Protein AF-B5HEY4-F1 (afdb_monomer_lite)

Structure (mmCIF, N/CA/C/O backbone):
data_AF-B5HEY4-F1
#
_entry.id   AF-B5HEY4-F1
#
loop_
_atom_site.group_PDB
_atom_site.id
_atom_site.type_symbol
_atom_site.label_atom_id
_atom_site.label_alt_id
_atom_site.label_comp_id
_atom_site.label_asym_id
_atom_site.label_entity_id
_atom_site.label_seq_id
_atom_site.pdbx_PDB_ins_code
_atom_site.Cartn_x
_atom_site.Cartn_y
_atom_site.Cartn_z
_atom_site.occupancy
_atom_site.B_iso_or_equiv
_atom_site.auth_seq_id
_atom_site.auth_comp_id
_atom_site.auth_asym_id
_atom_site.auth_atom_id
_atom_site.pdbx_PDB_model_num
ATOM 1 N N . LYS A 1 1 ? -22.478 34.313 2.868 1.00 36.44 1 LYS A N 1
ATOM 2 C CA . LYS A 1 1 ? -21.430 35.056 2.135 1.00 36.44 1 LYS A CA 1
ATOM 3 C C . LYS A 1 1 ? -20.159 35.214 2.983 1.00 36.44 1 LYS A C 1
ATOM 5 O O . LYS A 1 1 ? -19.369 36.085 2.675 1.00 36.44 1 LYS A O 1
ATOM 10 N N . ASP A 1 2 ? -19.891 34.325 3.951 1.00 36.75 2 ASP A N 1
ATOM 11 C CA . ASP A 1 2 ? -18.788 34.509 4.915 1.00 36.75 2 ASP A CA 1
ATOM 12 C C . ASP A 1 2 ? -17.994 33.218 5.175 1.00 36.75 2 ASP A C 1
ATOM 14 O O . ASP A 1 2 ? -17.519 32.978 6.274 1.00 36.75 2 ASP A O 1
ATOM 18 N N . ALA A 1 3 ? -17.824 32.370 4.157 1.00 28.55 3 ALA A N 1
ATOM 19 C CA . ALA A 1 3 ? -16.938 31.201 4.247 1.00 28.55 3 ALA A CA 1
ATOM 20 C C . ALA A 1 3 ? -15.459 31.552 3.976 1.00 28.55 3 ALA A C 1
ATOM 22 O O . ALA A 1 3 ? -14.568 30.775 4.291 1.00 28.55 3 ALA A O 1
ATOM 23 N N . GLN A 1 4 ? -15.191 32.734 3.408 1.00 33.72 4 GLN A N 1
ATOM 24 C CA . GLN A 1 4 ? -13.841 33.176 3.039 1.00 33.72 4 GLN A CA 1
ATOM 25 C C . GLN A 1 4 ? -13.142 33.999 4.130 1.00 33.72 4 GLN A C 1
ATOM 27 O O . GLN A 1 4 ? -11.920 34.046 4.153 1.00 33.72 4 GLN A O 1
ATOM 32 N N . LYS A 1 5 ? -13.882 34.591 5.078 1.00 28.38 5 LYS A N 1
ATOM 33 C CA . LYS A 1 5 ? -13.299 35.451 6.124 1.00 28.38 5 LYS A CA 1
ATOM 34 C C . LYS A 1 5 ? -12.688 34.672 7.303 1.00 28.38 5 LYS A C 1
ATOM 36 O O . LYS A 1 5 ? -11.894 35.230 8.047 1.00 28.38 5 LYS A O 1
ATOM 41 N N . TYR A 1 6 ? -13.015 33.385 7.445 1.00 37.16 6 TYR A N 1
ATOM 42 C CA . TYR A 1 6 ? -12.518 32.520 8.529 1.00 37.16 6 TYR A CA 1
ATOM 43 C C . TYR A 1 6 ? -11.387 31.569 8.105 1.00 37.16 6 TYR A C 1
ATOM 45 O O . TYR A 1 6 ? -10.804 30.896 8.950 1.00 37.16 6 TYR A O 1
ATOM 53 N N . ALA A 1 7 ? -11.040 31.533 6.814 1.00 31.69 7 ALA A N 1
ATOM 54 C CA . ALA A 1 7 ? -9.928 30.726 6.311 1.00 31.69 7 ALA A CA 1
ATOM 55 C C . ALA A 1 7 ? -8.560 31.411 6.510 1.00 31.69 7 ALA A C 1
ATOM 57 O O . ALA A 1 7 ? -7.553 30.726 6.655 1.00 31.69 7 ALA A O 1
ATOM 58 N N . GLU A 1 8 ? -8.515 32.746 6.597 1.00 29.84 8 GLU A N 1
ATOM 59 C CA . GLU A 1 8 ? -7.262 33.494 6.801 1.00 29.84 8 GLU A CA 1
ATOM 60 C C . GLU A 1 8 ? -6.885 33.666 8.285 1.00 29.84 8 GLU A C 1
ATOM 62 O O . GLU A 1 8 ? -5.704 33.795 8.601 1.00 29.84 8 GLU A O 1
ATOM 67 N N . SER A 1 9 ? -7.835 33.568 9.227 1.00 31.14 9 SER A N 1
ATOM 68 C CA . SER A 1 9 ? -7.529 33.655 10.668 1.00 31.14 9 SER A CA 1
ATOM 69 C C . SER A 1 9 ? -6.983 32.354 11.267 1.00 31.14 9 SER A C 1
ATOM 71 O O . SER A 1 9 ? -6.362 32.384 12.326 1.00 31.14 9 SER A O 1
ATOM 73 N N . ALA A 1 10 ? -7.182 31.212 10.600 1.00 35.25 10 ALA A N 1
ATOM 74 C CA . ALA A 1 10 ? -6.677 29.911 11.049 1.00 35.25 10 ALA A CA 1
ATOM 75 C C . ALA A 1 10 ? -5.201 29.674 10.672 1.00 35.25 10 ALA A C 1
ATOM 77 O O . ALA A 1 10 ? -4.531 28.846 11.283 1.00 35.25 10 ALA A O 1
ATOM 78 N N . GLN A 1 11 ? -4.672 30.422 9.699 1.00 36.22 11 GLN A N 1
ATOM 79 C CA . GLN A 1 11 ? -3.302 30.252 9.202 1.00 36.22 11 GLN A CA 1
ATOM 80 C C . GLN A 1 11 ? -2.273 31.181 9.868 1.00 36.22 11 GLN A C 1
ATOM 82 O O . GLN A 1 11 ? -1.076 30.971 9.696 1.00 36.22 11 GLN A O 1
ATOM 87 N N . GLN A 1 12 ? -2.707 32.154 10.681 1.00 34.44 12 GLN A N 1
ATOM 88 C CA . GLN A 1 12 ? -1.816 33.062 11.427 1.00 34.44 12 GLN A CA 1
ATOM 89 C C . GLN A 1 12 ? -1.679 32.754 12.930 1.00 34.44 12 GLN A C 1
ATOM 91 O O . GLN A 1 12 ? -0.913 33.423 13.614 1.00 34.44 12 GLN A O 1
ATOM 96 N N . ALA A 1 13 ? -2.334 31.709 13.448 1.00 34.62 13 ALA A N 1
ATOM 97 C CA . ALA A 1 13 ? -2.104 31.205 14.812 1.00 34.62 13 ALA A CA 1
ATOM 98 C C . ALA A 1 13 ? -1.145 29.993 14.853 1.00 34.62 13 ALA A C 1
ATOM 100 O O . ALA A 1 13 ? -1.026 29.299 15.865 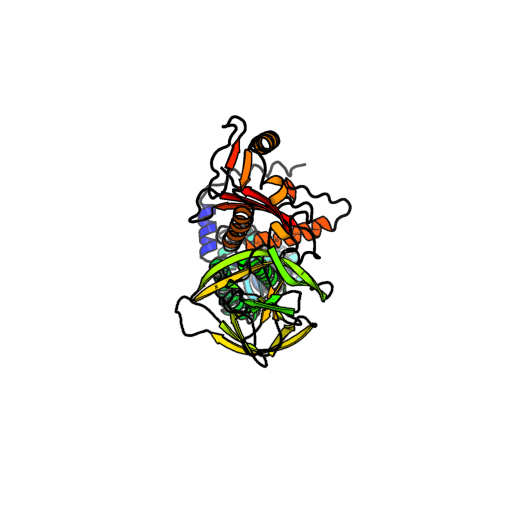1.00 34.62 13 ALA A O 1
ATOM 101 N N . ALA A 1 14 ? -0.453 29.726 13.745 1.00 40.00 14 ALA A N 1
ATOM 102 C CA . ALA A 1 14 ? 0.522 28.655 13.618 1.00 40.00 14 ALA A CA 1
ATOM 103 C C . ALA A 1 14 ? 1.882 29.088 14.188 1.00 40.00 14 ALA A C 1
ATOM 105 O O . ALA A 1 14 ? 2.750 29.483 13.426 1.00 40.00 14 ALA A O 1
ATOM 106 N N . GLU A 1 15 ? 2.019 29.040 15.520 1.00 47.38 15 GLU A N 1
ATOM 107 C CA . GLU A 1 15 ? 3.261 28.857 16.309 1.00 47.38 15 GLU A CA 1
ATOM 108 C C . GLU A 1 15 ? 3.001 29.270 17.771 1.00 47.38 15 GLU A C 1
ATOM 110 O O . GLU A 1 15 ? 3.335 30.367 18.211 1.00 47.38 15 GLU A O 1
ATOM 115 N N . SER A 1 16 ? 2.359 28.411 18.570 1.00 47.06 16 SER A N 1
ATOM 116 C CA . SER A 1 16 ? 2.144 28.706 19.993 1.00 47.06 16 SER A CA 1
ATOM 117 C C . SER A 1 16 ? 2.068 27.442 20.855 1.00 47.06 16 SER A C 1
ATOM 119 O O . SER A 1 16 ? 2.058 26.313 20.355 1.00 47.06 16 SER A O 1
ATOM 121 N N . ALA A 1 17 ? 2.041 27.641 22.177 1.00 42.22 17 ALA A N 1
ATOM 122 C CA . ALA A 1 17 ? 1.968 26.621 23.226 1.00 42.22 17 ALA A CA 1
ATOM 123 C C . ALA A 1 17 ? 0.890 25.537 23.007 1.00 42.22 17 ALA A C 1
ATOM 125 O O . ALA A 1 17 ? 1.001 24.451 23.578 1.00 42.22 17 ALA A O 1
ATOM 126 N N . GLU A 1 18 ? -0.101 25.789 22.152 1.00 45.47 18 GLU A N 1
ATOM 127 C CA . GLU A 1 18 ? -1.107 24.809 21.745 1.00 45.47 18 GLU A CA 1
ATOM 128 C C . GLU A 1 18 ? -0.528 23.631 20.963 1.00 45.47 18 GLU A C 1
ATOM 130 O O . GLU A 1 18 ? -0.904 22.501 21.243 1.00 45.47 18 GLU A O 1
ATOM 135 N N . ARG A 1 19 ? 0.471 23.828 20.086 1.00 46.78 19 ARG A N 1
ATOM 136 C CA . ARG A 1 19 ? 1.126 22.698 19.397 1.00 46.78 19 ARG A CA 1
ATOM 137 C C . ARG A 1 19 ? 1.914 21.826 20.380 1.00 46.78 19 ARG A C 1
ATOM 139 O O . ARG A 1 19 ? 1.939 20.609 20.245 1.00 46.78 19 ARG A O 1
ATOM 146 N N . LYS A 1 20 ? 2.510 22.426 21.421 1.00 48.84 20 LYS A N 1
ATOM 147 C CA . LYS A 1 20 ? 3.181 21.675 22.502 1.00 48.84 20 LYS A CA 1
ATOM 148 C C . LYS A 1 20 ? 2.184 20.887 23.356 1.00 48.84 20 LYS A C 1
ATOM 150 O O . LYS A 1 20 ? 2.467 19.737 23.675 1.00 48.84 20 LYS A O 1
ATOM 155 N N . LYS A 1 21 ? 1.027 21.471 23.689 1.00 54.75 21 LYS A N 1
ATOM 156 C CA . LYS A 1 21 ? -0.047 20.780 24.425 1.00 54.75 21 LYS A CA 1
ATOM 157 C C . LYS A 1 21 ? -0.714 19.684 23.591 1.00 54.75 21 LYS A C 1
ATOM 159 O O . LYS A 1 21 ? -0.880 18.582 24.099 1.00 54.75 21 LYS A O 1
ATOM 164 N N . ALA A 1 22 ? -1.001 19.941 22.315 1.00 47.41 22 ALA A N 1
ATOM 165 C CA . ALA A 1 22 ? -1.523 18.946 21.381 1.00 47.41 22 ALA A CA 1
ATOM 166 C C . ALA A 1 22 ? -0.543 17.774 21.223 1.00 47.41 22 ALA A C 1
ATOM 168 O O . ALA A 1 22 ? -0.942 16.624 21.353 1.00 47.41 22 ALA A O 1
ATOM 169 N N . ASN A 1 23 ? 0.759 18.044 21.072 1.00 48.12 23 ASN A N 1
ATOM 170 C CA . ASN A 1 23 ? 1.780 16.993 21.001 1.00 48.12 23 ASN A CA 1
ATOM 171 C C . ASN A 1 23 ? 1.934 16.210 22.323 1.00 48.12 23 ASN A C 1
ATOM 173 O O . ASN A 1 23 ? 2.204 15.012 22.293 1.00 48.12 23 ASN A O 1
ATOM 177 N N . GLN A 1 24 ? 1.750 16.848 23.487 1.00 55.00 24 GLN A N 1
ATOM 178 C CA . GLN A 1 24 ? 1.720 16.150 24.784 1.00 55.00 24 GLN A CA 1
ATOM 179 C C . GLN A 1 24 ? 0.465 15.278 24.958 1.00 55.00 24 GLN A C 1
ATOM 181 O O . GLN A 1 24 ? 0.547 14.187 25.520 1.00 55.00 24 GLN A O 1
ATOM 186 N N . GLN A 1 25 ? -0.690 15.724 24.460 1.00 56.75 25 GLN A N 1
ATOM 187 C CA . GLN A 1 25 ? -1.912 14.914 24.437 1.00 56.75 25 GLN A CA 1
ATOM 188 C C . GLN A 1 25 ? -1.796 13.740 23.455 1.00 56.75 25 GLN A C 1
ATOM 190 O O . GLN A 1 25 ? -2.251 12.644 23.764 1.00 56.75 25 GLN A O 1
ATOM 195 N N . VAL A 1 26 ? -1.111 13.920 22.319 1.00 54.22 26 VAL A N 1
ATOM 196 C CA . VAL A 1 26 ? -0.793 12.830 21.378 1.00 54.22 26 VAL A CA 1
ATOM 197 C C . VAL A 1 26 ? 0.045 11.752 22.046 1.00 54.22 26 VAL A C 1
ATOM 199 O O . VAL A 1 26 ? -0.272 10.575 21.908 1.00 54.22 26 VAL A O 1
ATOM 202 N N . SER A 1 27 ? 1.107 12.118 22.768 1.00 53.62 27 SER A N 1
ATOM 203 C CA . SER A 1 27 ? 2.025 11.129 23.345 1.00 53.62 27 SER A CA 1
ATOM 204 C C . SER A 1 27 ? 1.416 10.348 24.511 1.00 53.62 27 SER A C 1
ATOM 206 O O . SER A 1 27 ? 1.771 9.190 24.721 1.00 53.62 27 SER A O 1
ATOM 208 N N . THR A 1 28 ? 0.475 10.952 25.238 1.00 60.25 28 THR A N 1
ATOM 209 C CA . THR A 1 28 ? -0.203 10.332 26.388 1.00 60.25 28 THR A CA 1
ATOM 210 C C . THR A 1 28 ? -1.540 9.678 26.033 1.00 60.25 28 THR A C 1
ATOM 212 O O . THR A 1 28 ? -2.073 8.928 26.846 1.00 60.25 28 THR A O 1
ATOM 215 N N . GLY A 1 29 ? -2.048 9.895 24.815 1.00 60.75 29 GLY A N 1
ATOM 216 C CA . GLY A 1 29 ? -3.389 9.488 24.400 1.00 60.75 29 GLY A CA 1
ATOM 217 C C . GLY A 1 29 ? -4.412 10.465 24.943 1.00 60.75 29 GLY A C 1
ATOM 218 O O . GLY A 1 29 ? -4.474 10.653 26.156 1.00 60.75 29 GLY A O 1
ATOM 219 N N . ALA A 1 30 ? -5.196 11.097 24.069 1.00 67.81 30 ALA A N 1
ATOM 220 C CA . ALA A 1 30 ? -6.116 12.186 24.391 1.00 67.81 30 ALA A CA 1
ATOM 221 C C . ALA A 1 30 ? -7.268 11.707 25.304 1.00 67.81 30 ALA A C 1
ATOM 223 O O . ALA A 1 30 ? -8.399 11.514 24.873 1.00 67.81 30 ALA A O 1
ATOM 224 N N . GLY A 1 31 ? -6.946 11.474 26.579 1.00 65.38 31 GLY A N 1
ATOM 225 C CA . GLY A 1 31 ? -7.814 10.915 27.611 1.00 65.38 31 GLY A CA 1
ATOM 226 C C . GLY A 1 31 ? -7.900 9.383 27.659 1.00 65.38 31 GLY A C 1
ATOM 227 O O . GLY A 1 31 ? -8.616 8.859 28.500 1.00 65.38 31 GLY A O 1
ATOM 228 N N . THR A 1 32 ? -7.173 8.656 26.808 1.00 72.12 32 THR A N 1
ATOM 229 C CA . THR A 1 32 ? -7.189 7.178 26.762 1.00 72.12 32 THR A CA 1
ATOM 230 C C . THR A 1 32 ? -5.999 6.524 27.471 1.00 72.12 32 THR A C 1
ATOM 232 O O . THR A 1 32 ? -6.023 5.322 27.728 1.00 72.12 32 THR A O 1
ATOM 235 N N . GLY A 1 33 ? -4.926 7.274 27.743 1.00 71.88 33 GLY A N 1
ATOM 236 C CA . GLY A 1 33 ? -3.679 6.729 28.295 1.00 71.88 33 GLY A CA 1
ATOM 237 C C . GLY A 1 33 ? -2.818 5.955 27.286 1.00 71.88 33 GLY A C 1
ATOM 238 O O . GLY A 1 33 ? -1.778 5.415 27.660 1.00 71.88 33 GLY A O 1
ATOM 239 N N . ILE A 1 34 ? -3.231 5.884 26.015 1.00 78.81 34 ILE A N 1
ATOM 240 C CA . ILE A 1 34 ? -2.488 5.223 24.937 1.00 78.81 34 ILE A CA 1
ATOM 241 C C . ILE A 1 34 ? -2.178 6.255 23.863 1.00 78.81 34 ILE A C 1
ATOM 243 O O . ILE A 1 34 ? -3.094 6.778 23.230 1.00 78.81 34 ILE A O 1
ATOM 247 N N . GLY A 1 35 ? -0.892 6.523 23.621 1.00 81.00 35 GLY A N 1
ATOM 248 C CA . GLY A 1 35 ? -0.468 7.512 22.627 1.00 81.00 35 GLY A CA 1
ATOM 249 C C . GLY A 1 35 ? -1.175 7.334 21.280 1.00 81.00 35 GLY A C 1
ATOM 250 O O . GLY A 1 35 ? -1.533 6.219 20.916 1.00 81.00 35 GLY A O 1
ATOM 251 N N . GLY A 1 36 ? -1.430 8.412 20.547 1.00 81.88 36 GLY A N 1
ATOM 252 C CA . GLY A 1 36 ? -2.073 8.362 19.230 1.00 81.88 36 GLY A CA 1
ATOM 253 C C . GLY A 1 36 ? -3.558 7.975 19.226 1.00 81.88 36 GLY A C 1
ATOM 254 O O . GLY A 1 36 ? -4.125 7.812 18.150 1.00 81.88 36 GLY A O 1
ATOM 255 N N . THR A 1 37 ? -4.204 7.821 20.385 1.00 84.50 37 THR A N 1
ATOM 256 C CA . THR A 1 37 ? -5.632 7.477 20.467 1.00 84.50 37 THR A CA 1
ATOM 257 C C . THR A 1 37 ? -6.451 8.567 21.149 1.00 84.50 37 THR A C 1
ATOM 259 O O . THR A 1 37 ? -5.917 9.350 21.935 1.00 84.50 37 THR A O 1
ATOM 262 N N . TRP A 1 38 ? -7.747 8.603 20.845 1.00 82.81 38 TRP A N 1
ATOM 263 C CA . TRP A 1 38 ? -8.736 9.469 21.492 1.00 82.81 38 TRP A CA 1
ATOM 264 C C . TRP A 1 38 ? -10.080 8.756 21.588 1.00 82.81 38 TRP A C 1
ATOM 266 O O . TRP A 1 38 ? -10.235 7.643 21.086 1.00 82.81 38 TRP A O 1
ATOM 276 N N . TYR A 1 39 ? -11.053 9.400 22.222 1.00 80.62 39 TYR A N 1
ATOM 277 C CA . TYR A 1 39 ? -12.423 8.915 22.245 1.00 80.62 39 TYR A CA 1
ATOM 278 C C . TYR A 1 39 ? -13.428 10.012 21.895 1.00 80.62 39 TYR A C 1
ATOM 280 O O . TYR A 1 39 ? -13.140 11.202 22.031 1.00 80.62 39 TYR A O 1
ATOM 288 N N . VAL A 1 40 ? -14.610 9.601 21.442 1.00 79.50 40 VAL A N 1
ATOM 289 C CA . VAL A 1 40 ? -15.768 10.466 21.194 1.00 79.50 40 VAL A CA 1
ATOM 290 C C . VAL A 1 40 ? -16.966 9.863 21.914 1.00 79.50 40 VAL A C 1
ATOM 292 O O . VAL A 1 40 ? -17.216 8.665 21.811 1.00 79.50 40 VAL A O 1
ATOM 295 N N . VAL A 1 41 ? -17.685 10.682 22.679 1.00 78.12 41 VAL A N 1
ATOM 296 C CA . VAL A 1 41 ? -18.914 10.263 23.363 1.00 78.12 41 VAL A CA 1
ATOM 297 C C . VAL A 1 41 ? -20.089 10.444 22.407 1.00 78.12 41 VAL A C 1
ATOM 299 O O . VAL A 1 41 ? -20.253 11.521 21.840 1.00 78.12 41 VAL A O 1
ATOM 302 N N . ASP A 1 42 ? -20.916 9.413 22.252 1.00 82.38 42 ASP A N 1
ATOM 303 C CA . ASP A 1 42 ? -22.168 9.504 21.504 1.00 82.38 42 ASP A CA 1
ATOM 304 C C . ASP A 1 42 ? -23.244 10.164 22.385 1.00 82.38 42 ASP A C 1
ATOM 306 O O . ASP A 1 42 ? -23.813 9.547 23.296 1.00 82.38 42 ASP A O 1
ATOM 310 N N . GLU A 1 43 ? -23.511 11.440 22.111 1.00 79.00 43 GLU A N 1
ATOM 311 C CA . GLU A 1 43 ? -24.464 12.290 22.832 1.00 79.00 43 GLU A CA 1
ATOM 312 C C . GLU A 1 43 ? -25.893 11.721 22.843 1.00 79.00 43 GLU A C 1
ATOM 314 O O . GLU A 1 43 ? -26.629 11.849 23.836 1.00 79.00 43 GLU A O 1
ATOM 319 N N . ASP A 1 44 ? -26.289 11.024 21.776 1.00 80.19 44 ASP A N 1
ATOM 320 C CA . ASP A 1 44 ? -27.625 10.446 21.655 1.00 80.19 44 ASP A CA 1
ATOM 321 C C . ASP A 1 44 ? -27.805 9.276 22.624 1.00 80.19 44 ASP A C 1
ATOM 323 O O . ASP A 1 44 ? -28.897 9.062 23.168 1.00 80.19 44 ASP A O 1
ATOM 327 N N . THR A 1 45 ? -26.715 8.580 22.946 1.00 83.38 45 THR A N 1
ATOM 328 C CA . THR A 1 45 ? -26.724 7.443 23.873 1.00 83.38 45 THR A CA 1
ATOM 329 C C . THR A 1 45 ? -26.670 7.838 25.346 1.00 83.38 45 THR A C 1
ATOM 331 O O . THR A 1 45 ? -26.877 6.974 26.206 1.00 83.38 45 THR A O 1
ATOM 334 N N . ILE A 1 46 ? -26.455 9.123 25.658 1.00 84.06 46 ILE A N 1
ATOM 335 C CA . ILE A 1 46 ? -26.481 9.608 27.040 1.00 84.06 46 ILE A CA 1
ATOM 336 C C . ILE A 1 46 ? -27.895 9.456 27.599 1.00 84.06 46 ILE A C 1
ATOM 338 O O . ILE A 1 46 ? -28.852 10.072 27.111 1.00 84.06 46 ILE A O 1
ATOM 342 N N . LYS A 1 47 ? -28.021 8.637 28.647 1.00 86.50 47 LYS A N 1
ATOM 343 C CA . LYS A 1 47 ? -29.275 8.399 29.371 1.00 86.50 47 LYS A CA 1
ATOM 344 C C . LYS A 1 47 ? -29.044 8.564 30.863 1.00 86.50 47 LYS A C 1
ATOM 346 O O . LYS A 1 47 ? -28.312 7.785 31.467 1.00 86.50 47 LYS A O 1
ATOM 351 N N . VAL A 1 48 ? -29.694 9.566 31.451 1.00 86.56 48 VAL A N 1
ATOM 352 C CA . VAL A 1 48 ? -29.750 9.737 32.906 1.00 86.56 48 VAL A CA 1
ATOM 353 C C . VAL A 1 48 ? -30.585 8.597 33.481 1.00 86.56 48 VAL A C 1
ATOM 355 O O . VAL A 1 48 ? -31.760 8.455 33.148 1.00 86.56 48 VAL A O 1
ATOM 358 N N . THR A 1 49 ? -29.959 7.757 34.299 1.00 87.06 49 THR A N 1
ATOM 359 C CA . THR A 1 49 ? -30.603 6.604 34.944 1.00 87.06 49 THR A CA 1
ATOM 360 C C . THR A 1 49 ? -31.046 6.913 36.364 1.00 87.06 49 THR A C 1
ATOM 362 O O . THR A 1 49 ? -31.998 6.308 36.842 1.00 87.06 49 THR A O 1
ATOM 365 N N . ASP A 1 50 ? -30.354 7.834 37.033 1.00 87.75 50 ASP A N 1
ATOM 366 C CA . ASP A 1 50 ? -30.708 8.324 38.362 1.00 87.75 50 ASP A CA 1
ATOM 367 C C . ASP A 1 50 ? -30.215 9.767 38.526 1.00 87.75 50 ASP A C 1
ATOM 369 O O . ASP A 1 50 ? -29.181 10.142 37.970 1.00 87.75 50 ASP A O 1
ATOM 373 N N . ALA A 1 51 ? -30.942 10.584 39.281 1.00 86.50 51 ALA A N 1
ATOM 374 C CA . ALA A 1 51 ? -30.517 11.941 39.608 1.00 86.50 51 ALA A CA 1
ATOM 375 C C . ALA A 1 51 ? -31.020 12.310 41.000 1.00 86.50 51 ALA A C 1
ATOM 377 O O . ALA A 1 51 ? -32.218 12.502 41.216 1.00 86.50 51 ALA A O 1
ATOM 378 N N . LYS A 1 52 ? -30.088 12.434 41.944 1.00 87.12 52 LYS A N 1
ATOM 379 C CA . LYS A 1 52 ? -30.374 12.768 43.333 1.00 87.12 52 LYS A CA 1
ATOM 380 C C . LYS A 1 52 ? -29.992 14.211 43.613 1.00 87.12 52 LYS A C 1
ATOM 382 O O . LYS A 1 52 ? -28.823 14.581 43.548 1.00 87.12 52 LYS A O 1
ATOM 387 N N . GLN A 1 53 ? -30.973 15.022 43.977 1.00 85.12 53 GLN A N 1
ATOM 388 C CA . GLN A 1 53 ? -30.730 16.387 44.424 1.00 85.12 53 GLN A CA 1
ATOM 389 C C . GLN A 1 53 ? -29.885 16.401 45.713 1.00 85.12 53 GLN A C 1
ATOM 391 O O . GLN A 1 53 ? -30.160 15.671 46.667 1.00 85.12 53 GLN A O 1
ATOM 396 N N . LEU A 1 54 ? -28.851 17.243 45.732 1.00 82.81 54 LEU A N 1
ATOM 397 C CA . LEU A 1 54 ? -28.007 17.520 46.889 1.00 82.81 54 LEU A CA 1
ATOM 398 C C . LEU A 1 54 ? -28.398 18.877 47.486 1.00 82.81 54 LEU A C 1
ATOM 400 O O . LEU A 1 54 ? -28.106 19.924 46.908 1.00 82.81 54 LEU A O 1
ATOM 404 N N . GLY A 1 55 ? -29.017 18.839 48.666 1.00 74.75 55 GLY A N 1
ATOM 405 C CA . GLY A 1 55 ? -29.456 20.025 49.405 1.00 74.75 55 GLY A CA 1
ATOM 406 C C . GLY A 1 55 ? -30.849 20.521 49.009 1.00 74.75 55 GLY A C 1
ATOM 407 O O . GLY A 1 55 ? -31.352 20.238 47.920 1.00 74.75 55 GLY A O 1
ATOM 408 N N . ASP A 1 56 ? -31.478 21.264 49.916 1.00 66.94 56 ASP A N 1
ATOM 409 C CA . ASP A 1 56 ? -32.839 21.760 49.727 1.00 66.94 56 ASP A CA 1
ATOM 410 C C . ASP A 1 56 ? -32.863 23.014 48.847 1.00 66.94 56 ASP A C 1
ATOM 412 O O . ASP A 1 56 ? -32.054 23.931 48.998 1.00 66.94 56 ASP A O 1
ATOM 416 N N . CYS A 1 57 ? -33.833 23.071 47.935 1.00 69.25 57 CYS A N 1
ATOM 417 C CA . CYS A 1 57 ? -34.159 24.292 47.209 1.00 69.25 57 CYS A CA 1
ATOM 418 C C . CYS A 1 57 ? -35.026 25.179 48.112 1.00 69.25 57 CYS A C 1
ATOM 420 O O . CYS A 1 57 ? -36.249 25.030 48.154 1.00 69.25 57 CYS A O 1
ATOM 422 N N . VAL A 1 58 ? -34.397 26.077 48.871 1.00 63.25 58 VAL A N 1
ATOM 423 C CA . VAL A 1 58 ? -35.120 27.044 49.706 1.00 63.25 58 VAL A CA 1
ATOM 424 C C . VAL A 1 58 ? -35.574 28.204 48.821 1.00 63.25 58 VAL A C 1
ATOM 426 O O . VAL A 1 58 ? -34.773 29.034 48.402 1.00 63.25 58 VAL A O 1
ATOM 429 N N . ILE A 1 59 ? -36.866 28.231 48.493 1.00 60.50 59 ILE A N 1
ATOM 430 C CA . ILE A 1 59 ? -37.474 29.296 47.690 1.00 60.50 59 ILE A CA 1
ATOM 431 C C . ILE A 1 59 ? -37.825 30.458 48.628 1.00 60.50 59 ILE A C 1
ATOM 433 O O . ILE A 1 59 ? -38.830 30.403 49.337 1.00 60.50 59 ILE A O 1
ATOM 437 N N . GLU A 1 60 ? -36.997 31.503 48.651 1.00 55.53 60 GLU A N 1
ATOM 438 C CA . GLU A 1 60 ? -37.324 32.755 49.343 1.00 55.53 60 GLU A CA 1
ATOM 439 C C . GLU A 1 60 ? -38.444 33.521 48.613 1.00 55.53 60 GLU A C 1
ATOM 441 O O . GLU A 1 60 ? -38.624 33.408 47.396 1.00 55.53 60 GLU A O 1
ATOM 446 N N . ILE A 1 61 ? -39.230 34.301 49.364 1.00 49.38 61 ILE A N 1
ATOM 447 C CA . ILE A 1 61 ? -40.385 35.050 48.846 1.00 49.38 61 ILE A CA 1
ATOM 448 C C . ILE A 1 61 ? -39.901 36.067 47.798 1.00 49.38 61 ILE A C 1
ATOM 450 O O . ILE A 1 61 ? -39.289 37.072 48.146 1.00 49.38 61 ILE A O 1
ATOM 454 N N . GLY A 1 62 ? -40.198 35.805 46.519 1.00 57.19 62 GLY A N 1
ATOM 455 C CA . GLY A 1 62 ? -39.855 36.673 45.383 1.00 57.19 62 GLY A CA 1
ATOM 456 C C . GLY A 1 62 ? -39.026 36.018 44.269 1.00 57.19 62 GLY A C 1
ATOM 457 O O . GLY A 1 62 ? -38.854 36.642 43.226 1.00 57.19 62 GLY A O 1
ATOM 458 N N . PHE A 1 63 ? -38.549 34.779 44.443 1.00 54.41 63 PHE A N 1
ATOM 459 C CA . PHE A 1 63 ? -37.761 34.059 43.428 1.00 54.41 63 PHE A CA 1
ATOM 460 C C . PHE A 1 63 ? -38.535 32.898 42.768 1.00 54.41 63 PHE A C 1
ATOM 462 O O . PHE A 1 63 ? -39.262 32.161 43.433 1.00 54.41 63 PHE A O 1
ATOM 469 N N . GLU A 1 64 ? -38.353 32.703 41.452 1.00 70.44 64 GLU A N 1
ATOM 470 C CA . GLU A 1 64 ? -39.057 31.689 40.631 1.00 70.44 64 GLU A CA 1
ATOM 471 C C . GLU A 1 64 ? -38.313 30.336 40.495 1.00 70.44 64 GLU A C 1
ATOM 473 O O . GLU A 1 64 ? -38.791 29.412 39.827 1.00 70.44 64 GLU A O 1
ATOM 478 N N . GLY A 1 65 ? -37.156 30.183 41.146 1.00 74.56 65 GLY A N 1
ATOM 479 C CA . GLY A 1 65 ? -36.276 29.013 41.032 1.00 74.56 65 GLY A CA 1
ATOM 480 C C . GLY A 1 65 ? -35.024 29.121 41.905 1.00 74.56 65 GLY A C 1
ATOM 481 O O . GLY A 1 65 ? -34.855 30.101 42.631 1.00 74.56 65 GLY A O 1
ATOM 482 N N . CYS A 1 66 ? -34.140 28.127 41.834 1.00 79.81 66 CYS A N 1
ATOM 483 C CA . CYS A 1 66 ? -32.937 28.023 42.668 1.00 79.81 66 CYS A CA 1
ATOM 484 C C . CYS A 1 66 ? -31.796 27.301 41.930 1.00 79.81 66 CYS A C 1
ATOM 486 O O . CYS A 1 66 ? -32.025 26.494 41.027 1.00 79.81 66 CYS A O 1
ATOM 488 N N . THR A 1 67 ? -30.549 27.569 42.327 1.00 82.50 67 THR A N 1
ATOM 489 C CA . THR A 1 67 ? -29.385 26.802 41.860 1.00 82.50 67 THR A CA 1
ATOM 490 C C . THR A 1 67 ? -29.258 25.529 42.680 1.00 82.50 67 THR A C 1
ATOM 492 O O . THR A 1 67 ? -29.021 25.583 43.884 1.00 82.50 67 THR A O 1
ATOM 495 N N . VAL A 1 68 ? -29.405 24.385 42.019 1.00 82.94 68 VAL A N 1
ATOM 496 C CA . VAL A 1 68 ? -29.400 23.064 42.650 1.00 82.94 68 VAL A CA 1
ATOM 497 C C . VAL A 1 68 ? -28.237 22.253 42.105 1.00 82.94 68 VAL A C 1
ATOM 499 O O . VAL A 1 68 ? -27.903 22.346 40.923 1.00 82.94 68 VAL A O 1
ATOM 502 N N . THR A 1 69 ? -27.625 21.445 42.969 1.00 84.56 69 THR A N 1
ATOM 503 C CA . THR A 1 69 ? -26.653 20.433 42.549 1.00 84.56 69 THR A CA 1
ATOM 504 C C . THR A 1 69 ? -27.314 19.063 42.552 1.00 84.56 69 THR A C 1
ATOM 506 O O . THR A 1 69 ? -27.882 18.663 43.562 1.00 84.56 69 THR A O 1
ATOM 509 N N . PHE A 1 70 ? -27.220 18.329 41.451 1.00 86.44 70 PHE A N 1
ATOM 510 C CA . PHE A 1 70 ? -27.645 16.936 41.354 1.00 86.44 70 PHE A CA 1
ATOM 511 C C . PHE A 1 70 ? -26.429 16.017 41.324 1.00 86.44 70 PHE A C 1
ATOM 513 O O . PHE A 1 70 ? -25.476 16.288 40.601 1.00 86.44 70 PHE A O 1
ATOM 520 N N . ASP A 1 71 ? -26.473 14.927 42.085 1.00 87.44 71 ASP A N 1
ATOM 521 C CA . ASP A 1 71 ? -25.629 13.751 41.880 1.00 87.44 71 ASP A CA 1
ATOM 522 C C . ASP A 1 71 ? -26.315 12.862 40.839 1.00 87.44 71 ASP A C 1
ATOM 524 O O . ASP A 1 71 ? -27.392 12.312 41.081 1.00 87.44 71 ASP A O 1
ATOM 528 N N . VAL A 1 72 ? -25.744 12.812 39.643 1.00 88.06 72 VAL A N 1
ATOM 529 C CA . VAL A 1 72 ? -26.355 12.205 38.463 1.00 88.06 72 VAL A CA 1
ATOM 530 C C . VAL A 1 72 ? -25.636 10.912 38.146 1.00 88.06 72 VAL A C 1
ATOM 532 O O . VAL A 1 72 ? -24.420 10.911 37.972 1.00 88.06 72 VAL A O 1
ATOM 535 N N . THR A 1 73 ? -26.396 9.828 38.004 1.00 88.00 73 THR A N 1
ATOM 536 C CA . THR A 1 73 ? -25.914 8.578 37.419 1.00 88.00 73 THR A CA 1
ATOM 537 C C . THR A 1 73 ? -26.468 8.432 36.008 1.00 88.00 73 THR A C 1
ATOM 539 O O . THR A 1 73 ? -27.674 8.565 35.790 1.00 88.00 73 THR A O 1
ATOM 542 N N . PHE A 1 74 ? -25.608 8.140 35.040 1.00 88.06 74 PHE A N 1
ATOM 543 C CA . PHE A 1 74 ? -25.998 8.013 33.641 1.00 88.06 74 PHE A CA 1
ATOM 544 C C . PHE A 1 74 ? -25.232 6.900 32.925 1.00 88.06 74 PHE A C 1
ATOM 546 O O . PHE A 1 74 ? -24.228 6.374 33.411 1.00 88.06 74 PHE A O 1
ATOM 553 N N . THR A 1 75 ? -25.734 6.519 31.756 1.00 87.75 75 THR A N 1
ATOM 554 C CA . THR A 1 75 ? -25.023 5.663 30.804 1.00 87.75 75 THR A CA 1
ATOM 555 C C . THR A 1 75 ? -24.582 6.492 29.610 1.00 87.75 75 THR A C 1
ATOM 557 O O . THR A 1 75 ? -25.349 7.349 29.175 1.00 87.75 75 THR A O 1
ATOM 560 N N . ALA A 1 76 ? -23.411 6.207 29.047 1.00 86.00 76 ALA A N 1
ATOM 561 C CA . ALA A 1 76 ? -22.959 6.793 27.785 1.00 86.00 76 ALA A CA 1
ATOM 562 C C . ALA A 1 76 ? -22.237 5.741 26.938 1.00 86.00 76 ALA A C 1
ATOM 564 O O . ALA A 1 76 ? -21.569 4.861 27.482 1.00 86.00 76 ALA A O 1
ATOM 565 N N . THR A 1 77 ? -22.370 5.825 25.619 1.00 86.19 77 THR A N 1
ATOM 566 C CA . THR A 1 77 ? -21.574 5.038 24.672 1.00 86.19 77 THR A CA 1
ATOM 567 C C . THR A 1 77 ? -20.434 5.890 24.151 1.00 86.19 77 THR A C 1
ATOM 569 O O . THR A 1 77 ? -20.595 7.086 23.918 1.00 86.19 77 THR A O 1
ATOM 572 N N . VAL A 1 78 ? -19.265 5.274 24.039 1.00 83.38 78 VAL A N 1
ATOM 573 C CA . VAL A 1 78 ? -18.021 5.941 23.686 1.00 83.38 78 VAL A CA 1
ATOM 574 C C . VAL A 1 78 ? -17.321 5.143 22.604 1.00 83.38 78 VAL A C 1
ATOM 576 O O . VAL A 1 78 ? -17.096 3.941 22.759 1.00 83.38 78 VAL A O 1
ATOM 579 N N . ASP A 1 79 ? -16.959 5.837 21.539 1.00 85.69 79 ASP A N 1
ATOM 580 C CA . ASP A 1 79 ? -16.141 5.325 20.456 1.00 85.69 79 ASP A CA 1
ATOM 581 C C . ASP A 1 79 ? -14.681 5.667 20.718 1.00 85.69 79 ASP A C 1
ATOM 583 O O . ASP A 1 79 ? -14.345 6.820 20.993 1.00 85.69 79 ASP A O 1
ATOM 587 N N . PHE A 1 80 ? -13.800 4.683 20.599 1.00 85.56 80 PHE A N 1
ATOM 588 C CA . PHE A 1 80 ? -12.365 4.861 20.748 1.00 85.56 80 PHE A CA 1
ATOM 589 C C . PHE A 1 80 ? -11.673 4.750 19.400 1.00 85.56 80 PHE A C 1
ATOM 591 O O . PHE A 1 80 ? -11.850 3.773 18.672 1.00 85.56 80 PHE A O 1
ATOM 598 N N . TYR A 1 81 ? -10.821 5.720 19.103 1.00 86.81 81 TYR A N 1
ATOM 599 C CA . TYR A 1 81 ? -10.165 5.860 17.816 1.00 86.81 81 TYR A CA 1
ATOM 600 C C . TYR A 1 81 ? -8.645 5.825 17.945 1.00 86.81 81 TYR A C 1
ATOM 602 O O . TYR A 1 81 ? -8.076 6.227 18.960 1.00 86.81 81 TYR A O 1
ATOM 610 N N . LEU A 1 82 ? -7.982 5.392 16.877 1.00 88.69 82 LEU A N 1
ATOM 611 C CA . LEU A 1 82 ? -6.539 5.486 16.679 1.00 88.69 82 LEU A CA 1
ATOM 612 C C . LEU A 1 82 ? -6.250 6.353 15.457 1.00 88.69 82 LEU A C 1
ATOM 614 O O . LEU A 1 82 ? -6.825 6.132 14.390 1.00 88.69 82 LEU A O 1
ATOM 618 N N . CYS A 1 83 ? -5.323 7.298 15.615 1.00 86.62 83 CYS A N 1
ATOM 619 C CA . CYS A 1 83 ? -4.710 7.992 14.495 1.00 86.62 83 CYS A CA 1
ATOM 620 C C . CYS A 1 83 ? -3.472 7.207 14.077 1.00 86.62 83 CYS A C 1
ATOM 622 O O . CYS A 1 83 ? -2.558 7.012 14.881 1.00 86.62 83 CYS A O 1
ATOM 624 N N . THR A 1 84 ? -3.439 6.749 12.829 1.00 83.25 84 THR A N 1
ATOM 625 C CA . THR A 1 84 ? -2.262 6.063 12.280 1.00 83.25 84 THR A CA 1
ATOM 626 C C . THR A 1 84 ? -1.142 7.031 11.908 1.00 83.25 84 THR A C 1
ATOM 628 O O . THR A 1 84 ? -0.020 6.598 11.676 1.00 83.25 84 THR A O 1
ATOM 631 N N . ASP A 1 85 ? -1.418 8.336 11.884 1.00 79.44 85 ASP A N 1
ATOM 632 C CA . ASP A 1 85 ? -0.431 9.367 11.595 1.00 79.44 85 ASP A CA 1
ATOM 633 C C . ASP A 1 85 ? 0.134 9.959 12.900 1.00 79.44 85 ASP A C 1
ATOM 635 O O . ASP A 1 85 ? -0.577 10.680 13.605 1.00 79.44 85 ASP A O 1
ATOM 639 N N . PRO A 1 86 ? 1.400 9.665 13.253 1.00 75.56 86 PRO A N 1
ATOM 640 C CA . PRO A 1 86 ? 2.014 10.182 14.471 1.00 75.56 86 PRO A CA 1
ATOM 641 C C . PRO A 1 86 ? 2.413 11.663 14.361 1.00 75.56 86 PRO A C 1
ATOM 643 O O . PRO A 1 86 ? 2.793 12.260 15.369 1.00 75.56 86 PRO A O 1
ATOM 646 N N . GLU A 1 87 ? 2.372 12.259 13.163 1.00 78.31 87 GLU A N 1
ATOM 647 C CA . GLU A 1 87 ? 2.775 13.650 12.923 1.00 78.31 87 GLU A CA 1
ATOM 648 C C . GLU A 1 87 ? 1.643 14.654 13.178 1.00 78.31 87 GLU A C 1
ATOM 650 O O . GLU A 1 87 ? 1.888 15.865 13.235 1.00 78.31 87 GLU A O 1
ATOM 655 N N . VAL A 1 88 ? 0.410 14.168 13.339 1.00 78.00 88 VAL A N 1
ATOM 656 C CA . VAL A 1 88 ? -0.784 14.991 13.551 1.00 78.00 88 VAL A CA 1
ATOM 657 C C . VAL A 1 88 ? -1.401 14.745 14.930 1.00 78.00 88 VAL A C 1
ATOM 659 O O . VAL A 1 88 ? -1.207 13.684 15.529 1.00 78.00 88 VAL A O 1
ATOM 662 N N . PRO A 1 89 ? -2.166 15.711 15.470 1.00 76.12 89 PRO A N 1
ATOM 663 C CA . PRO A 1 89 ? -2.883 15.503 16.715 1.00 76.12 89 PRO A CA 1
ATOM 664 C C . PRO A 1 89 ? -3.892 14.354 16.605 1.00 76.12 89 PRO A C 1
ATOM 666 O O . PRO A 1 89 ? -4.754 14.359 15.729 1.00 76.12 89 PRO A O 1
ATOM 669 N N . ALA A 1 90 ? -3.819 13.391 17.525 1.00 78.44 90 ALA A N 1
ATOM 670 C CA . ALA A 1 90 ? -4.779 12.303 17.650 1.00 78.44 90 ALA A CA 1
ATOM 671 C C . ALA A 1 90 ? -6.054 12.820 18.319 1.00 78.44 90 ALA A C 1
ATOM 673 O O . ALA A 1 90 ? -6.294 12.601 19.501 1.00 78.44 90 ALA A O 1
ATOM 674 N N . THR A 1 91 ? -6.824 13.586 17.559 1.00 76.62 91 THR A N 1
ATOM 675 C CA . THR A 1 91 ? -8.111 14.161 17.945 1.00 76.62 91 THR A CA 1
ATOM 676 C C . THR A 1 91 ? -9.045 14.113 16.739 1.00 76.62 91 THR A C 1
ATOM 678 O O . THR A 1 91 ? -8.588 14.008 15.600 1.00 76.62 91 THR A O 1
ATOM 681 N N . ALA A 1 92 ? -10.353 14.247 16.961 1.00 70.81 92 ALA A N 1
ATOM 682 C CA . ALA A 1 92 ? -11.340 14.231 15.878 1.00 70.81 92 ALA A CA 1
ATOM 683 C C . ALA A 1 92 ? -11.132 15.342 14.828 1.00 70.81 92 ALA A C 1
ATOM 685 O O . ALA A 1 92 ? -11.452 15.155 13.658 1.00 70.81 92 ALA A O 1
ATOM 686 N N . SER A 1 93 ? -10.598 16.498 15.235 1.00 74.12 93 SER A N 1
ATOM 687 C CA . SER A 1 93 ? -10.286 17.619 14.339 1.00 74.12 93 SER A CA 1
ATOM 688 C C . SER A 1 93 ? -8.857 17.585 13.791 1.00 74.12 93 SER A C 1
ATOM 690 O O . SER A 1 93 ? -8.580 18.220 12.775 1.00 74.12 93 SER A O 1
ATOM 692 N N . GLY A 1 94 ? -7.946 16.883 14.470 1.00 75.31 94 GLY A N 1
ATOM 693 C CA . GLY A 1 94 ? -6.527 16.832 14.130 1.00 75.31 94 GLY A CA 1
ATOM 694 C C . GLY A 1 94 ? -6.148 15.665 13.224 1.00 75.31 94 GLY A C 1
ATOM 695 O O . GLY A 1 94 ? -5.262 15.823 12.385 1.00 75.31 94 GLY A O 1
ATOM 696 N N . CYS A 1 95 ? -6.817 14.517 13.360 1.00 79.12 95 CYS A N 1
ATOM 697 C CA . CYS A 1 95 ? -6.513 13.328 12.576 1.00 79.12 95 CYS A CA 1
ATOM 698 C C . CYS A 1 95 ? -7.334 13.306 11.274 1.00 79.12 95 CYS A C 1
ATOM 700 O O . CYS A 1 95 ? -8.565 13.341 11.328 1.00 79.12 95 CYS A O 1
ATOM 702 N N . PRO A 1 96 ? -6.698 13.206 10.092 1.00 81.06 96 PRO A N 1
ATOM 703 C CA . PRO A 1 96 ? -7.420 13.072 8.832 1.00 81.06 96 PRO A CA 1
ATOM 704 C C . PRO A 1 96 ? -8.338 11.832 8.813 1.00 81.06 96 PRO A C 1
ATOM 706 O O . PRO A 1 96 ? -7.962 10.785 9.358 1.00 81.06 96 PRO A O 1
ATOM 709 N N . PRO A 1 97 ? -9.512 11.882 8.152 1.00 79.25 97 PRO A N 1
ATOM 710 C CA . PRO A 1 97 ? -10.421 10.733 8.053 1.00 79.25 97 PRO A CA 1
ATOM 711 C C . PRO A 1 97 ? -9.767 9.472 7.461 1.00 79.25 97 PRO A C 1
ATOM 713 O O . PRO A 1 97 ? -10.056 8.343 7.868 1.00 79.25 97 PRO A O 1
ATOM 716 N N . GLU A 1 98 ? -8.839 9.639 6.519 1.00 74.88 98 GLU A N 1
ATOM 717 C CA . GLU A 1 98 ? -8.050 8.555 5.930 1.00 74.88 98 GLU A CA 1
ATOM 718 C C . GLU A 1 98 ? -7.134 7.853 6.944 1.00 74.88 98 GLU A C 1
ATOM 720 O O . GLU A 1 98 ? -6.935 6.646 6.820 1.00 74.88 98 GLU A O 1
ATOM 725 N N . ASN A 1 99 ? -6.707 8.540 8.006 1.00 81.69 99 ASN A N 1
ATOM 726 C CA . ASN A 1 99 ? -5.800 8.023 9.042 1.00 81.69 99 ASN A CA 1
ATOM 727 C C . ASN A 1 99 ? -6.525 7.686 10.357 1.00 81.69 99 ASN A C 1
ATOM 729 O O . ASN A 1 99 ? -5.914 7.218 11.314 1.00 81.69 99 ASN A O 1
ATOM 733 N N . THR A 1 100 ? -7.840 7.905 10.402 1.00 85.94 100 THR A N 1
ATOM 734 C CA . THR A 1 100 ? -8.689 7.609 11.559 1.00 85.94 100 THR A CA 1
ATOM 735 C C . THR A 1 100 ? -9.210 6.174 11.490 1.00 85.94 100 THR A C 1
ATOM 737 O O . THR A 1 100 ? -9.783 5.766 10.472 1.00 85.94 100 THR A O 1
ATOM 740 N N . LEU A 1 101 ? -9.019 5.402 12.562 1.00 87.19 101 LEU A N 1
ATOM 741 C CA . LEU A 1 101 ? -9.542 4.042 12.720 1.00 87.19 101 LEU A CA 1
ATOM 742 C C . LEU A 1 101 ? -10.397 3.953 13.983 1.00 87.19 101 LEU A C 1
ATOM 744 O O . LEU A 1 101 ? -9.912 4.289 15.060 1.00 87.19 101 LEU A O 1
ATOM 748 N N . LEU A 1 102 ? -11.635 3.469 13.861 1.00 88.50 102 LEU A N 1
ATOM 749 C CA . LEU A 1 102 ? -12.470 3.108 15.009 1.00 88.50 102 LEU A CA 1
ATOM 750 C C . LEU A 1 102 ? -11.979 1.766 15.559 1.00 88.50 102 LEU A C 1
ATOM 752 O O . LEU A 1 102 ? -11.967 0.770 14.838 1.00 88.50 102 LEU A O 1
ATOM 756 N N . LEU A 1 103 ? -11.536 1.730 16.808 1.00 86.56 103 LEU A N 1
ATOM 757 C CA . LEU A 1 103 ? -11.019 0.507 17.419 1.00 86.56 103 LEU A CA 1
ATOM 758 C C . LEU A 1 103 ? -12.096 -0.252 18.188 1.00 86.56 103 LEU A C 1
ATOM 760 O O . LEU A 1 103 ? -12.162 -1.472 18.087 1.00 86.56 103 LEU A O 1
ATOM 764 N N . GLU A 1 104 ? -12.905 0.463 18.966 1.00 84.38 104 GLU A N 1
ATOM 765 C CA . GLU A 1 104 ? -13.910 -0.121 19.854 1.00 84.38 104 GLU A CA 1
ATOM 766 C C . GLU A 1 104 ? -15.033 0.892 20.094 1.00 84.38 104 GLU A C 1
ATOM 768 O O . GLU A 1 104 ? -14.764 2.076 20.287 1.00 84.38 104 GLU A O 1
ATOM 773 N N . THR A 1 105 ? -16.272 0.412 20.155 1.00 87.12 105 THR A N 1
ATOM 774 C CA . THR A 1 105 ? -17.423 1.160 20.672 1.00 87.12 105 THR A CA 1
ATOM 775 C C . THR A 1 105 ? -17.872 0.492 21.962 1.00 87.12 105 THR A C 1
ATOM 777 O O . THR A 1 105 ? -18.138 -0.711 21.981 1.00 87.12 105 THR A O 1
ATOM 780 N N . LYS A 1 106 ? -17.967 1.250 23.056 1.00 85.06 106 LYS A N 1
ATOM 781 C CA . LYS A 1 106 ? -18.272 0.693 24.375 1.00 85.06 106 LYS A CA 1
ATOM 782 C C . LYS A 1 106 ? -19.271 1.535 25.146 1.00 85.06 106 LYS A C 1
ATOM 784 O O . LYS A 1 106 ? -19.104 2.740 25.304 1.00 85.06 106 LYS A O 1
ATOM 789 N N . THR A 1 107 ? -20.275 0.873 25.711 1.00 88.69 107 THR A N 1
ATOM 790 C CA . THR A 1 107 ? -21.221 1.495 26.638 1.00 88.69 107 THR A CA 1
ATOM 791 C C . THR A 1 107 ? -20.705 1.406 28.071 1.00 88.69 107 THR A C 1
ATOM 793 O O . THR A 1 107 ? -20.402 0.325 28.578 1.00 88.69 107 THR A O 1
ATOM 796 N N . PHE A 1 108 ? -20.644 2.552 28.738 1.00 85.00 108 PHE A N 1
ATOM 797 C CA . PHE A 1 108 ? -20.271 2.699 30.137 1.00 85.00 108 PHE A CA 1
ATOM 798 C C . PHE A 1 108 ? -21.528 2.972 30.967 1.00 85.00 108 PHE A C 1
ATOM 800 O O . PHE A 1 108 ? -22.078 4.077 30.906 1.00 85.00 108 PHE A O 1
ATOM 807 N N . PRO A 1 109 ? -22.027 1.979 31.722 1.00 88.31 109 PRO A N 1
ATOM 808 C CA . PRO A 1 109 ? -23.125 2.192 32.645 1.00 88.31 109 PRO A CA 1
ATOM 809 C C . PRO A 1 109 ? -22.635 2.780 33.972 1.00 88.31 109 PRO A C 1
ATOM 811 O O . PRO A 1 109 ? -21.510 2.526 34.400 1.00 88.31 109 PRO A O 1
ATOM 814 N N . GLY A 1 110 ? -23.513 3.502 34.668 1.00 84.94 110 GLY A N 1
ATOM 815 C CA . GLY A 1 110 ? -23.267 3.910 36.053 1.00 84.94 110 GLY A CA 1
ATOM 816 C C . GLY A 1 110 ? -22.232 5.024 36.222 1.00 84.94 110 GLY A C 1
ATOM 817 O O . GLY A 1 110 ? -21.662 5.152 37.306 1.00 84.94 110 GLY A O 1
ATOM 818 N N . LEU A 1 111 ? -21.982 5.817 35.177 1.00 84.44 111 LEU A N 1
ATOM 819 C CA . LEU A 1 111 ? -21.136 7.007 35.250 1.00 84.44 111 LEU A CA 1
ATOM 820 C C . LEU A 1 111 ? -21.763 8.012 36.208 1.00 84.44 111 LEU A C 1
ATOM 822 O O . LEU A 1 111 ? -22.978 8.198 36.177 1.00 84.44 111 LEU A O 1
ATOM 826 N N . LYS A 1 112 ? -20.946 8.661 37.040 1.00 85.25 112 LYS A N 1
ATOM 827 C CA . LYS A 1 112 ? -21.420 9.620 38.040 1.00 85.25 112 LYS A CA 1
ATOM 828 C C . LYS A 1 112 ? -20.847 11.004 37.805 1.00 85.25 112 LYS A C 1
ATOM 830 O O . LYS A 1 112 ? -19.646 11.145 37.567 1.00 85.25 112 LYS A O 1
ATOM 835 N N . GLN A 1 113 ? -21.697 12.018 37.908 1.00 82.31 113 GLN A N 1
ATOM 836 C CA . GLN A 1 113 ? -21.278 13.411 37.828 1.00 82.31 113 GLN A CA 1
ATOM 837 C C . GLN A 1 113 ? -22.161 14.318 38.673 1.00 82.31 113 GLN A C 1
ATOM 839 O O . GLN A 1 113 ? -23.364 14.095 38.800 1.00 82.31 113 GLN A O 1
ATOM 844 N N . LYS A 1 114 ? -21.559 15.378 39.215 1.00 84.50 114 LYS A N 1
ATOM 845 C CA . LYS A 1 114 ? -22.307 16.454 39.860 1.00 84.50 114 LYS A CA 1
ATOM 846 C C . LYS A 1 114 ? -22.664 17.526 38.841 1.00 84.50 114 LYS A C 1
ATOM 848 O O . LYS A 1 114 ? -21.774 18.093 38.219 1.00 84.50 114 LYS A O 1
ATOM 853 N N . VAL A 1 115 ? -23.951 17.823 38.708 1.00 82.94 115 VAL A N 1
ATOM 854 C CA . VAL A 1 115 ? -24.461 18.871 37.817 1.00 82.94 115 VAL A CA 1
ATOM 855 C C . VAL A 1 115 ? -25.046 19.994 38.659 1.00 82.94 115 VAL A C 1
ATOM 857 O O . VAL A 1 115 ? -26.044 19.788 39.347 1.00 82.94 115 VAL A O 1
ATOM 860 N N . THR A 1 116 ? -24.438 21.180 38.607 1.00 83.06 116 THR A N 1
ATOM 861 C CA . THR A 1 116 ? -24.927 22.378 39.304 1.00 83.06 116 THR A CA 1
ATOM 862 C C . THR A 1 116 ? -25.504 23.362 38.293 1.00 83.06 116 THR A C 1
ATOM 864 O O . THR A 1 116 ? -24.775 23.889 37.456 1.00 83.06 116 THR A O 1
ATOM 867 N N . ARG A 1 117 ? -26.813 23.625 38.360 1.00 82.38 117 ARG A N 1
ATOM 868 C CA . ARG A 1 117 ? -27.497 24.567 37.458 1.00 82.38 117 ARG A CA 1
ATOM 869 C C . ARG A 1 117 ? -28.681 25.233 38.153 1.00 82.38 117 ARG A C 1
ATOM 871 O O . ARG A 1 117 ? -29.218 24.709 39.125 1.00 82.38 117 ARG A O 1
ATOM 878 N N . TYR A 1 118 ? -29.077 26.400 37.654 1.00 82.94 118 TYR A N 1
ATOM 879 C CA . TYR A 1 118 ? -30.345 27.026 38.014 1.00 82.94 118 TYR A CA 1
ATOM 880 C C . TYR A 1 118 ? -31.520 26.269 37.387 1.00 82.94 118 TYR A C 1
ATOM 882 O O . TYR A 1 118 ? -31.537 26.060 36.173 1.00 82.94 118 TYR A O 1
ATOM 890 N N . PHE A 1 119 ? -32.499 25.900 38.207 1.00 78.88 119 PHE A N 1
ATOM 891 C CA . PHE A 1 119 ? -33.754 25.289 37.779 1.00 78.88 119 PHE A CA 1
ATOM 892 C C . PHE A 1 119 ? -34.923 26.151 38.251 1.00 78.88 119 PHE A C 1
ATOM 894 O O . PHE A 1 119 ? -34.945 26.607 39.399 1.00 78.88 119 PHE A O 1
ATOM 901 N N . SER A 1 120 ? -35.909 26.363 37.380 1.00 81.88 120 SER A N 1
ATOM 902 C CA . SER A 1 120 ? -37.172 26.973 37.787 1.00 81.88 120 SER A CA 1
ATOM 903 C C . SER A 1 120 ? -37.996 25.998 38.630 1.00 81.88 120 SER A C 1
ATOM 905 O O . SER A 1 120 ? -37.793 24.780 38.618 1.00 81.88 120 SER A O 1
ATOM 907 N N . LYS A 1 121 ? -38.991 26.528 39.343 1.00 73.88 121 LYS A N 1
ATOM 908 C CA . LYS A 1 121 ? -39.931 25.709 40.116 1.00 73.88 121 LYS A CA 1
ATOM 909 C C . LYS A 1 121 ? -40.674 24.684 39.247 1.00 73.88 121 LYS A C 1
ATOM 911 O O . LYS A 1 121 ? -40.951 23.586 39.717 1.00 73.88 121 LYS A O 1
ATOM 916 N N . LEU A 1 122 ? -40.990 25.031 37.997 1.00 74.44 122 LEU A N 1
ATOM 917 C CA . LEU A 1 122 ? -41.658 24.124 37.058 1.00 74.44 122 LEU A CA 1
ATOM 918 C C . LEU A 1 122 ? -40.721 23.019 36.567 1.00 74.44 122 LEU A C 1
ATOM 920 O O . LEU A 1 122 ? -41.162 21.874 36.450 1.00 74.44 122 LEU A O 1
ATOM 924 N N . ASP A 1 123 ? -39.440 23.338 36.363 1.00 75.56 123 ASP A N 1
ATOM 925 C CA . ASP A 1 123 ? -38.440 22.351 35.950 1.00 75.56 123 ASP A CA 1
ATOM 926 C C . ASP A 1 123 ? -38.314 21.239 36.994 1.00 75.56 123 ASP A C 1
ATOM 928 O O . ASP A 1 123 ? -38.317 20.068 36.636 1.00 75.56 123 ASP A O 1
ATOM 932 N N . LEU A 1 124 ? -38.285 21.590 38.286 1.00 69.62 124 LEU A N 1
ATOM 933 C CA . LEU A 1 124 ? -38.105 20.638 39.391 1.00 69.62 124 LEU A CA 1
ATOM 934 C C . LEU A 1 124 ? -39.328 19.745 39.669 1.00 69.62 124 LEU A C 1
ATOM 936 O O . LEU A 1 124 ? -39.180 18.694 40.289 1.00 69.62 124 LEU A O 1
ATOM 940 N N . ILE A 1 125 ? -40.529 20.131 39.223 1.00 72.50 125 ILE A N 1
ATOM 941 C CA . ILE A 1 125 ? -41.757 19.334 39.414 1.00 72.50 125 ILE A CA 1
ATOM 942 C C . ILE A 1 125 ? -41.840 18.192 38.389 1.00 72.50 125 ILE A C 1
ATOM 944 O O . ILE A 1 125 ? -42.413 17.141 38.678 1.00 72.50 125 ILE A O 1
ATOM 948 N N . GLN A 1 126 ? -41.269 18.371 37.194 1.00 76.62 126 GLN A N 1
ATOM 949 C CA . GLN A 1 126 ? -41.309 17.371 36.130 1.00 76.62 126 GLN A CA 1
ATOM 950 C C . GLN A 1 126 ? -39.964 16.661 35.979 1.00 76.62 126 GLN A C 1
ATOM 952 O O . GLN A 1 126 ? -39.045 17.160 35.334 1.00 76.62 126 GLN A O 1
ATOM 957 N N . GLN A 1 127 ? -39.875 15.434 36.495 1.00 75.25 127 GLN A N 1
ATOM 958 C CA . GLN A 1 127 ? -38.664 14.605 36.426 1.00 75.25 127 GLN A CA 1
ATOM 959 C C . GLN A 1 127 ? -38.107 14.457 34.997 1.00 75.25 127 GLN A C 1
ATOM 961 O O . GLN A 1 127 ? -36.894 14.482 34.796 1.00 75.25 127 GLN A O 1
ATOM 966 N N . THR A 1 128 ? -38.976 14.357 33.988 1.00 78.00 128 THR A N 1
ATOM 967 C CA . THR A 1 128 ? -38.583 14.315 32.572 1.00 78.00 128 THR A CA 1
ATOM 968 C C . THR A 1 128 ? -37.871 15.588 32.114 1.00 78.00 128 THR A C 1
ATOM 970 O O . THR A 1 128 ? -36.887 15.490 31.385 1.00 78.00 128 THR A O 1
ATOM 973 N N . VAL A 1 129 ? -38.318 16.768 32.553 1.00 79.75 129 VAL A N 1
ATOM 974 C CA . VAL A 1 129 ? -37.689 18.060 32.223 1.00 79.75 129 VAL A CA 1
ATOM 975 C C . VAL A 1 129 ? -36.337 18.188 32.921 1.00 79.75 129 VAL A C 1
ATOM 977 O O . VAL A 1 129 ? -35.352 18.539 32.272 1.00 79.75 129 VAL A O 1
ATOM 980 N N . VAL A 1 130 ? -36.252 17.797 34.200 1.00 79.56 130 VAL A N 1
ATOM 981 C CA . VAL A 1 130 ? -34.978 17.729 34.938 1.00 79.56 130 VAL A CA 1
ATOM 982 C C . VAL A 1 130 ? -33.965 16.858 34.194 1.00 79.56 130 VAL A C 1
ATOM 984 O O . VAL A 1 130 ? -32.827 17.273 33.992 1.00 79.56 130 VAL A O 1
ATOM 987 N N . TYR A 1 131 ? -34.369 15.672 33.730 1.00 83.12 131 TYR A N 1
ATOM 988 C CA . TYR A 1 131 ? -33.460 14.745 33.048 1.00 83.12 131 TYR A CA 1
ATOM 989 C C . TYR A 1 131 ? -32.999 15.280 31.690 1.00 83.12 131 TYR A C 1
ATOM 991 O O . TYR A 1 131 ? -31.836 15.096 31.338 1.00 83.12 131 TYR A O 1
ATOM 999 N N . GLN A 1 132 ? -33.866 15.975 30.946 1.00 83.06 132 GLN A N 1
ATOM 1000 C CA . GLN A 1 132 ? -33.493 16.620 29.681 1.00 83.06 132 GLN A CA 1
ATOM 1001 C C . GLN A 1 132 ? -32.500 17.768 29.897 1.00 83.06 132 GLN A C 1
ATOM 1003 O O . GLN A 1 132 ? -31.495 17.853 29.193 1.00 83.06 132 GLN A O 1
ATOM 1008 N N . LEU A 1 133 ? -32.731 18.616 30.904 1.00 83.31 133 LEU A N 1
ATOM 1009 C CA . LEU A 1 133 ? -31.821 19.711 31.250 1.00 83.31 133 LEU A CA 1
ATOM 1010 C C . LEU A 1 133 ? -30.466 19.194 31.747 1.00 83.31 133 LEU A C 1
ATOM 1012 O O . LEU A 1 133 ? -29.427 19.712 31.343 1.00 83.31 133 LEU A O 1
ATOM 1016 N N . ILE A 1 134 ? -30.463 18.149 32.579 1.00 83.06 134 ILE A N 1
ATOM 1017 C CA . ILE A 1 134 ? -29.238 17.481 33.033 1.00 83.06 134 ILE A CA 1
ATOM 1018 C C . ILE A 1 134 ? -28.500 16.850 31.850 1.00 83.06 134 ILE A C 1
ATOM 1020 O O . ILE A 1 134 ? -27.292 17.041 31.729 1.00 83.06 134 ILE A O 1
ATOM 1024 N N . LYS A 1 135 ? -29.204 16.146 30.952 1.00 81.56 135 LYS A N 1
ATOM 1025 C CA . LYS A 1 135 ? -28.606 15.585 29.733 1.00 81.56 135 LYS A CA 1
ATOM 1026 C C . LYS A 1 135 ? -27.951 16.680 28.893 1.00 81.56 135 LYS A C 1
ATOM 1028 O O . LYS A 1 135 ? -26.816 16.496 28.475 1.00 81.56 135 LYS A O 1
ATOM 1033 N N . ALA A 1 136 ? -28.618 17.817 28.692 1.00 81.62 136 ALA A N 1
ATOM 1034 C CA . ALA A 1 136 ? -28.060 18.937 27.937 1.00 81.62 136 ALA A CA 1
ATOM 1035 C C . ALA A 1 136 ? -26.783 19.506 28.580 1.00 81.62 136 ALA A C 1
ATOM 1037 O O . ALA A 1 136 ? -25.857 19.865 27.862 1.00 81.62 136 ALA A O 1
ATOM 1038 N N . VAL A 1 137 ? -26.698 19.554 29.916 1.00 79.94 137 VAL A N 1
ATOM 1039 C CA . VAL A 1 137 ? -25.463 19.958 30.615 1.00 79.94 137 VAL A CA 1
ATOM 1040 C C . VAL A 1 137 ? -24.358 18.920 30.444 1.00 79.94 137 VAL A C 1
ATOM 1042 O O . VAL A 1 137 ? -23.241 19.296 30.120 1.00 79.94 137 VAL A O 1
ATOM 1045 N N . LEU A 1 138 ? -24.664 17.629 30.610 1.00 75.44 138 LEU A N 1
ATOM 1046 C CA . LEU A 1 138 ? -23.681 16.560 30.411 1.00 75.44 138 LEU A CA 1
ATOM 1047 C C . LEU A 1 138 ? -23.126 16.573 28.981 1.00 75.44 138 LEU A C 1
ATOM 1049 O O . LEU A 1 138 ? -21.919 16.474 28.798 1.00 75.44 138 LEU A O 1
ATOM 1053 N N . VAL A 1 139 ? -23.998 16.738 27.981 1.00 73.75 139 VAL A N 1
ATOM 1054 C CA . VAL A 1 139 ? -23.606 16.898 26.574 1.00 73.75 139 VAL A CA 1
ATOM 1055 C C . VAL A 1 139 ? -22.714 18.123 26.406 1.00 73.75 139 VAL A C 1
ATOM 1057 O O . VAL A 1 139 ? -21.638 18.001 25.833 1.00 73.75 139 VAL A O 1
ATOM 1060 N N . GLN A 1 140 ? -23.104 19.278 26.952 1.00 70.69 140 GLN A N 1
ATOM 1061 C CA . GLN A 1 140 ? -22.305 20.495 26.843 1.00 70.69 140 GLN A CA 1
ATOM 1062 C C . GLN A 1 140 ? -20.924 20.344 27.497 1.00 70.69 140 GLN A C 1
ATOM 1064 O O . GLN A 1 140 ? -19.942 20.758 26.899 1.00 70.69 140 GLN A O 1
ATOM 1069 N N . ASP A 1 141 ? -20.816 19.696 28.660 1.00 67.19 141 ASP A N 1
ATOM 1070 C CA . ASP A 1 141 ? -19.526 19.423 29.310 1.00 67.19 141 ASP A CA 1
ATOM 1071 C C . ASP A 1 141 ? -18.628 18.519 28.438 1.00 67.19 141 ASP A C 1
ATOM 1073 O O . ASP A 1 141 ? -17.411 18.725 28.362 1.00 67.19 141 ASP A O 1
ATOM 1077 N N . PHE A 1 142 ? -19.212 17.536 27.737 1.00 65.06 142 PHE A N 1
ATOM 1078 C CA . PHE A 1 142 ? -18.486 16.706 26.768 1.00 65.06 142 PHE A CA 1
ATOM 1079 C C . PHE A 1 142 ? -18.071 17.495 25.520 1.00 65.06 142 PHE A C 1
ATOM 1081 O O . PHE A 1 142 ? -16.927 17.367 25.081 1.00 65.06 142 PHE A O 1
ATOM 1088 N N . VAL A 1 143 ? -18.955 18.341 24.987 1.00 58.31 143 VAL A N 1
ATOM 1089 C CA . VAL A 1 143 ? -18.699 19.223 23.835 1.00 58.31 143 VAL A CA 1
ATOM 1090 C C . VAL A 1 143 ? -17.631 20.272 24.168 1.00 58.31 143 VAL A C 1
ATOM 1092 O O . VAL A 1 143 ? -16.717 20.515 23.382 1.00 58.31 143 VAL A O 1
ATOM 1095 N N . ASP A 1 144 ? -17.662 20.851 25.363 1.00 59.53 144 ASP A N 1
ATOM 1096 C CA . ASP A 1 144 ? -16.671 21.825 25.821 1.00 59.53 144 ASP A CA 1
ATOM 1097 C C . ASP A 1 144 ? -15.303 21.159 26.051 1.00 59.53 144 ASP A C 1
ATOM 1099 O O . ASP A 1 144 ? -14.262 21.769 25.781 1.00 59.53 144 ASP A O 1
ATOM 1103 N N . CYS A 1 145 ? -15.272 19.888 26.479 1.00 58.41 145 CYS A N 1
ATOM 1104 C CA . CYS A 1 145 ? -14.040 19.096 26.452 1.00 58.41 145 CYS A CA 1
ATOM 1105 C C . CYS A 1 145 ? -13.570 18.821 25.013 1.00 58.41 145 CYS A C 1
ATOM 1107 O O . CYS A 1 145 ? -12.394 19.014 24.701 1.00 58.41 145 CYS A O 1
ATOM 1109 N N . TYR A 1 146 ? -14.478 18.448 24.111 1.00 52.81 146 TYR A N 1
ATOM 1110 C CA . TYR A 1 146 ? -14.188 18.253 22.689 1.00 52.81 146 TYR A CA 1
ATOM 1111 C C . TYR A 1 146 ? -13.586 19.511 22.031 1.00 52.81 146 TYR A C 1
ATOM 1113 O O . TYR A 1 146 ? -12.694 19.406 21.188 1.00 52.81 146 TYR A O 1
ATOM 1121 N N . HIS A 1 147 ? -13.988 20.707 22.474 1.00 47.00 147 HIS A N 1
ATOM 1122 C CA . HIS A 1 147 ? -13.432 21.991 22.034 1.00 47.00 147 HIS A CA 1
ATOM 1123 C C . HIS A 1 147 ? -12.172 22.453 22.796 1.00 47.00 147 HIS A C 1
ATOM 1125 O O . HIS A 1 147 ? -11.675 23.551 22.542 1.00 47.00 147 HIS A O 1
ATOM 1131 N N . GLY A 1 148 ? -11.603 21.627 23.682 1.00 43.81 148 GLY A N 1
ATOM 1132 C CA . GLY A 1 148 ? -10.298 21.879 24.303 1.00 43.81 148 GLY A CA 1
ATOM 1133 C C . GLY A 1 148 ? -10.325 22.656 25.626 1.00 43.81 148 GLY A C 1
ATOM 1134 O O . GLY A 1 148 ? -9.284 23.165 26.053 1.00 43.81 148 GLY A O 1
ATOM 1135 N N . SER A 1 149 ? -11.468 22.738 26.318 1.00 45.91 149 SER A N 1
ATOM 1136 C CA . SER A 1 149 ? -11.526 23.301 27.675 1.00 45.91 149 SER A CA 1
ATOM 1137 C C . SER A 1 149 ? -10.768 22.418 28.678 1.00 45.91 149 SER A C 1
ATOM 1139 O O . SER A 1 149 ? -11.171 21.297 28.998 1.00 45.91 149 SER A O 1
ATOM 1141 N N . ALA A 1 150 ? -9.661 22.937 29.221 1.00 42.78 150 ALA A N 1
ATOM 1142 C CA . ALA A 1 150 ? -8.776 22.198 30.129 1.00 42.78 150 ALA A CA 1
ATOM 1143 C C . ALA A 1 150 ? -9.455 21.747 31.440 1.00 42.78 150 ALA A C 1
ATOM 1145 O O . ALA A 1 150 ? -9.060 20.731 32.010 1.00 42.78 150 ALA A O 1
ATOM 1146 N N . GLY A 1 151 ? -10.468 22.483 31.916 1.00 47.09 151 GLY A N 1
ATOM 1147 C CA . GLY A 1 151 ? -11.227 22.140 33.125 1.00 47.09 151 GLY A CA 1
ATOM 1148 C C . GLY A 1 151 ? -12.272 21.046 32.892 1.00 47.09 151 GLY A C 1
ATOM 1149 O O . GLY A 1 151 ? -12.401 20.144 33.717 1.00 47.09 151 GLY A O 1
ATOM 1150 N N . ALA A 1 152 ? -12.959 21.080 31.744 1.00 43.34 152 ALA A N 1
ATOM 1151 C CA . ALA A 1 152 ? -13.974 20.089 31.378 1.00 43.34 152 ALA A CA 1
ATOM 1152 C C . ALA A 1 152 ? -13.353 18.717 31.044 1.00 43.34 152 ALA A C 1
ATOM 1154 O O . ALA A 1 152 ? -13.898 17.673 31.406 1.00 43.34 152 ALA A O 1
ATOM 1155 N N . CYS A 1 153 ? -12.157 18.691 30.441 1.00 51.88 153 CYS A N 1
ATOM 1156 C CA . CYS A 1 153 ? -11.508 17.429 30.076 1.00 51.88 153 CYS A CA 1
ATOM 1157 C C . CYS A 1 153 ? -10.896 16.637 31.235 1.00 51.88 153 CYS A C 1
ATOM 1159 O O . CYS A 1 153 ? -10.685 15.436 31.082 1.00 51.88 153 CYS A O 1
ATOM 1161 N N . ALA A 1 154 ? -10.623 17.250 32.391 1.00 51.25 154 ALA A N 1
ATOM 1162 C CA . ALA A 1 154 ? -10.002 16.542 33.513 1.00 51.25 154 ALA A CA 1
ATOM 1163 C C . ALA A 1 154 ? -10.899 15.420 34.072 1.00 51.25 154 ALA A C 1
ATOM 1165 O O . ALA A 1 154 ? -10.415 14.332 34.380 1.00 51.25 154 ALA A O 1
ATOM 1166 N N . TRP A 1 155 ? -12.213 15.657 34.155 1.00 53.75 155 TRP A N 1
ATOM 1167 C CA . TRP A 1 155 ? -13.179 14.645 34.590 1.00 53.75 155 TRP A CA 1
ATOM 1168 C C . TRP A 1 155 ? -13.459 13.615 33.484 1.00 53.75 155 TRP A C 1
ATOM 1170 O O . TRP A 1 155 ? -13.407 12.413 33.752 1.00 53.75 155 TRP A O 1
ATOM 1180 N N . ALA A 1 156 ? -13.670 14.044 32.234 1.00 56.09 156 ALA A N 1
ATOM 1181 C CA . ALA A 1 156 ? -13.980 13.132 31.128 1.00 56.09 156 ALA A CA 1
ATOM 1182 C C . ALA A 1 156 ? -12.821 12.153 30.838 1.00 56.09 156 ALA A C 1
ATOM 1184 O O . ALA A 1 156 ? -13.038 10.945 30.734 1.00 56.09 156 ALA A O 1
ATOM 1185 N N . ALA A 1 157 ? -11.573 12.641 30.822 1.00 54.19 157 ALA A N 1
ATOM 1186 C CA . ALA A 1 157 ? -10.369 11.831 30.606 1.00 54.19 157 ALA A CA 1
ATOM 1187 C C . ALA A 1 157 ? -10.129 10.757 31.684 1.00 54.19 157 ALA A C 1
ATOM 1189 O O . ALA A 1 157 ? -9.413 9.793 31.437 1.00 54.19 157 ALA A O 1
ATOM 1190 N N . SER A 1 158 ? -10.713 10.904 32.877 1.00 58.06 158 SER A N 1
ATOM 1191 C CA . SER A 1 158 ? -10.548 9.934 33.969 1.00 58.06 158 SER A CA 1
ATOM 1192 C C . SER A 1 158 ? -11.547 8.771 33.922 1.00 58.06 158 SER A C 1
ATOM 1194 O O . SER A 1 158 ? -11.282 7.714 34.491 1.00 58.06 158 SER A O 1
ATOM 1196 N N . ASN A 1 159 ? -12.687 8.951 33.246 1.00 64.25 159 ASN A N 1
ATOM 1197 C CA . ASN A 1 159 ? -13.800 7.999 33.293 1.00 64.25 159 ASN A CA 1
ATOM 1198 C C . ASN A 1 159 ? -13.773 6.970 32.156 1.00 64.25 159 ASN A C 1
ATOM 1200 O O . ASN A 1 159 ? -14.267 5.855 32.326 1.00 64.25 159 ASN A O 1
ATOM 1204 N N . PHE A 1 160 ? -13.176 7.314 31.015 1.00 70.38 160 PHE A N 1
ATOM 1205 C CA . PHE A 1 160 ? -13.152 6.462 29.825 1.00 70.38 160 PHE A CA 1
ATOM 1206 C C . PHE A 1 160 ? -11.773 5.850 29.610 1.00 70.38 160 PHE A C 1
ATOM 1208 O O . PHE A 1 160 ? -11.108 6.105 28.611 1.00 70.38 160 PHE A O 1
ATOM 1215 N N . ILE A 1 161 ? -11.339 5.029 30.570 1.00 67.12 161 ILE A N 1
ATOM 1216 C CA . ILE A 1 161 ? -10.092 4.274 30.444 1.00 67.12 161 ILE A CA 1
ATOM 1217 C C . ILE A 1 161 ? -10.381 3.012 29.622 1.00 67.12 161 ILE A C 1
ATOM 1219 O O . ILE A 1 161 ? -11.109 2.124 30.092 1.00 67.12 161 ILE A O 1
ATOM 1223 N N . PRO A 1 162 ? -9.844 2.903 28.399 1.00 70.19 162 PRO A N 1
ATOM 1224 C CA . PRO A 1 162 ? -10.045 1.717 27.592 1.00 70.19 162 PRO A CA 1
ATOM 1225 C C . PRO A 1 162 ? -9.362 0.493 28.227 1.00 70.19 162 PRO A C 1
ATOM 1227 O O . PRO A 1 162 ? -8.371 0.589 28.953 1.00 70.19 162 PRO A O 1
ATOM 1230 N N . GLY A 1 163 ? -9.929 -0.692 27.992 1.00 70.19 163 GLY A N 1
ATOM 1231 C CA . GLY A 1 163 ? -9.449 -1.935 28.602 1.00 70.19 163 GLY A CA 1
ATOM 1232 C C . GLY A 1 163 ? -8.177 -2.490 27.948 1.00 70.19 163 GLY A C 1
ATOM 1233 O O . GLY A 1 163 ? -7.718 -2.019 26.912 1.00 70.19 163 GLY A O 1
ATOM 1234 N N . LYS A 1 164 ? -7.634 -3.587 28.497 1.00 74.50 164 LYS A N 1
ATOM 1235 C CA . LYS A 1 164 ? -6.460 -4.279 27.917 1.00 74.50 164 LYS A CA 1
ATOM 1236 C C . LYS A 1 164 ? -6.674 -4.755 26.470 1.00 74.50 164 LYS A C 1
ATOM 1238 O O . LYS A 1 164 ? -5.698 -4.917 25.746 1.00 74.50 164 LYS A O 1
ATOM 1243 N N . ALA A 1 165 ? -7.919 -5.012 26.063 1.00 77.62 165 ALA A N 1
ATOM 1244 C CA . ALA A 1 165 ? -8.253 -5.408 24.694 1.00 77.62 165 ALA A CA 1
ATOM 1245 C C . ALA A 1 165 ? -7.938 -4.286 23.691 1.00 77.62 165 ALA A C 1
ATOM 1247 O O . ALA A 1 165 ? -7.243 -4.525 22.708 1.00 77.62 165 ALA A O 1
ATOM 1248 N N . PHE A 1 166 ? -8.331 -3.053 24.010 1.00 81.56 166 PHE A N 1
ATOM 1249 C CA . PHE A 1 166 ? -8.027 -1.865 23.218 1.00 81.56 166 PHE A CA 1
ATOM 1250 C C . PHE A 1 166 ? -6.519 -1.637 23.043 1.00 81.56 166 PHE A C 1
ATOM 1252 O O . PHE A 1 166 ? -6.052 -1.402 21.930 1.00 81.56 166 PHE A O 1
ATOM 1259 N N . ALA A 1 167 ? -5.734 -1.785 24.119 1.00 82.44 167 ALA A N 1
ATOM 1260 C CA . ALA A 1 167 ? -4.276 -1.662 24.047 1.00 82.44 167 ALA A CA 1
ATOM 1261 C C . ALA A 1 167 ? -3.656 -2.671 23.069 1.00 82.44 167 ALA A C 1
ATOM 1263 O O . ALA A 1 167 ? -2.848 -2.290 22.226 1.00 82.44 167 ALA A O 1
ATOM 1264 N N . LYS A 1 168 ? -4.102 -3.934 23.115 1.00 86.56 168 LYS A N 1
ATOM 1265 C CA . LYS A 1 168 ? -3.651 -4.979 22.183 1.00 86.56 168 LYS A CA 1
ATOM 1266 C C . LYS A 1 168 ? -4.015 -4.672 20.732 1.00 86.56 168 LYS A C 1
ATOM 1268 O O . LYS A 1 168 ? -3.220 -4.963 19.845 1.00 86.56 168 LYS A O 1
ATOM 1273 N N . ILE A 1 169 ? -5.193 -4.093 20.485 1.00 86.94 169 ILE A N 1
ATOM 1274 C CA . ILE A 1 169 ? -5.608 -3.676 19.138 1.00 86.94 169 ILE A CA 1
ATOM 1275 C C . ILE A 1 169 ? -4.682 -2.570 18.624 1.00 86.94 169 ILE A C 1
ATOM 1277 O O . ILE A 1 169 ? -4.134 -2.694 17.529 1.00 86.94 169 ILE A O 1
ATOM 1281 N N . ALA A 1 170 ? -4.442 -1.530 19.427 1.00 86.19 170 ALA A N 1
ATOM 1282 C CA . ALA A 1 170 ? -3.544 -0.440 19.056 1.00 86.19 170 ALA A CA 1
ATOM 1283 C C . ALA A 1 170 ? -2.097 -0.924 18.827 1.00 86.19 170 ALA A C 1
ATOM 1285 O O . ALA A 1 170 ? -1.456 -0.520 17.858 1.00 86.19 170 ALA A O 1
ATOM 1286 N N . GLU A 1 171 ? -1.587 -1.815 19.681 1.00 87.00 171 GLU A N 1
ATOM 1287 C CA . GLU A 1 171 ? -0.279 -2.462 19.509 1.00 87.00 171 GLU A CA 1
ATOM 1288 C C . GLU A 1 171 ? -0.219 -3.310 18.235 1.00 87.00 171 GLU A C 1
ATOM 1290 O O . GLU A 1 171 ? 0.750 -3.215 17.486 1.00 87.00 171 GLU A O 1
ATOM 1295 N N . GLY A 1 172 ? -1.261 -4.095 17.950 1.00 89.00 172 GLY A N 1
ATOM 1296 C CA . GLY A 1 172 ? -1.344 -4.917 16.745 1.00 89.00 172 GLY A CA 1
ATOM 1297 C C . GLY A 1 172 ? -1.353 -4.087 15.460 1.00 89.00 172 GLY A C 1
ATOM 1298 O O . GLY A 1 172 ? -0.664 -4.438 14.504 1.00 89.00 172 GLY A O 1
ATOM 1299 N N . ILE A 1 173 ? -2.068 -2.956 15.443 1.00 89.94 173 ILE A N 1
ATOM 1300 C CA . ILE A 1 173 ? -2.066 -2.029 14.300 1.00 89.94 173 ILE A CA 1
ATOM 1301 C C . ILE A 1 173 ? -0.679 -1.408 14.110 1.00 89.94 173 ILE A C 1
ATOM 1303 O O . ILE A 1 173 ? -0.190 -1.351 12.987 1.00 89.94 173 ILE A O 1
ATOM 1307 N N . ARG A 1 174 ? -0.000 -1.006 15.191 1.00 87.50 174 ARG A N 1
ATOM 1308 C CA . ARG A 1 174 ? 1.380 -0.492 15.112 1.00 87.50 174 ARG A CA 1
ATOM 1309 C C . ARG A 1 174 ? 2.379 -1.540 14.646 1.00 87.50 174 ARG A C 1
ATOM 1311 O O . ARG A 1 174 ? 3.296 -1.218 13.903 1.00 87.50 174 ARG A O 1
ATOM 1318 N N . ALA A 1 175 ? 2.217 -2.786 15.083 1.00 88.12 175 ALA A N 1
ATOM 1319 C CA . ALA A 1 175 ? 3.053 -3.887 14.627 1.00 88.12 175 ALA A CA 1
ATOM 1320 C C . ALA A 1 175 ? 2.855 -4.143 13.127 1.00 88.12 175 ALA A C 1
ATOM 1322 O O . ALA A 1 175 ? 3.831 -4.374 12.419 1.00 88.12 175 ALA A O 1
ATOM 1323 N N . LEU A 1 176 ? 1.614 -4.050 12.636 1.00 88.69 176 LEU A N 1
ATOM 1324 C CA . LEU A 1 176 ? 1.316 -4.118 11.208 1.00 88.69 176 LEU A CA 1
ATOM 1325 C C . LEU A 1 176 ? 1.940 -2.949 10.434 1.00 88.69 176 LEU A C 1
ATOM 1327 O O . LEU A 1 176 ? 2.564 -3.183 9.404 1.00 88.69 176 LEU A O 1
ATOM 1331 N N . ASP A 1 177 ? 1.820 -1.721 10.935 1.00 86.25 177 ASP A N 1
ATOM 1332 C CA . ASP A 1 177 ? 2.443 -0.538 10.330 1.00 86.25 177 ASP A CA 1
ATOM 1333 C C . ASP A 1 177 ? 3.973 -0.682 10.246 1.00 86.25 177 ASP A C 1
ATOM 1335 O O . ASP A 1 177 ? 4.566 -0.550 9.176 1.00 86.25 177 ASP A O 1
ATOM 1339 N N . ALA A 1 178 ? 4.618 -1.109 11.335 1.00 83.50 178 ALA A N 1
ATOM 1340 C CA . ALA A 1 178 ? 6.049 -1.405 11.351 1.00 83.50 178 ALA A CA 1
ATOM 1341 C C . ALA A 1 178 ? 6.429 -2.550 10.392 1.00 83.50 178 ALA A C 1
ATOM 1343 O O . ALA A 1 178 ? 7.476 -2.502 9.737 1.00 83.50 178 ALA A O 1
ATOM 1344 N N . ALA A 1 179 ? 5.588 -3.580 10.277 1.00 78.56 179 ALA A N 1
ATOM 1345 C CA . ALA A 1 179 ? 5.791 -4.666 9.325 1.00 78.56 179 ALA A CA 1
ATOM 1346 C C . ALA A 1 179 ? 5.711 -4.158 7.879 1.00 78.56 179 ALA A C 1
ATOM 1348 O O . ALA A 1 179 ? 6.557 -4.522 7.066 1.00 78.56 179 ALA A O 1
ATOM 1349 N N . MET A 1 180 ? 4.753 -3.282 7.552 1.00 82.44 180 MET A N 1
ATOM 1350 C CA . MET A 1 180 ? 4.651 -2.653 6.227 1.00 82.44 180 MET A CA 1
ATOM 1351 C C . MET A 1 180 ? 5.852 -1.742 5.952 1.00 82.44 180 MET A C 1
ATOM 1353 O O . MET A 1 180 ? 6.428 -1.788 4.863 1.00 82.44 180 MET A O 1
ATOM 1357 N N . HIS A 1 181 ? 6.307 -0.990 6.953 1.00 80.81 181 HIS A N 1
ATOM 1358 C CA . HIS A 1 181 ? 7.479 -0.133 6.812 1.00 80.81 181 HIS A CA 1
ATOM 1359 C C . HIS A 1 181 ? 8.759 -0.930 6.526 1.00 80.81 181 HIS A C 1
ATOM 1361 O O . HIS A 1 181 ? 9.541 -0.609 5.631 1.00 80.81 181 HIS A O 1
ATOM 1367 N N . THR A 1 182 ? 8.960 -2.027 7.254 1.00 73.81 182 THR A N 1
ATOM 1368 C CA . THR A 1 182 ? 10.134 -2.896 7.076 1.00 73.81 182 THR A CA 1
ATOM 1369 C C . THR A 1 182 ? 10.001 -3.861 5.895 1.00 73.81 182 THR A C 1
ATOM 1371 O O . THR A 1 182 ? 11.008 -4.358 5.390 1.00 73.81 182 THR A O 1
ATOM 1374 N N . GLY A 1 183 ? 8.774 -4.141 5.452 1.00 65.69 183 GLY A N 1
ATOM 1375 C CA . GLY A 1 183 ? 8.443 -5.191 4.489 1.00 65.69 183 GLY A CA 1
ATOM 1376 C C . GLY A 1 183 ? 8.591 -6.614 5.022 1.00 65.69 183 GLY A C 1
ATOM 1377 O O . GLY A 1 183 ? 8.625 -7.558 4.235 1.00 65.69 183 GLY A O 1
ATOM 1378 N N . VAL A 1 184 ? 8.694 -6.795 6.341 1.00 67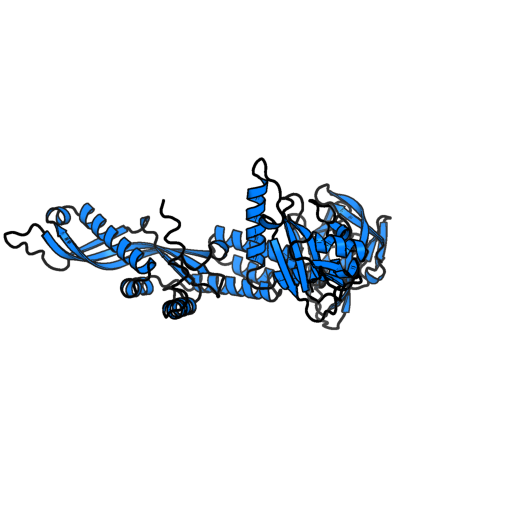.06 184 VAL A N 1
ATOM 1379 C CA . VAL A 1 184 ? 8.926 -8.100 6.971 1.00 67.06 184 VAL A CA 1
ATOM 1380 C C . VAL A 1 184 ? 7.704 -8.510 7.784 1.00 67.06 184 VAL A C 1
ATOM 1382 O O . VAL A 1 184 ? 7.294 -7.799 8.693 1.00 67.06 184 VAL A O 1
ATOM 1385 N N . GLY A 1 185 ? 7.148 -9.689 7.487 1.00 65.44 185 GLY A N 1
ATOM 1386 C CA . GLY A 1 185 ? 6.073 -10.286 8.289 1.00 65.44 185 GLY A CA 1
ATOM 1387 C C . GLY A 1 185 ? 4.735 -9.545 8.211 1.00 65.44 185 GLY A C 1
ATOM 1388 O O . GLY A 1 185 ? 3.937 -9.655 9.135 1.00 65.44 185 GLY A O 1
ATOM 1389 N N . VAL A 1 186 ? 4.477 -8.792 7.134 1.00 76.12 186 VAL A N 1
ATOM 1390 C CA . VAL A 1 186 ? 3.239 -8.005 6.949 1.00 76.12 186 VAL A CA 1
ATOM 1391 C C . VAL A 1 186 ? 1.997 -8.875 7.090 1.00 76.12 186 VAL A C 1
ATOM 1393 O O . VAL A 1 186 ? 1.098 -8.565 7.873 1.00 76.12 186 VAL A O 1
ATOM 1396 N N . ALA A 1 187 ? 1.970 -10.001 6.384 1.00 72.19 187 ALA A N 1
ATOM 1397 C CA . ALA A 1 187 ? 0.833 -10.900 6.414 1.00 72.19 187 ALA A CA 1
ATOM 1398 C C . ALA A 1 187 ? 0.659 -11.590 7.776 1.00 72.19 187 ALA A C 1
ATOM 1400 O O . ALA A 1 187 ? -0.473 -11.740 8.239 1.00 72.19 187 ALA A O 1
ATOM 1401 N N . ASP A 1 188 ? 1.754 -11.932 8.464 1.00 73.56 188 ASP A N 1
ATOM 1402 C CA . ASP A 1 188 ? 1.715 -12.481 9.824 1.00 73.56 188 ASP A CA 1
ATOM 1403 C C . ASP A 1 188 ? 1.190 -11.458 10.834 1.00 73.56 188 ASP A C 1
ATOM 1405 O O . ASP A 1 188 ? 0.299 -11.775 11.625 1.00 73.56 188 ASP A O 1
ATOM 1409 N N . ALA A 1 189 ? 1.683 -10.218 10.777 1.00 81.00 189 ALA A N 1
ATOM 1410 C CA . ALA A 1 189 ? 1.212 -9.121 11.616 1.00 81.00 189 ALA A CA 1
ATOM 1411 C C . ALA A 1 189 ? -0.282 -8.867 11.386 1.00 81.00 189 ALA A C 1
ATOM 1413 O O . ALA A 1 189 ? -1.060 -8.744 12.333 1.00 81.00 189 ALA A O 1
ATOM 1414 N N . PHE A 1 190 ? -0.716 -8.883 10.128 1.00 86.75 190 PHE A N 1
ATOM 1415 C CA . PHE A 1 190 ? -2.116 -8.697 9.786 1.00 86.75 190 PHE A CA 1
ATOM 1416 C C . PHE A 1 190 ? -2.996 -9.893 10.177 1.00 86.75 190 PHE A C 1
ATOM 1418 O O . PHE A 1 190 ? -4.132 -9.727 10.622 1.00 86.75 190 PHE A O 1
ATOM 1425 N N . LYS A 1 191 ? -2.483 -11.120 10.061 1.00 80.31 191 LYS A N 1
ATOM 1426 C CA . LYS A 1 191 ? -3.157 -12.334 10.529 1.00 80.31 191 LYS A CA 1
ATOM 1427 C C . LYS A 1 191 ? -3.313 -12.325 12.046 1.00 80.31 191 LYS A C 1
ATOM 1429 O O . LYS A 1 191 ? -4.387 -12.672 12.525 1.00 80.31 191 LYS A O 1
ATOM 1434 N N . ALA A 1 192 ? -2.283 -11.918 12.786 1.00 84.19 192 ALA A N 1
ATOM 1435 C CA . ALA A 1 192 ? -2.360 -11.735 14.231 1.00 84.19 192 ALA A CA 1
ATOM 1436 C C . ALA A 1 192 ? -3.409 -10.674 14.583 1.00 84.19 192 ALA A C 1
ATOM 1438 O O . ALA A 1 192 ? -4.255 -10.912 15.443 1.00 84.19 192 ALA A O 1
ATOM 1439 N N . LEU A 1 193 ? -3.431 -9.560 13.848 1.00 89.38 193 LEU A N 1
ATOM 1440 C CA . LEU A 1 193 ? -4.421 -8.507 14.031 1.00 89.38 193 LEU A CA 1
ATOM 1441 C C . LEU A 1 193 ? -5.857 -9.013 13.826 1.00 89.38 193 LEU A C 1
ATOM 1443 O O . LEU A 1 193 ? -6.711 -8.745 14.659 1.00 89.38 193 LEU A O 1
ATOM 1447 N N . LYS A 1 194 ? -6.116 -9.836 12.800 1.00 86.94 194 LYS A N 1
ATOM 1448 C CA . LYS A 1 194 ? -7.431 -10.467 12.546 1.00 86.94 194 LYS A CA 1
ATOM 1449 C C . LYS A 1 194 ? -7.957 -11.354 13.673 1.00 86.94 194 LYS A C 1
ATOM 1451 O O . LYS A 1 194 ? -9.138 -11.682 13.666 1.00 86.94 194 LYS A O 1
ATOM 1456 N N . THR A 1 195 ? -7.094 -11.814 14.579 1.00 88.56 195 THR A N 1
ATOM 1457 C CA . THR A 1 195 ? -7.533 -12.603 15.742 1.00 88.56 195 THR A CA 1
ATOM 1458 C C . THR A 1 195 ? -8.108 -11.736 16.858 1.00 88.56 195 THR A C 1
ATOM 1460 O O . THR A 1 195 ? -8.716 -12.267 17.786 1.00 88.56 195 THR A O 1
ATOM 1463 N N . LEU A 1 196 ? -7.909 -10.418 16.778 1.00 87.88 196 LEU A N 1
ATOM 1464 C CA . LEU A 1 196 ? -8.495 -9.456 17.696 1.00 87.88 196 LEU A CA 1
ATOM 1465 C C . LEU A 1 196 ? -9.915 -9.098 17.241 1.00 87.88 196 LEU A C 1
ATOM 1467 O O . LEU A 1 196 ? -10.240 -9.159 16.056 1.00 87.88 196 LEU A O 1
ATOM 1471 N N . ASP A 1 197 ? -10.751 -8.714 18.198 1.00 84.31 197 ASP A N 1
ATOM 1472 C CA . ASP A 1 197 ? -12.129 -8.288 17.957 1.00 84.31 197 ASP A CA 1
ATOM 1473 C C . ASP A 1 197 ? -12.146 -6.819 17.505 1.00 84.31 197 ASP A C 1
ATOM 1475 O O . ASP A 1 197 ? -12.306 -5.907 18.312 1.00 84.31 197 ASP A O 1
ATOM 1479 N N . LEU A 1 198 ? -11.841 -6.587 16.224 1.00 82.94 198 LEU A N 1
ATOM 1480 C CA . LEU A 1 198 ? -11.862 -5.254 15.616 1.00 82.94 198 LEU A CA 1
ATOM 1481 C C . LEU A 1 198 ? -13.234 -4.933 15.032 1.00 82.94 198 LEU A C 1
ATOM 1483 O O . LEU A 1 198 ? -13.905 -5.804 14.475 1.00 82.94 198 LEU A O 1
ATOM 1487 N N . ASP A 1 199 ? -13.560 -3.641 15.018 1.00 81.75 199 ASP A N 1
ATOM 1488 C CA . ASP A 1 199 ? -14.656 -3.129 14.204 1.00 81.75 199 ASP A CA 1
ATOM 1489 C C . ASP A 1 199 ? -14.541 -3.623 12.734 1.00 81.75 199 ASP A C 1
ATOM 1491 O O . ASP A 1 199 ? -13.470 -3.503 12.115 1.00 81.75 199 ASP A O 1
ATOM 1495 N N . PRO A 1 200 ? -15.621 -4.172 12.139 1.00 78.31 200 PRO A N 1
ATOM 1496 C CA . PRO A 1 200 ? -15.594 -4.705 10.780 1.00 78.31 200 PRO A CA 1
ATOM 1497 C C . PRO A 1 200 ? -15.186 -3.690 9.705 1.00 78.31 200 PRO A C 1
ATOM 1499 O O . PRO A 1 200 ? -14.544 -4.074 8.721 1.00 78.31 200 PRO A O 1
ATOM 1502 N N . ALA A 1 201 ? -15.536 -2.408 9.859 1.00 76.88 201 ALA A N 1
ATOM 1503 C CA . ALA A 1 201 ? -15.158 -1.376 8.897 1.00 76.88 201 ALA A CA 1
ATOM 1504 C C . ALA A 1 201 ? -13.661 -1.057 8.999 1.00 76.88 201 ALA A C 1
ATOM 1506 O O . ALA A 1 201 ? -12.988 -0.946 7.968 1.00 76.88 201 ALA A O 1
ATOM 1507 N N . THR A 1 202 ? -13.113 -1.008 10.215 1.00 82.62 202 THR A N 1
ATOM 1508 C CA . THR A 1 202 ? -11.666 -0.897 10.449 1.00 82.62 202 THR A CA 1
ATOM 1509 C C . THR A 1 202 ? -10.910 -2.090 9.878 1.00 82.62 202 THR A C 1
ATOM 1511 O O . THR A 1 202 ? -9.935 -1.900 9.146 1.00 82.62 202 THR A O 1
ATOM 1514 N N . LEU A 1 203 ? -11.380 -3.319 10.110 1.00 82.56 203 LEU A N 1
ATOM 1515 C CA . LEU A 1 203 ? -10.753 -4.509 9.535 1.00 82.56 203 LEU A CA 1
ATOM 1516 C C . LEU A 1 203 ? -10.778 -4.483 7.998 1.00 82.56 203 LEU A C 1
ATOM 1518 O O . LEU A 1 203 ? -9.770 -4.788 7.358 1.00 82.56 203 LEU A O 1
ATOM 1522 N N . ALA A 1 204 ? -11.900 -4.086 7.391 1.00 75.69 204 ALA A N 1
ATOM 1523 C CA . ALA A 1 204 ? -12.013 -3.952 5.940 1.00 75.69 204 ALA A CA 1
ATOM 1524 C C . ALA A 1 204 ? -11.078 -2.865 5.380 1.00 75.69 204 ALA A C 1
ATOM 1526 O O . ALA A 1 204 ? -10.470 -3.058 4.322 1.00 75.69 204 ALA A O 1
ATOM 1527 N N . LYS A 1 205 ? -10.928 -1.739 6.090 1.00 81.44 205 LYS A N 1
ATOM 1528 C CA . LYS A 1 205 ? -9.994 -0.665 5.730 1.00 81.44 205 LYS A CA 1
ATOM 1529 C C . LYS A 1 205 ? -8.550 -1.165 5.768 1.00 81.44 205 LYS A C 1
ATOM 1531 O O . LYS A 1 205 ? -7.862 -1.052 4.758 1.00 81.44 205 LYS A O 1
ATOM 1536 N N . LEU A 1 206 ? -8.138 -1.809 6.860 1.00 84.69 206 LEU A N 1
ATOM 1537 C CA . LEU A 1 206 ? -6.798 -2.384 7.012 1.00 84.69 206 LEU A CA 1
ATOM 1538 C C . LEU A 1 206 ? -6.512 -3.474 5.972 1.00 84.69 206 LEU A C 1
ATOM 1540 O O . LEU A 1 206 ? -5.453 -3.463 5.358 1.00 84.69 206 LEU A O 1
ATOM 1544 N N . GLN A 1 207 ? -7.472 -4.361 5.695 1.00 82.38 207 GLN A N 1
ATOM 1545 C CA . GLN A 1 207 ? -7.356 -5.358 4.624 1.00 82.38 207 GLN A CA 1
ATOM 1546 C C . GLN A 1 207 ? -7.103 -4.710 3.259 1.00 82.38 207 GLN A C 1
ATOM 1548 O O . GLN A 1 207 ? -6.300 -5.217 2.480 1.00 82.38 207 GLN A O 1
ATOM 1553 N N . SER A 1 208 ? -7.802 -3.613 2.956 1.00 77.75 208 SER A N 1
ATOM 1554 C CA . SER A 1 208 ? -7.644 -2.870 1.701 1.00 77.75 208 SER A CA 1
ATOM 1555 C C . SER A 1 208 ? -6.254 -2.243 1.590 1.00 77.75 208 SER A C 1
ATOM 1557 O O . SER A 1 208 ? -5.610 -2.371 0.547 1.00 77.75 208 SER A O 1
ATOM 1559 N N . THR A 1 209 ? -5.773 -1.625 2.673 1.00 84.81 209 THR A N 1
ATOM 1560 C CA . THR A 1 209 ? -4.424 -1.051 2.752 1.00 84.81 209 THR A CA 1
ATOM 1561 C C . THR A 1 209 ? -3.356 -2.127 2.601 1.00 84.81 209 THR A C 1
ATOM 1563 O O . THR A 1 209 ? -2.471 -1.967 1.769 1.00 84.81 209 THR A O 1
ATOM 1566 N N . VAL A 1 210 ? -3.466 -3.250 3.321 1.00 83.06 210 VAL A N 1
ATOM 1567 C CA . VAL A 1 210 ? -2.516 -4.371 3.227 1.00 83.06 210 VAL A CA 1
ATOM 1568 C C . VAL A 1 210 ? -2.483 -4.945 1.816 1.00 83.06 210 VAL A C 1
ATOM 1570 O O . VAL A 1 210 ? -1.404 -5.126 1.273 1.00 83.06 210 VAL A O 1
ATOM 1573 N N . ASN A 1 211 ? -3.638 -5.153 1.177 1.00 75.06 211 ASN A N 1
ATOM 1574 C CA . ASN A 1 211 ? -3.674 -5.619 -0.212 1.00 75.06 211 ASN A CA 1
ATOM 1575 C C . ASN A 1 211 ? -2.985 -4.626 -1.160 1.00 75.06 211 ASN A C 1
ATOM 1577 O O . ASN A 1 211 ? -2.218 -5.032 -2.022 1.00 75.06 211 ASN A O 1
ATOM 1581 N N . THR A 1 212 ? -3.234 -3.326 -0.982 1.00 78.19 212 THR A N 1
ATOM 1582 C CA . THR A 1 212 ? -2.617 -2.266 -1.796 1.00 78.19 212 THR A CA 1
ATOM 1583 C C . THR A 1 212 ? -1.105 -2.199 -1.584 1.00 78.19 212 THR A C 1
ATOM 1585 O O . THR A 1 212 ? -0.349 -2.072 -2.545 1.00 78.19 212 THR A O 1
ATOM 1588 N N . TYR A 1 213 ? -0.661 -2.305 -0.331 1.00 82.44 213 TYR A N 1
ATOM 1589 C CA . TYR A 1 213 ? 0.747 -2.405 0.022 1.00 82.44 213 TYR A CA 1
ATOM 1590 C C . TYR A 1 213 ? 1.372 -3.624 -0.651 1.00 82.44 213 TYR A C 1
ATOM 1592 O O . TYR A 1 213 ? 2.368 -3.500 -1.356 1.00 82.44 213 TYR A O 1
ATOM 1600 N N . GLU A 1 214 ? 0.766 -4.795 -0.467 1.00 72.38 214 GLU A N 1
ATOM 1601 C CA . GLU A 1 214 ? 1.255 -6.050 -1.007 1.00 72.38 214 GLU A CA 1
ATOM 1602 C C . GLU A 1 214 ? 1.318 -6.007 -2.532 1.00 72.38 214 GLU A C 1
ATOM 1604 O O . GLU A 1 214 ? 2.322 -6.450 -3.078 1.00 72.38 214 GLU A O 1
ATOM 1609 N N . ASP A 1 215 ? 0.333 -5.434 -3.227 1.00 68.88 215 ASP A N 1
ATOM 1610 C CA . ASP A 1 215 ? 0.330 -5.284 -4.690 1.00 68.88 215 ASP A CA 1
ATOM 1611 C C . ASP A 1 215 ? 1.572 -4.533 -5.216 1.00 68.88 215 ASP A C 1
ATOM 1613 O O . ASP A 1 215 ? 2.018 -4.791 -6.335 1.00 68.88 215 ASP A O 1
ATOM 1617 N N . VAL A 1 216 ? 2.166 -3.641 -4.412 1.00 71.38 216 VAL A N 1
ATOM 1618 C CA . VAL A 1 216 ? 3.364 -2.865 -4.780 1.00 71.38 216 VAL A CA 1
ATOM 1619 C C . VAL A 1 216 ? 4.649 -3.441 -4.184 1.00 71.38 216 VAL A C 1
ATOM 1621 O O . VAL A 1 216 ? 5.634 -3.624 -4.891 1.00 71.38 216 VAL A O 1
ATOM 1624 N N . ALA A 1 217 ? 4.666 -3.729 -2.883 1.00 64.06 217 ALA A N 1
ATOM 1625 C CA . ALA A 1 217 ? 5.871 -4.035 -2.103 1.00 64.06 217 ALA A CA 1
ATOM 1626 C C . ALA A 1 217 ? 6.525 -5.379 -2.443 1.00 64.06 217 ALA A C 1
ATOM 1628 O O . ALA A 1 217 ? 7.660 -5.650 -2.052 1.00 64.06 217 ALA A O 1
ATOM 1629 N N . THR A 1 218 ? 5.794 -6.222 -3.153 1.00 56.50 218 THR A N 1
ATOM 1630 C CA . THR A 1 218 ? 6.212 -7.558 -3.594 1.00 56.50 218 THR A CA 1
ATOM 1631 C C . THR A 1 218 ? 6.409 -7.603 -5.114 1.00 56.50 218 THR A C 1
ATOM 1633 O O . THR A 1 218 ? 6.492 -8.678 -5.713 1.00 56.50 218 THR A O 1
ATOM 1636 N N . ALA A 1 219 ? 6.495 -6.433 -5.749 1.00 54.38 219 ALA A N 1
ATOM 1637 C CA . ALA A 1 219 ? 7.092 -6.323 -7.065 1.00 54.38 219 ALA A CA 1
ATOM 1638 C C . ALA A 1 219 ? 8.574 -6.796 -7.021 1.00 54.38 219 ALA A C 1
ATOM 1640 O O . ALA A 1 219 ? 9.197 -6.928 -5.969 1.00 54.38 219 ALA A O 1
ATOM 1641 N N . CYS A 1 220 ? 9.097 -7.185 -8.174 1.00 56.00 220 CYS A N 1
ATOM 1642 C CA . CYS A 1 220 ? 9.835 -8.433 -8.432 1.00 56.00 220 CYS A CA 1
ATOM 1643 C C . CYS A 1 220 ? 11.319 -8.426 -8.130 1.00 56.00 220 CYS A C 1
ATOM 1645 O O . CYS A 1 220 ? 11.972 -9.458 -8.231 1.00 56.00 220 CYS A O 1
ATOM 1647 N N . ARG A 1 221 ? 11.899 -7.294 -7.753 1.00 54.44 221 ARG A N 1
ATOM 1648 C CA . ARG A 1 221 ? 13.361 -7.203 -7.686 1.00 54.44 221 ARG A CA 1
ATOM 1649 C C . ARG A 1 221 ? 13.993 -7.972 -6.516 1.00 54.44 221 ARG A C 1
ATOM 1651 O O . ARG A 1 221 ? 15.212 -8.101 -6.461 1.00 54.44 221 ARG A O 1
ATOM 1658 N N . VAL A 1 222 ? 13.168 -8.488 -5.604 1.00 56.06 222 VAL A N 1
ATOM 1659 C CA . VAL A 1 222 ? 13.565 -9.350 -4.475 1.00 56.06 222 VAL A CA 1
ATOM 1660 C C . VAL A 1 222 ? 12.870 -10.716 -4.483 1.00 56.06 222 VAL A C 1
ATOM 1662 O O . VAL A 1 222 ? 13.072 -11.500 -3.554 1.00 56.06 222 VAL A O 1
ATOM 1665 N N . ASN A 1 223 ? 12.036 -10.986 -5.495 1.00 71.50 223 ASN A N 1
ATOM 1666 C CA . ASN A 1 223 ? 11.156 -12.146 -5.529 1.00 71.50 223 ASN A CA 1
ATOM 1667 C C . ASN A 1 223 ? 11.504 -13.055 -6.698 1.00 71.50 223 ASN A C 1
ATOM 1669 O O . ASN A 1 223 ? 11.026 -12.857 -7.803 1.00 71.50 223 ASN A O 1
ATOM 1673 N N . SER A 1 224 ? 12.277 -14.095 -6.437 1.00 84.56 224 SER A N 1
ATOM 1674 C CA . SER A 1 224 ? 12.987 -14.844 -7.464 1.00 84.56 224 SER A CA 1
ATOM 1675 C C . SER A 1 224 ? 12.984 -16.350 -7.184 1.00 84.56 224 SER A C 1
ATOM 1677 O O . SER A 1 224 ? 12.592 -16.818 -6.107 1.00 84.56 224 SER A O 1
ATOM 1679 N N . PHE A 1 225 ? 13.469 -17.114 -8.157 1.00 91.38 225 PHE A N 1
ATOM 1680 C CA . PHE A 1 225 ? 13.668 -18.558 -8.084 1.00 91.38 225 PHE A CA 1
ATOM 1681 C C . PHE A 1 225 ? 15.146 -18.924 -8.252 1.00 91.38 225 PHE A C 1
ATOM 1683 O O . PHE A 1 225 ? 15.859 -18.219 -8.965 1.00 91.38 225 PHE A O 1
ATOM 1690 N N . PRO A 1 226 ? 15.631 -20.032 -7.665 1.00 93.94 226 PRO A N 1
ATOM 1691 C CA . PRO A 1 226 ? 16.955 -20.561 -7.986 1.00 93.94 226 PRO A CA 1
ATOM 1692 C C . PRO A 1 226 ? 17.135 -20.787 -9.490 1.00 93.94 226 PRO A C 1
ATOM 1694 O O . PRO A 1 226 ? 16.186 -21.131 -10.197 1.00 93.94 226 PRO A O 1
ATOM 1697 N N . GLY A 1 227 ? 18.355 -20.570 -9.987 1.00 93.88 227 GLY A N 1
ATOM 1698 C CA . GLY A 1 227 ? 18.630 -20.477 -11.425 1.00 93.88 227 GLY A CA 1
ATOM 1699 C C . GLY A 1 227 ? 18.316 -21.720 -12.265 1.00 93.88 227 GLY A C 1
ATOM 1700 O O . GLY A 1 227 ? 18.137 -21.605 -13.477 1.00 93.88 227 GLY A O 1
ATOM 1701 N N . ASP A 1 228 ? 18.235 -22.892 -11.647 1.00 94.56 228 ASP A N 1
ATOM 1702 C CA . ASP A 1 228 ? 17.863 -24.172 -12.259 1.00 94.56 228 ASP A CA 1
ATOM 1703 C C . ASP A 1 228 ? 16.346 -24.365 -12.431 1.00 94.56 228 ASP A C 1
ATOM 1705 O O . ASP A 1 228 ? 15.921 -25.256 -13.178 1.00 94.56 228 ASP A O 1
ATOM 1709 N N . THR A 1 229 ? 15.532 -23.502 -11.816 1.00 95.50 229 THR A N 1
ATOM 1710 C CA . THR A 1 229 ? 14.069 -23.520 -11.929 1.00 95.50 229 THR A CA 1
ATOM 1711 C C . THR A 1 229 ? 13.647 -23.452 -13.391 1.00 95.50 229 THR A C 1
ATOM 1713 O O . THR A 1 229 ? 14.041 -22.556 -14.135 1.00 95.50 229 THR A O 1
ATOM 1716 N N . GLN A 1 230 ? 12.838 -24.413 -13.829 1.00 97.25 230 GLN A N 1
ATOM 1717 C CA . GLN A 1 230 ? 12.484 -24.566 -15.239 1.00 97.25 230 GLN A CA 1
ATOM 1718 C C . GLN A 1 230 ? 11.257 -23.727 -15.607 1.00 97.25 230 GLN A C 1
ATOM 1720 O O . GLN A 1 230 ? 10.179 -23.931 -15.053 1.00 97.25 230 GLN A O 1
ATOM 1725 N N . VAL A 1 231 ? 11.398 -22.842 -16.591 1.00 97.19 231 VAL A N 1
ATOM 1726 C CA . VAL A 1 231 ? 10.333 -21.993 -17.141 1.00 97.19 231 VAL A CA 1
ATOM 1727 C C . VAL A 1 231 ? 9.691 -22.666 -18.349 1.00 97.19 231 VAL A C 1
ATOM 1729 O O . VAL A 1 231 ? 10.386 -23.190 -19.223 1.00 97.19 231 VAL A O 1
ATOM 1732 N N . ARG A 1 232 ? 8.356 -22.663 -18.414 1.00 97.19 232 ARG A N 1
ATOM 1733 C CA . ARG A 1 232 ? 7.593 -23.258 -19.521 1.00 97.19 232 ARG A CA 1
ATOM 1734 C C . ARG A 1 232 ? 7.617 -22.373 -20.768 1.00 97.19 232 ARG A C 1
ATOM 1736 O O . ARG A 1 232 ? 7.095 -21.256 -20.771 1.00 97.19 232 ARG A O 1
ATOM 1743 N N . MET A 1 233 ? 8.122 -22.937 -21.858 1.00 97.12 233 MET A N 1
ATOM 1744 C CA . MET A 1 233 ? 8.114 -22.315 -23.180 1.00 97.12 233 MET A CA 1
ATOM 1745 C C . MET A 1 233 ? 6.785 -22.606 -23.917 1.00 97.12 233 MET A C 1
ATOM 1747 O O . MET A 1 233 ? 6.103 -23.590 -23.592 1.00 97.12 233 MET A O 1
ATOM 1751 N N . PRO A 1 234 ? 6.383 -21.787 -24.912 1.00 95.38 234 PRO A N 1
ATOM 1752 C CA . PRO A 1 234 ? 5.123 -21.964 -25.642 1.00 95.38 234 PRO A CA 1
ATOM 1753 C C . PRO A 1 234 ? 5.018 -23.274 -26.427 1.00 95.38 234 PRO A C 1
ATOM 1755 O O . PRO A 1 234 ? 3.923 -23.803 -26.588 1.00 95.38 234 PRO A O 1
ATOM 1758 N N . ASP A 1 235 ? 6.145 -23.807 -26.895 1.00 94.06 235 ASP A N 1
ATOM 1759 C CA . ASP A 1 235 ? 6.234 -25.055 -27.665 1.00 94.06 235 ASP A CA 1
ATOM 1760 C C . ASP A 1 235 ? 6.125 -26.324 -26.799 1.00 94.06 235 ASP A C 1
ATOM 1762 O O . ASP A 1 235 ? 6.154 -27.443 -27.304 1.00 94.06 235 ASP A O 1
ATOM 1766 N N . GLY A 1 236 ? 5.987 -26.165 -25.481 1.00 92.44 236 GLY A N 1
ATOM 1767 C CA . GLY A 1 236 ? 5.908 -27.274 -24.539 1.00 92.44 236 GLY A CA 1
ATOM 1768 C C . GLY A 1 236 ? 7.230 -27.638 -23.869 1.00 92.44 236 GLY A C 1
ATOM 1769 O O . GLY A 1 236 ? 7.214 -28.355 -22.860 1.00 92.44 236 GLY A O 1
ATOM 1770 N N . THR A 1 237 ? 8.348 -27.125 -24.385 1.00 96.00 237 THR A N 1
ATOM 1771 C CA . THR A 1 237 ? 9.677 -27.317 -23.806 1.00 96.00 237 THR A CA 1
ATOM 1772 C C . THR A 1 237 ? 9.866 -26.463 -22.551 1.00 96.00 237 THR A C 1
ATOM 1774 O O . THR A 1 237 ? 8.976 -25.720 -22.117 1.00 96.00 237 THR A O 1
ATOM 1777 N N . ARG A 1 238 ? 11.029 -26.617 -21.915 1.00 96.12 238 ARG A N 1
ATOM 1778 C CA . ARG A 1 238 ? 11.431 -25.855 -20.735 1.00 96.12 238 ARG A CA 1
ATOM 1779 C C . ARG A 1 238 ? 12.840 -25.334 -20.888 1.00 96.12 238 ARG A C 1
ATOM 1781 O O . ARG A 1 238 ? 13.674 -25.981 -21.517 1.00 96.12 238 ARG A O 1
ATOM 1788 N N . LYS A 1 239 ? 13.082 -24.188 -20.268 1.00 97.62 239 LYS A N 1
ATOM 1789 C CA . LYS A 1 239 ? 14.398 -23.568 -20.180 1.00 97.62 239 LYS A CA 1
ATOM 1790 C C . LYS A 1 239 ? 14.654 -23.188 -18.724 1.00 97.62 239 LYS A C 1
ATOM 1792 O O . LYS A 1 239 ? 13.744 -22.692 -18.065 1.00 97.62 239 LYS A O 1
ATOM 1797 N N . ALA A 1 240 ? 15.862 -23.423 -18.215 1.00 97.81 240 ALA A N 1
ATOM 1798 C CA . ALA A 1 240 ? 16.228 -22.958 -16.878 1.00 97.81 240 ALA A CA 1
ATOM 1799 C C . ALA A 1 240 ? 16.109 -21.428 -16.813 1.00 97.81 240 ALA A C 1
ATOM 1801 O O . ALA A 1 240 ? 16.486 -20.742 -17.764 1.00 97.81 240 ALA A O 1
ATOM 18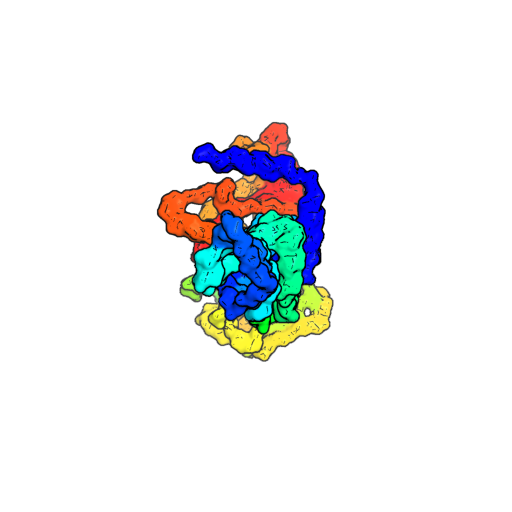02 N N . ILE A 1 241 ? 15.596 -20.884 -15.710 1.00 95.94 241 ILE A N 1
ATOM 1803 C CA . ILE A 1 241 ? 15.299 -19.452 -15.588 1.00 95.94 241 ILE A CA 1
ATOM 1804 C C . ILE A 1 241 ? 16.554 -18.590 -15.770 1.00 95.94 241 ILE A C 1
ATOM 1806 O O . ILE A 1 241 ? 16.488 -17.548 -16.416 1.00 95.94 241 ILE A O 1
ATOM 1810 N N . ARG A 1 242 ? 17.723 -19.080 -15.331 1.00 96.25 242 ARG A N 1
ATOM 1811 C CA . ARG A 1 242 ? 19.022 -18.421 -15.551 1.00 96.25 242 ARG A CA 1
ATOM 1812 C C . ARG A 1 242 ? 19.439 -18.326 -17.017 1.00 96.25 242 ARG A C 1
ATOM 1814 O O . ARG A 1 242 ? 20.339 -17.555 -17.344 1.00 96.25 242 ARG A O 1
ATOM 1821 N N . ASP A 1 243 ? 18.838 -19.131 -17.891 1.00 97.38 243 ASP A N 1
ATOM 1822 C CA . ASP A 1 243 ? 19.160 -19.243 -19.317 1.00 97.38 243 ASP A CA 1
ATOM 1823 C C . ASP A 1 243 ? 18.122 -18.552 -20.210 1.00 97.38 243 ASP A C 1
ATOM 1825 O O . ASP A 1 243 ? 18.378 -18.334 -21.396 1.00 97.38 243 ASP A O 1
ATOM 1829 N N . VAL A 1 244 ? 16.975 -18.157 -19.649 1.00 96.19 244 VAL A N 1
ATOM 1830 C CA . VAL A 1 244 ? 15.981 -17.321 -20.331 1.00 96.19 244 VAL A CA 1
ATOM 1831 C C . VAL A 1 244 ? 16.573 -15.933 -20.585 1.00 96.19 244 VAL A C 1
ATOM 1833 O O . VAL A 1 244 ? 17.318 -15.393 -19.763 1.00 96.19 244 VAL A O 1
ATOM 1836 N N . ARG A 1 245 ? 16.296 -15.363 -21.757 1.00 91.62 245 ARG A N 1
ATOM 1837 C CA . ARG A 1 245 ? 16.803 -14.048 -22.176 1.00 91.62 245 ARG A CA 1
ATOM 1838 C C . ARG A 1 245 ? 15.658 -13.142 -22.609 1.00 91.62 245 ARG A C 1
ATOM 1840 O O . ARG A 1 245 ? 14.620 -13.620 -23.061 1.00 91.62 245 ARG A O 1
ATOM 1847 N N . THR A 1 246 ? 15.870 -11.831 -22.532 1.00 85.81 246 THR A N 1
ATOM 1848 C CA . THR A 1 246 ? 14.980 -10.849 -23.162 1.00 85.81 246 THR A CA 1
ATOM 1849 C C . THR A 1 246 ? 14.758 -11.199 -24.636 1.00 85.81 246 THR A C 1
ATOM 1851 O O . THR A 1 246 ? 15.700 -11.526 -25.357 1.00 85.81 246 THR A O 1
ATOM 1854 N N . GLY A 1 247 ? 13.501 -11.152 -25.072 1.00 81.38 247 GLY A N 1
ATOM 1855 C CA . GLY A 1 247 ? 13.047 -11.570 -26.396 1.00 81.38 247 GLY A CA 1
ATOM 1856 C C . GLY A 1 247 ? 12.565 -13.022 -26.474 1.00 81.38 247 GLY A C 1
ATOM 1857 O O . GLY A 1 247 ? 11.775 -13.329 -27.368 1.00 81.38 247 GLY A O 1
ATOM 1858 N N . ASP A 1 248 ? 12.955 -13.903 -25.542 1.00 94.50 248 ASP A N 1
ATOM 1859 C CA . ASP A 1 248 ? 12.410 -15.263 -25.489 1.00 94.50 248 ASP A CA 1
ATOM 1860 C C . ASP A 1 248 ? 10.894 -15.218 -25.258 1.00 94.50 248 ASP A C 1
ATOM 1862 O O . ASP A 1 248 ? 10.389 -14.407 -24.483 1.00 94.50 248 ASP A O 1
ATOM 1866 N N . LEU A 1 249 ? 10.148 -16.118 -25.898 1.00 95.50 249 LEU A N 1
ATOM 1867 C CA . LEU A 1 249 ? 8.725 -16.281 -25.616 1.00 95.50 249 LEU A CA 1
ATOM 1868 C C . LEU A 1 249 ? 8.531 -17.291 -24.486 1.00 95.50 249 LEU A C 1
ATOM 1870 O O . LEU A 1 249 ? 9.089 -18.382 -24.535 1.00 95.50 249 LEU A O 1
ATOM 1874 N N . VAL A 1 250 ? 7.673 -16.970 -23.523 1.00 96.12 250 VAL A N 1
ATOM 1875 C CA . VAL A 1 250 ? 7.231 -17.883 -22.459 1.00 96.12 250 VAL A CA 1
ATOM 1876 C C . VAL A 1 250 ? 5.722 -18.088 -22.528 1.00 96.12 250 VAL A C 1
ATOM 1878 O O . VAL A 1 250 ? 4.990 -17.266 -23.090 1.00 96.12 250 VAL A O 1
ATOM 1881 N N . LEU A 1 251 ? 5.243 -19.205 -21.981 1.00 95.81 251 LEU A N 1
ATOM 1882 C CA . LEU A 1 251 ? 3.809 -19.434 -21.844 1.00 95.81 251 LEU A CA 1
ATOM 1883 C C . LEU A 1 251 ? 3.272 -18.598 -20.676 1.00 95.81 251 LEU A C 1
ATOM 1885 O O . LEU A 1 251 ? 3.730 -18.749 -19.545 1.00 95.81 251 LEU A O 1
ATOM 1889 N N . ALA A 1 252 ? 2.280 -17.755 -20.945 1.00 89.88 252 ALA A N 1
ATOM 1890 C CA . ALA A 1 252 ? 1.611 -16.913 -19.958 1.00 89.88 252 ALA A CA 1
ATOM 1891 C C . ALA A 1 252 ? 0.099 -17.143 -20.015 1.00 89.88 252 ALA A C 1
ATOM 1893 O O . ALA A 1 252 ? -0.425 -17.472 -21.077 1.00 89.88 252 ALA A O 1
ATOM 1894 N N . THR A 1 253 ? -0.619 -16.941 -18.911 1.00 85.44 253 THR A N 1
ATOM 1895 C CA . THR A 1 253 ? -2.081 -17.116 -18.859 1.00 85.44 253 THR A CA 1
ATOM 1896 C C . THR A 1 253 ? -2.783 -15.825 -18.489 1.00 85.44 253 THR A C 1
ATOM 1898 O O . THR A 1 253 ? -2.450 -15.179 -17.496 1.00 85.44 253 THR A O 1
ATOM 1901 N N . ASP A 1 254 ? -3.789 -15.475 -19.287 1.00 78.25 254 ASP A N 1
ATOM 1902 C CA . ASP A 1 254 ? -4.750 -14.431 -18.970 1.00 78.25 254 ASP A CA 1
ATOM 1903 C C . ASP A 1 254 ? -5.821 -15.020 -18.052 1.00 78.25 254 ASP A C 1
ATOM 1905 O O . ASP A 1 254 ? -6.647 -15.827 -18.472 1.00 78.25 254 ASP A O 1
ATOM 1909 N N . LEU A 1 255 ? -5.811 -14.618 -16.785 1.00 71.44 255 LEU A N 1
ATOM 1910 C CA . LEU A 1 255 ? -6.754 -15.111 -15.782 1.00 71.44 255 LEU A CA 1
ATOM 1911 C C . LEU A 1 255 ? -8.197 -14.640 -16.012 1.00 71.44 255 LEU A C 1
ATOM 1913 O O . LEU A 1 255 ? -9.112 -15.235 -15.450 1.00 71.44 255 LEU A O 1
ATOM 1917 N N . SER A 1 256 ? -8.421 -13.595 -16.815 1.00 66.94 256 SER A N 1
ATOM 1918 C CA . SER A 1 256 ? -9.775 -13.116 -17.119 1.00 66.94 256 SER A CA 1
ATOM 1919 C C . SER A 1 256 ? -10.488 -14.020 -18.125 1.00 66.94 256 SER A C 1
ATOM 1921 O O . SER A 1 256 ? -11.667 -14.323 -17.957 1.00 66.94 256 SER A O 1
ATOM 1923 N N . SER A 1 257 ? -9.758 -14.494 -19.138 1.00 76.81 257 SER A N 1
ATOM 1924 C CA . SER A 1 257 ? -10.271 -15.397 -20.173 1.00 76.81 257 SER A CA 1
ATOM 1925 C C . SER A 1 257 ? -9.931 -16.870 -19.925 1.00 76.81 257 SER A C 1
ATOM 1927 O O . SER A 1 257 ? -10.485 -17.750 -20.579 1.00 76.81 257 SER A O 1
ATOM 1929 N N . GLY A 1 258 ? -8.998 -17.148 -19.012 1.00 78.25 258 GLY A N 1
ATOM 1930 C CA . GLY A 1 258 ? -8.430 -18.471 -18.759 1.00 78.25 258 GLY A CA 1
ATOM 1931 C C . GLY A 1 258 ? -7.484 -18.969 -19.858 1.00 78.25 258 GLY A C 1
ATOM 1932 O O . GLY A 1 258 ? -7.011 -20.100 -19.767 1.00 78.25 258 GLY A O 1
ATOM 1933 N N . ARG A 1 259 ? -7.212 -18.164 -20.896 1.00 83.44 259 ARG A N 1
ATOM 1934 C CA . ARG A 1 259 ? -6.432 -18.580 -22.070 1.00 83.44 259 ARG A CA 1
ATOM 1935 C C . ARG A 1 259 ? -4.937 -18.389 -21.847 1.00 83.44 259 ARG A C 1
ATOM 1937 O O . ARG A 1 259 ? -4.493 -17.303 -21.472 1.00 83.44 259 ARG A O 1
ATOM 1944 N N . SER A 1 260 ? -4.157 -19.415 -22.178 1.00 89.75 260 SER A N 1
ATOM 1945 C CA . SER A 1 260 ? -2.699 -19.311 -22.257 1.00 89.75 260 SER A CA 1
ATOM 1946 C C . SER A 1 260 ? -2.246 -18.842 -23.641 1.00 89.75 260 SER A C 1
ATOM 1948 O O . SER A 1 260 ? -2.750 -19.313 -24.661 1.00 89.75 260 SER A O 1
ATOM 1950 N N . VAL A 1 261 ? -1.297 -17.911 -23.684 1.00 89.81 261 VAL A N 1
ATOM 1951 C CA . VAL A 1 261 ? -0.719 -17.334 -24.904 1.00 89.81 261 VAL A CA 1
ATOM 1952 C C . VAL A 1 261 ? 0.788 -17.137 -24.741 1.00 89.81 261 VAL A C 1
ATOM 1954 O O . VAL A 1 261 ? 1.289 -16.966 -23.630 1.00 89.81 261 VAL A O 1
ATOM 1957 N N . ALA A 1 262 ? 1.516 -17.145 -25.857 1.00 94.00 262 ALA A N 1
ATOM 1958 C CA . ALA A 1 262 ? 2.934 -16.807 -25.865 1.00 94.00 262 ALA A CA 1
ATOM 1959 C C . ALA A 1 262 ? 3.124 -15.310 -25.590 1.00 94.00 262 ALA A C 1
ATOM 1961 O O . ALA A 1 262 ? 2.458 -14.472 -26.208 1.00 94.00 262 ALA A O 1
ATOM 1962 N N . ARG A 1 263 ? 4.038 -14.968 -24.681 1.00 89.88 263 ARG A N 1
ATOM 1963 C CA . ARG A 1 263 ? 4.413 -13.580 -24.386 1.00 89.88 263 ARG A CA 1
ATOM 1964 C C . ARG A 1 263 ? 5.930 -13.426 -24.324 1.00 89.88 263 ARG A C 1
ATOM 1966 O O . ARG A 1 263 ? 6.591 -14.336 -23.830 1.00 89.88 263 ARG A O 1
ATOM 1973 N N . PRO A 1 264 ? 6.479 -12.303 -24.815 1.00 83.75 264 PRO A N 1
ATOM 1974 C CA . PRO A 1 264 ? 7.909 -12.057 -24.751 1.00 83.75 264 PRO A CA 1
ATOM 1975 C C . PRO A 1 264 ? 8.346 -11.755 -23.320 1.00 83.75 264 PRO A C 1
ATOM 1977 O O . PRO A 1 264 ? 7.658 -11.045 -22.580 1.00 83.75 264 PRO A O 1
ATOM 1980 N N . VAL A 1 265 ? 9.516 -12.262 -22.964 1.00 85.12 265 VAL A N 1
ATOM 1981 C CA . VAL A 1 265 ? 10.303 -11.789 -21.832 1.00 85.12 265 VAL A CA 1
ATOM 1982 C C . VAL A 1 265 ? 10.890 -10.442 -22.229 1.00 85.12 265 VAL A C 1
ATOM 1984 O O . VAL A 1 265 ? 11.572 -10.337 -23.245 1.00 85.12 265 VAL A O 1
ATOM 1987 N N . VAL A 1 266 ? 10.593 -9.401 -21.465 1.00 72.75 266 VAL A N 1
ATOM 1988 C CA . VAL A 1 266 ? 11.063 -8.033 -21.722 1.00 72.75 266 VAL A CA 1
ATOM 1989 C C . VAL A 1 266 ? 12.220 -7.638 -20.809 1.00 72.75 266 VAL A C 1
ATOM 1991 O O . VAL A 1 266 ? 12.976 -6.741 -21.157 1.00 72.75 266 VAL A O 1
ATOM 1994 N N . ASP A 1 267 ? 12.413 -8.347 -19.695 1.00 72.31 267 ASP A N 1
ATOM 1995 C CA . ASP A 1 267 ? 13.575 -8.170 -18.822 1.00 72.31 267 ASP A CA 1
ATOM 1996 C C . ASP A 1 267 ? 13.903 -9.463 -18.060 1.00 72.31 267 ASP A C 1
ATOM 1998 O O . ASP A 1 267 ? 13.064 -10.362 -17.947 1.00 72.31 267 ASP A O 1
ATOM 2002 N N . THR A 1 268 ? 15.120 -9.557 -17.530 1.00 82.19 268 THR A N 1
ATOM 2003 C CA . THR A 1 268 ? 15.577 -10.653 -16.669 1.00 82.19 268 THR A CA 1
ATOM 2004 C C . THR A 1 268 ? 16.364 -10.089 -15.494 1.00 82.19 268 THR A C 1
ATOM 2006 O O . THR A 1 268 ? 17.340 -9.364 -15.692 1.00 82.19 268 THR A O 1
ATOM 2009 N N . PHE A 1 269 ? 15.996 -10.470 -14.276 1.00 76.06 269 PHE A N 1
ATOM 2010 C CA . PHE A 1 269 ? 16.654 -10.033 -13.050 1.00 76.06 269 PHE A CA 1
ATOM 2011 C C . PHE A 1 269 ? 17.461 -11.166 -12.434 1.00 76.06 269 PHE A C 1
ATOM 2013 O O . PHE A 1 269 ? 17.093 -12.334 -12.544 1.00 76.06 269 PHE A O 1
ATOM 2020 N N . ARG A 1 270 ? 18.545 -10.804 -11.746 1.00 83.50 270 ARG A N 1
ATOM 2021 C CA . ARG A 1 270 ? 19.285 -11.716 -10.876 1.00 83.50 270 ARG A CA 1
ATOM 2022 C C . ARG A 1 270 ? 19.728 -10.999 -9.609 1.00 83.50 270 ARG A C 1
ATOM 2024 O O . ARG A 1 270 ? 20.080 -9.819 -9.670 1.00 83.50 270 ARG A O 1
ATOM 2031 N N . HIS A 1 271 ? 19.732 -11.702 -8.487 1.00 75.12 271 HIS A N 1
ATOM 2032 C CA . HIS A 1 271 ? 20.308 -11.230 -7.232 1.00 75.12 271 HIS A CA 1
ATOM 2033 C C . HIS A 1 271 ? 20.652 -12.416 -6.330 1.00 75.12 271 HIS A C 1
ATOM 2035 O O . HIS A 1 271 ? 20.169 -13.521 -6.548 1.00 75.12 271 HIS A O 1
ATOM 2041 N N . ASP A 1 272 ? 21.431 -12.183 -5.279 1.00 78.94 272 ASP A N 1
ATOM 2042 C CA . ASP A 1 272 ? 21.652 -13.197 -4.250 1.00 78.94 272 ASP A CA 1
ATOM 2043 C C . ASP A 1 272 ? 20.583 -13.114 -3.156 1.00 78.94 272 ASP A C 1
ATOM 2045 O O . ASP A 1 272 ? 20.131 -12.030 -2.769 1.00 78.94 272 ASP A O 1
ATOM 2049 N N . THR A 1 273 ? 20.193 -14.262 -2.607 1.00 77.06 273 THR A N 1
ATOM 2050 C CA . THR A 1 273 ? 19.367 -14.353 -1.398 1.00 77.06 273 THR A CA 1
ATOM 2051 C C . THR A 1 273 ? 19.860 -15.464 -0.482 1.00 77.06 273 THR A C 1
ATOM 2053 O O . THR A 1 273 ? 20.396 -16.471 -0.926 1.00 77.06 273 THR A O 1
ATOM 2056 N N . ARG A 1 274 ? 19.655 -15.290 0.825 1.00 76.75 274 ARG A N 1
ATOM 2057 C CA . ARG A 1 274 ? 19.873 -16.340 1.838 1.00 76.75 274 ARG A CA 1
ATOM 2058 C C . ARG A 1 274 ? 18.565 -16.954 2.331 1.00 76.75 274 ARG A C 1
ATOM 2060 O O . ARG A 1 274 ? 18.571 -17.793 3.220 1.00 76.75 274 ARG A O 1
ATOM 2067 N N . ARG A 1 275 ? 17.426 -16.445 1.855 1.00 76.88 275 ARG A N 1
ATOM 2068 C CA . ARG A 1 275 ? 16.099 -16.764 2.383 1.00 76.88 275 ARG A CA 1
ATOM 2069 C C . ARG A 1 275 ? 15.251 -17.367 1.278 1.00 76.88 275 ARG A C 1
ATOM 2071 O O . ARG A 1 275 ? 14.633 -16.641 0.500 1.00 76.88 275 ARG A O 1
ATOM 2078 N N . LEU A 1 276 ? 15.247 -18.693 1.246 1.00 85.31 276 LEU A N 1
ATOM 2079 C CA . LEU A 1 276 ? 14.394 -19.502 0.388 1.00 85.31 276 LEU A CA 1
ATOM 2080 C C . LEU A 1 276 ? 13.421 -20.313 1.242 1.00 85.31 276 LEU A C 1
ATOM 2082 O O . LEU A 1 276 ? 13.726 -20.700 2.373 1.00 85.31 276 LEU A O 1
ATOM 2086 N N . VAL A 1 277 ? 12.246 -20.550 0.681 1.00 87.25 277 VAL A N 1
ATOM 2087 C CA . VAL A 1 277 ? 11.265 -21.503 1.189 1.00 87.25 277 VAL A CA 1
ATOM 2088 C C . VAL A 1 277 ? 11.170 -22.624 0.173 1.00 87.25 277 VAL A C 1
ATOM 2090 O O . VAL A 1 277 ? 10.941 -22.371 -1.011 1.00 87.25 277 VAL A O 1
ATOM 2093 N N . ASP A 1 278 ? 11.350 -23.842 0.660 1.00 92.25 278 ASP A N 1
ATOM 2094 C CA . ASP A 1 278 ? 11.103 -25.072 -0.066 1.00 92.25 278 ASP A CA 1
ATOM 2095 C C . ASP A 1 278 ? 9.601 -25.384 0.025 1.00 92.25 278 ASP A C 1
ATOM 2097 O O . ASP A 1 278 ? 9.006 -25.444 1.107 1.00 92.25 278 ASP A O 1
ATOM 2101 N N . ILE A 1 279 ? 8.959 -25.492 -1.135 1.00 94.75 279 ILE A N 1
ATOM 2102 C CA . ILE A 1 279 ? 7.520 -25.679 -1.304 1.00 94.75 279 ILE A CA 1
ATOM 2103 C C . ILE A 1 279 ? 7.316 -27.049 -1.932 1.00 94.75 279 ILE A C 1
ATOM 2105 O O . ILE A 1 279 ? 7.541 -27.251 -3.130 1.00 94.75 279 ILE A O 1
ATOM 2109 N N . SER A 1 280 ? 6.837 -27.989 -1.130 1.00 94.19 280 SER A N 1
ATOM 2110 C CA . SER A 1 280 ? 6.437 -29.299 -1.621 1.00 94.19 280 SER A CA 1
ATOM 2111 C C . SER A 1 280 ? 5.014 -29.210 -2.166 1.00 94.19 280 SER A C 1
ATOM 2113 O O . SER A 1 280 ? 4.089 -28.759 -1.484 1.00 94.19 280 SER A O 1
ATOM 2115 N N . VAL A 1 281 ? 4.818 -29.678 -3.390 1.00 92.81 281 VAL A N 1
ATOM 2116 C CA . VAL A 1 281 ? 3.504 -29.900 -3.996 1.00 92.81 281 VAL A CA 1
ATOM 2117 C C . VAL A 1 281 ? 3.339 -31.386 -4.281 1.00 92.81 281 VAL A C 1
ATOM 2119 O O . VAL A 1 281 ? 4.307 -32.146 -4.295 1.00 92.81 281 VAL A O 1
ATOM 2122 N N . ALA A 1 282 ? 2.113 -31.837 -4.545 1.00 85.94 282 ALA A N 1
ATOM 2123 C CA . ALA A 1 282 ? 1.908 -33.226 -4.948 1.00 85.94 282 ALA A CA 1
ATOM 2124 C C . ALA A 1 282 ? 2.847 -33.589 -6.118 1.00 85.94 282 ALA A C 1
ATOM 2126 O O . ALA A 1 282 ? 2.737 -33.002 -7.194 1.00 85.94 282 ALA A O 1
ATOM 2127 N N . GLY A 1 283 ? 3.761 -34.541 -5.910 1.00 82.31 283 GLY A N 1
ATOM 2128 C CA . GLY A 1 283 ? 4.679 -35.056 -6.930 1.00 82.31 283 GLY A CA 1
ATOM 2129 C C . GLY A 1 283 ? 5.865 -34.161 -7.303 1.00 82.31 283 GLY A C 1
ATOM 2130 O O . GLY A 1 283 ? 6.442 -34.407 -8.353 1.00 82.31 283 GLY A O 1
ATOM 2131 N N . GLY A 1 284 ? 6.221 -33.142 -6.517 1.00 90.19 284 GLY A N 1
ATOM 2132 C CA . GLY A 1 284 ? 7.454 -32.388 -6.753 1.00 90.19 284 GLY A CA 1
ATOM 2133 C C . GLY A 1 284 ? 7.713 -31.279 -5.743 1.00 90.19 284 GLY A C 1
ATOM 2134 O O . GLY A 1 284 ? 6.882 -30.994 -4.883 1.00 90.19 284 GLY A O 1
ATOM 2135 N N . GLU A 1 285 ? 8.863 -30.634 -5.866 1.00 93.12 285 GLU A N 1
ATOM 2136 C CA . GLU A 1 285 ? 9.310 -29.585 -4.952 1.00 93.12 285 GLU A CA 1
ATOM 2137 C C . GLU A 1 285 ? 9.881 -28.403 -5.725 1.00 93.12 285 GLU A C 1
ATOM 2139 O O . GLU A 1 285 ? 10.437 -28.558 -6.808 1.00 93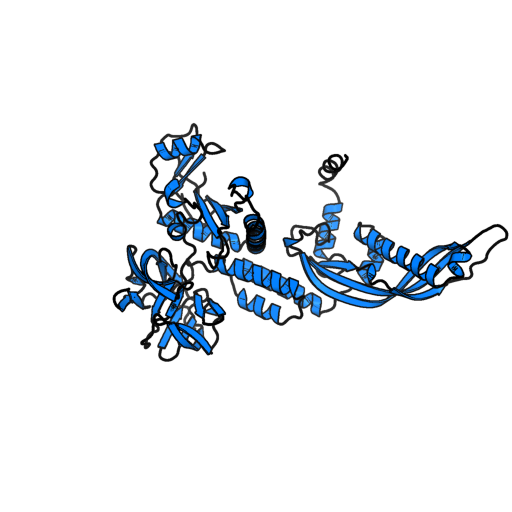.12 285 GLU A O 1
ATOM 2144 N N . LEU A 1 286 ? 9.704 -27.196 -5.204 1.00 93.31 286 LEU A N 1
ATOM 2145 C CA . LEU A 1 286 ? 10.323 -26.006 -5.767 1.00 93.31 286 LEU A CA 1
ATOM 2146 C C . LEU A 1 286 ? 10.793 -25.092 -4.642 1.00 93.31 286 LEU A C 1
ATOM 2148 O O . LEU A 1 286 ? 10.196 -25.072 -3.571 1.00 93.31 286 LEU A O 1
ATOM 2152 N N . ALA A 1 287 ? 11.817 -24.295 -4.901 1.00 92.31 287 ALA A N 1
ATOM 2153 C CA . ALA A 1 287 ? 12.282 -23.295 -3.956 1.00 92.31 287 ALA A CA 1
ATOM 2154 C C . ALA A 1 287 ? 12.008 -21.897 -4.495 1.00 92.31 287 ALA A C 1
ATOM 2156 O O . ALA A 1 287 ? 12.166 -21.633 -5.685 1.00 92.31 287 ALA A O 1
ATOM 2157 N N . SER A 1 288 ? 11.591 -20.989 -3.622 1.00 90.25 288 SER A N 1
ATOM 2158 C CA . SER A 1 288 ? 11.326 -19.604 -3.997 1.00 90.25 288 SER A CA 1
ATOM 2159 C C . SER A 1 288 ? 11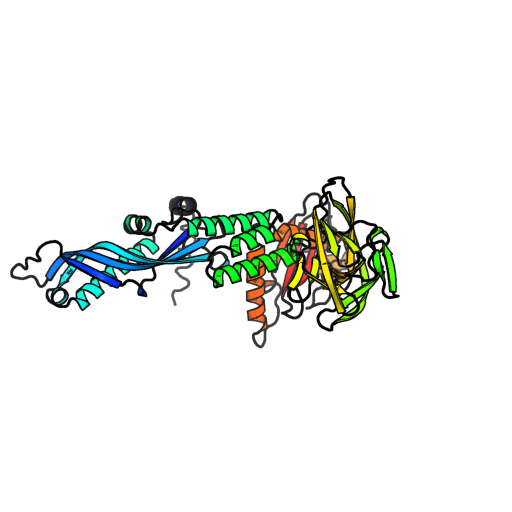.600 -18.664 -2.832 1.00 90.25 288 SER A C 1
ATOM 2161 O O . SER A 1 288 ? 11.578 -19.055 -1.663 1.00 90.25 288 SER A O 1
ATOM 2163 N N . THR A 1 289 ? 11.869 -17.402 -3.137 1.00 83.88 289 THR A N 1
ATOM 2164 C CA . THR A 1 289 ? 11.865 -16.334 -2.132 1.00 83.88 289 THR A CA 1
ATOM 2165 C C . THR A 1 289 ? 10.481 -16.179 -1.499 1.00 83.88 289 THR A C 1
ATOM 2167 O O . THR A 1 289 ? 9.461 -16.334 -2.169 1.00 83.88 289 THR A O 1
ATOM 2170 N N . VAL A 1 290 ? 10.443 -15.772 -0.229 1.00 74.25 290 VAL A N 1
ATOM 2171 C CA . VAL A 1 290 ? 9.204 -15.630 0.560 1.00 74.25 290 VAL A CA 1
ATOM 2172 C C . VAL A 1 290 ? 8.136 -14.726 -0.069 1.00 74.25 290 VAL A C 1
ATOM 2174 O O . VAL A 1 290 ? 6.951 -14.950 0.161 1.00 74.25 290 VAL A O 1
ATOM 2177 N N . GLY A 1 291 ? 8.528 -13.720 -0.853 1.00 67.31 291 GLY A N 1
ATOM 2178 C CA . GLY A 1 291 ? 7.598 -12.748 -1.426 1.00 67.31 291 GLY A CA 1
ATOM 2179 C C . GLY A 1 291 ? 7.143 -13.056 -2.855 1.00 67.31 291 GLY A C 1
ATOM 2180 O O . GLY A 1 291 ? 6.396 -12.264 -3.427 1.00 67.31 291 GLY A O 1
ATOM 2181 N N . HIS A 1 292 ? 7.569 -14.172 -3.460 1.00 80.00 292 HIS A N 1
ATOM 2182 C CA . HIS A 1 292 ? 7.080 -14.541 -4.791 1.00 80.00 292 HIS A CA 1
ATOM 2183 C C . HIS A 1 292 ? 5.616 -14.998 -4.710 1.00 80.00 292 HIS A C 1
ATOM 2185 O O . HIS A 1 292 ? 5.187 -15.521 -3.680 1.00 80.00 292 HIS A O 1
ATOM 2191 N N . ARG A 1 293 ? 4.824 -14.803 -5.774 1.00 82.69 293 ARG A N 1
ATOM 2192 C CA . ARG A 1 293 ? 3.400 -15.178 -5.773 1.00 82.69 293 ARG A CA 1
ATOM 2193 C C . ARG A 1 293 ? 3.056 -16.335 -6.688 1.00 82.69 293 ARG A C 1
ATOM 2195 O O . ARG A 1 293 ? 3.412 -16.347 -7.863 1.00 82.69 293 ARG A O 1
ATOM 2202 N N . PHE A 1 294 ? 2.232 -17.223 -6.148 1.00 89.56 294 PHE A N 1
ATOM 2203 C CA . PHE A 1 294 ? 1.577 -18.312 -6.859 1.00 89.56 294 PHE A CA 1
ATOM 2204 C C . PHE A 1 294 ? 0.078 -18.050 -6.953 1.00 89.56 294 PHE A C 1
ATOM 2206 O O . PHE A 1 294 ? -0.523 -17.484 -6.037 1.00 89.56 294 PHE A O 1
ATOM 2213 N N . TYR A 1 295 ? -0.548 -18.467 -8.053 1.00 86.69 295 TYR A N 1
ATOM 2214 C CA . TYR A 1 295 ? -2.001 -18.382 -8.176 1.00 86.69 295 TYR A CA 1
ATOM 2215 C C . TYR A 1 295 ? -2.672 -19.580 -7.496 1.00 86.69 295 TYR A C 1
ATOM 2217 O O . TYR A 1 295 ? -2.530 -20.717 -7.955 1.00 86.69 295 TYR A O 1
ATOM 2225 N N . VAL A 1 296 ? -3.427 -19.318 -6.429 1.00 90.00 296 VAL A N 1
ATOM 2226 C CA . VAL A 1 296 ? -4.174 -20.301 -5.638 1.00 90.00 296 VAL A CA 1
ATOM 2227 C C . VAL A 1 296 ? -5.673 -20.173 -5.905 1.00 90.00 296 VAL A C 1
ATOM 2229 O O . VAL A 1 296 ? -6.269 -19.105 -5.749 1.00 90.00 296 VAL A O 1
ATOM 2232 N N . GLU A 1 297 ? -6.315 -21.284 -6.256 1.00 89.56 297 GLU A N 1
ATOM 2233 C CA . GLU A 1 297 ? -7.750 -21.328 -6.538 1.00 89.56 297 GLU A CA 1
ATOM 2234 C C . GLU A 1 297 ? -8.581 -20.863 -5.332 1.00 89.56 297 GLU A C 1
ATOM 2236 O O . GLU A 1 297 ? -8.420 -21.360 -4.216 1.00 89.56 297 GLU A O 1
ATOM 2241 N N . GLY A 1 298 ? -9.488 -19.910 -5.561 1.00 80.81 298 GLY A N 1
ATOM 2242 C CA . GLY A 1 298 ? -10.340 -19.315 -4.524 1.00 80.81 298 GLY A CA 1
ATOM 2243 C C . GLY A 1 298 ? -9.656 -18.272 -3.630 1.00 80.81 298 GLY A C 1
ATOM 2244 O O . GLY A 1 298 ? -10.353 -17.544 -2.927 1.00 80.81 298 GLY A O 1
ATOM 2245 N N . ARG A 1 299 ? -8.321 -18.151 -3.674 1.00 80.12 299 ARG A N 1
ATOM 2246 C CA . ARG A 1 299 ? -7.553 -17.134 -2.927 1.00 80.12 299 ARG A CA 1
ATOM 2247 C C . ARG A 1 299 ? -6.856 -16.110 -3.826 1.00 80.12 299 ARG A C 1
ATOM 2249 O O . ARG A 1 299 ? -6.479 -15.050 -3.341 1.00 80.12 299 ARG A O 1
ATOM 2256 N N . GLY A 1 300 ? -6.731 -16.389 -5.122 1.00 79.69 300 GLY A N 1
ATOM 2257 C CA . GLY A 1 300 ? -6.029 -15.525 -6.064 1.00 79.69 300 GLY A CA 1
ATOM 2258 C C . GLY A 1 300 ? -4.515 -15.620 -5.892 1.00 79.69 300 GLY A C 1
ATOM 2259 O O . GLY A 1 300 ? -3.980 -16.694 -5.635 1.00 79.69 300 GLY A O 1
ATOM 2260 N N . TRP A 1 301 ? -3.814 -14.505 -6.064 1.00 76.38 301 TRP A N 1
ATOM 2261 C CA . TRP A 1 301 ? -2.365 -14.455 -5.901 1.00 76.38 301 TRP A CA 1
ATOM 2262 C C . TRP A 1 301 ? -1.978 -14.509 -4.421 1.00 76.38 301 TRP A C 1
ATOM 2264 O O . TRP A 1 301 ? -2.347 -13.628 -3.651 1.00 76.38 301 TRP A O 1
ATOM 2274 N N . VAL A 1 302 ? -1.218 -15.531 -4.035 1.00 72.81 302 VAL A N 1
ATOM 2275 C CA . VAL A 1 302 ? -0.783 -15.774 -2.654 1.00 72.81 302 VAL A CA 1
ATOM 2276 C C . VAL A 1 302 ? 0.741 -15.763 -2.605 1.00 72.81 302 VAL A C 1
ATOM 2278 O O . VAL A 1 302 ? 1.387 -16.377 -3.455 1.00 72.81 302 VAL A O 1
ATOM 2281 N N . LEU A 1 303 ? 1.306 -15.045 -1.632 1.00 72.75 303 LEU A N 1
ATOM 2282 C CA . LEU A 1 303 ? 2.746 -15.027 -1.370 1.00 72.75 303 LEU A CA 1
ATOM 2283 C C . LEU A 1 303 ? 3.219 -16.389 -0.880 1.00 72.75 303 LEU A C 1
ATOM 2285 O O . LEU A 1 303 ? 2.483 -17.086 -0.188 1.00 72.75 303 LEU A O 1
ATOM 2289 N N . VAL A 1 304 ? 4.469 -16.741 -1.168 1.00 80.00 304 VAL A N 1
ATOM 2290 C CA . VAL A 1 304 ? 5.075 -17.970 -0.645 1.00 80.00 304 VAL A CA 1
ATOM 2291 C C . VAL A 1 304 ? 5.042 -18.013 0.886 1.00 80.00 304 VAL A C 1
ATOM 2293 O O . VAL A 1 304 ? 4.731 -19.061 1.446 1.00 80.00 304 VAL A O 1
ATOM 2296 N N . SER A 1 305 ? 5.257 -16.883 1.567 1.00 73.44 305 SER A N 1
ATOM 2297 C CA . SER A 1 305 ? 5.101 -16.768 3.027 1.00 73.44 305 SER A CA 1
ATOM 2298 C C . SER A 1 305 ? 3.687 -17.065 3.538 1.00 73.44 305 SER A C 1
ATOM 2300 O O . SER A 1 305 ? 3.526 -17.437 4.695 1.00 73.44 305 SER A O 1
ATOM 2302 N N . ASP A 1 306 ? 2.671 -16.923 2.684 1.00 73.00 306 ASP A N 1
ATOM 2303 C CA . ASP A 1 306 ? 1.249 -17.077 3.022 1.00 73.00 306 ASP A CA 1
ATOM 2304 C C . ASP A 1 306 ? 0.603 -18.342 2.469 1.00 73.00 306 ASP A C 1
ATOM 2306 O O . ASP A 1 306 ? -0.612 -18.568 2.649 1.00 73.00 306 ASP A O 1
ATOM 2310 N N . LEU A 1 307 ? 1.404 -19.157 1.784 1.00 83.62 307 LEU A N 1
ATOM 2311 C CA . LEU A 1 307 ? 0.988 -20.474 1.358 1.00 83.62 307 LEU A CA 1
ATOM 2312 C C . LEU A 1 307 ? 0.689 -21.336 2.576 1.00 83.62 307 LEU A C 1
ATOM 2314 O O . LEU A 1 307 ? 1.267 -21.213 3.656 1.00 83.62 307 LEU A O 1
ATOM 2318 N N . ARG A 1 308 ? -0.262 -22.236 2.385 1.00 88.75 308 ARG A N 1
ATOM 2319 C CA . ARG A 1 308 ? -0.680 -23.208 3.383 1.00 88.75 308 ARG A CA 1
ATOM 2320 C C . ARG A 1 308 ? -0.678 -24.578 2.746 1.00 88.75 308 ARG A C 1
ATOM 2322 O O . ARG A 1 308 ? -1.041 -24.728 1.582 1.00 88.75 308 ARG A O 1
ATOM 2329 N N . VAL A 1 309 ? -0.351 -25.591 3.540 1.00 92.38 309 VAL A N 1
ATOM 2330 C CA . VAL A 1 309 ? -0.630 -26.975 3.153 1.00 92.38 309 VAL A CA 1
ATOM 2331 C C . VAL A 1 309 ? -2.124 -27.092 2.827 1.00 92.38 309 VAL A C 1
ATOM 2333 O O . VAL A 1 309 ? -2.975 -26.651 3.601 1.00 92.38 309 VAL A O 1
ATOM 2336 N N . GLY A 1 310 ? -2.429 -27.636 1.651 1.00 93.06 310 GLY A N 1
ATOM 2337 C CA . GLY A 1 310 ? -3.772 -27.720 1.081 1.00 93.06 310 GLY A CA 1
ATOM 2338 C C . GLY A 1 310 ? -4.132 -26.613 0.082 1.00 93.06 310 GLY A C 1
ATOM 2339 O O . GLY A 1 310 ? -5.100 -26.795 -0.659 1.00 93.06 310 GLY A O 1
ATOM 2340 N N . ASP A 1 311 ? -3.375 -25.509 -0.004 1.00 93.81 311 ASP A N 1
ATOM 2341 C CA . ASP A 1 311 ? -3.586 -24.501 -1.054 1.00 93.81 311 ASP A CA 1
ATOM 2342 C C . ASP A 1 311 ? -3.428 -25.141 -2.438 1.00 93.81 311 ASP A C 1
ATOM 2344 O O . ASP A 1 311 ? -2.510 -25.922 -2.679 1.00 93.81 311 ASP A O 1
ATOM 2348 N N . ARG A 1 312 ? -4.340 -24.821 -3.358 1.00 95.19 312 ARG A N 1
ATOM 2349 C CA . ARG A 1 312 ? -4.441 -25.452 -4.678 1.00 95.19 312 ARG A CA 1
ATOM 2350 C C . ARG A 1 312 ? -3.937 -24.519 -5.773 1.00 95.19 312 ARG A C 1
ATOM 2352 O O . ARG A 1 312 ? -4.655 -23.608 -6.175 1.00 95.19 312 ARG A O 1
ATOM 2359 N N . MET A 1 313 ? -2.724 -24.756 -6.255 1.00 94.06 313 MET A N 1
ATOM 2360 C CA . MET A 1 313 ? -2.063 -23.941 -7.273 1.00 94.06 313 MET A CA 1
ATOM 2361 C C . MET A 1 313 ? -2.487 -24.320 -8.691 1.00 94.06 313 MET A C 1
ATOM 2363 O O . MET A 1 313 ? -2.638 -25.501 -8.999 1.00 94.06 313 MET A O 1
ATOM 2367 N N . ARG A 1 314 ? -2.650 -23.324 -9.564 1.00 92.56 314 ARG A N 1
ATOM 2368 C CA . ARG A 1 314 ? -3.121 -23.519 -10.944 1.00 92.56 314 ARG A CA 1
ATOM 2369 C C . ARG A 1 314 ? -2.000 -23.922 -11.909 1.00 92.56 314 ARG A C 1
ATOM 2371 O O . ARG A 1 314 ? -0.929 -23.319 -11.910 1.00 92.56 314 ARG A O 1
ATOM 2378 N N . THR A 1 315 ? -2.286 -24.879 -12.786 1.00 91.88 315 THR A N 1
ATOM 2379 C CA . THR A 1 315 ? -1.409 -25.368 -13.869 1.00 91.88 315 THR A CA 1
ATOM 2380 C C . THR A 1 315 ? -1.758 -24.744 -15.237 1.00 91.88 315 THR A C 1
ATOM 2382 O O . THR A 1 315 ? -2.760 -24.027 -15.353 1.00 91.88 315 THR A O 1
ATOM 2385 N N . PRO A 1 316 ? -0.967 -24.990 -16.307 1.00 89.38 316 PRO A N 1
ATOM 2386 C CA . PRO A 1 316 ? -1.291 -24.527 -17.661 1.00 89.38 316 PRO A CA 1
ATOM 2387 C C . PRO A 1 316 ? -2.631 -25.031 -18.206 1.00 89.38 316 PRO A C 1
ATOM 2389 O O . PRO A 1 316 ? -3.334 -24.284 -18.875 1.00 89.38 316 PRO A O 1
ATOM 2392 N N . ASP A 1 317 ? -3.007 -26.276 -17.903 1.00 88.25 317 ASP A N 1
ATOM 2393 C CA . ASP A 1 317 ? -4.271 -26.881 -18.352 1.00 88.25 317 ASP A CA 1
ATOM 2394 C C . ASP A 1 317 ? -5.479 -26.501 -17.473 1.00 88.25 317 ASP A C 1
ATOM 2396 O O . ASP A 1 317 ? -6.595 -26.959 -17.704 1.00 88.25 317 ASP A O 1
ATOM 2400 N N . GLY A 1 318 ? -5.267 -25.644 -16.468 1.00 86.69 318 GLY A N 1
ATOM 2401 C CA . GLY A 1 318 ? -6.296 -25.205 -15.531 1.00 86.69 318 GLY A CA 1
ATOM 2402 C C . GLY A 1 318 ? -6.600 -26.199 -14.411 1.00 86.69 318 GLY A C 1
ATOM 2403 O O . GLY A 1 318 ? -7.438 -25.890 -13.562 1.00 86.69 318 GLY A O 1
ATOM 2404 N N . SER A 1 319 ? -5.923 -27.351 -14.371 1.00 90.75 319 SER A N 1
ATOM 2405 C CA . SER A 1 319 ? -5.960 -28.245 -13.217 1.00 90.75 319 SER A CA 1
ATOM 2406 C C . SER A 1 319 ? -5.256 -27.631 -11.997 1.00 90.75 319 SER A C 1
ATOM 2408 O O . SER A 1 319 ? -4.656 -26.552 -12.048 1.00 90.75 319 SER A O 1
ATOM 2410 N N . LEU A 1 320 ? -5.406 -28.292 -10.847 1.00 93.12 320 LEU A N 1
ATOM 2411 C CA . LEU A 1 320 ? -4.976 -27.772 -9.555 1.00 93.12 320 LEU A CA 1
ATOM 2412 C C . LEU A 1 320 ? -4.008 -28.731 -8.861 1.00 93.12 320 LEU A C 1
ATOM 2414 O O . LEU A 1 320 ? -4.242 -29.940 -8.821 1.00 93.12 320 LEU A O 1
ATOM 2418 N N . ARG A 1 321 ? -2.943 -28.188 -8.264 1.00 93.06 321 ARG A N 1
ATOM 2419 C CA . ARG A 1 321 ? -1.934 -28.937 -7.503 1.00 93.06 321 ARG A CA 1
ATOM 2420 C C . ARG A 1 321 ? -1.922 -28.485 -6.046 1.00 93.06 321 ARG A C 1
ATOM 2422 O O . ARG A 1 321 ? -1.684 -27.306 -5.799 1.00 93.06 321 ARG A O 1
ATOM 2429 N N . PRO A 1 322 ? -2.185 -29.380 -5.080 1.00 94.56 322 PRO A N 1
ATOM 2430 C CA . PRO A 1 322 ? -2.141 -29.012 -3.676 1.00 94.56 322 PRO A CA 1
ATOM 2431 C C . PRO A 1 322 ? -0.695 -28.851 -3.195 1.00 94.56 322 PRO A C 1
ATOM 2433 O O . PRO A 1 322 ? 0.170 -29.668 -3.527 1.00 94.56 322 PRO A O 1
ATOM 2436 N N . VAL A 1 323 ? -0.463 -27.834 -2.369 1.00 95.69 323 VAL A N 1
ATOM 2437 C CA . VAL A 1 323 ? 0.727 -27.711 -1.523 1.00 95.69 323 VAL A CA 1
ATOM 2438 C C . VAL A 1 323 ? 0.657 -28.783 -0.442 1.00 95.69 323 VAL A C 1
ATOM 2440 O O . VAL A 1 323 ? -0.347 -28.899 0.261 1.00 95.69 323 VAL A O 1
ATOM 2443 N N . THR A 1 324 ? 1.710 -29.577 -0.303 1.00 95.94 324 THR A N 1
ATOM 2444 C CA . THR A 1 324 ? 1.808 -30.679 0.664 1.00 95.94 324 THR A CA 1
ATOM 2445 C C . THR A 1 324 ? 2.796 -30.389 1.787 1.00 95.94 324 THR A C 1
ATOM 2447 O O . THR A 1 324 ? 2.730 -31.041 2.824 1.00 95.94 324 THR A O 1
ATOM 2450 N N . GLY A 1 325 ? 3.681 -29.407 1.611 1.00 92.25 325 GLY A N 1
ATOM 2451 C CA . GLY A 1 325 ? 4.687 -29.035 2.599 1.00 92.25 325 GLY A CA 1
ATOM 2452 C C . GLY A 1 325 ? 5.270 -27.655 2.325 1.00 92.25 325 GLY A C 1
ATOM 2453 O O . GLY A 1 325 ? 5.299 -27.199 1.184 1.00 92.25 325 GLY A O 1
ATOM 2454 N N . LEU A 1 326 ? 5.703 -26.991 3.392 1.00 91.00 326 LEU A N 1
ATOM 2455 C CA . LEU A 1 326 ? 6.428 -25.725 3.354 1.00 91.00 326 LEU A CA 1
ATOM 2456 C C . LEU A 1 326 ? 7.536 -25.810 4.397 1.00 91.00 326 LEU A C 1
ATOM 2458 O O . LEU A 1 326 ? 7.253 -26.069 5.568 1.00 91.00 326 LEU A O 1
ATOM 2462 N N . ALA A 1 327 ? 8.777 -25.594 3.981 1.00 87.25 327 ALA A N 1
ATOM 2463 C CA . ALA A 1 327 ? 9.928 -25.594 4.866 1.00 87.25 327 ALA A CA 1
ATOM 2464 C C . ALA A 1 327 ? 10.805 -24.382 4.560 1.00 87.25 327 ALA A C 1
ATOM 2466 O O . ALA A 1 327 ? 11.185 -24.140 3.420 1.00 87.25 327 ALA A O 1
ATOM 2467 N N . GLN A 1 328 ? 11.142 -23.598 5.581 1.00 80.19 328 GLN A N 1
ATOM 2468 C CA . GLN A 1 328 ? 12.163 -22.573 5.410 1.00 80.19 328 GLN A CA 1
ATOM 2469 C C . GLN A 1 328 ? 13.521 -23.264 5.293 1.00 80.19 328 GLN A C 1
ATOM 2471 O O . GLN A 1 328 ? 13.883 -24.065 6.159 1.00 80.19 328 GLN A O 1
ATOM 2476 N N . ARG A 1 329 ? 14.277 -22.947 4.241 1.00 76.12 329 ARG A N 1
ATOM 2477 C CA . ARG A 1 329 ? 15.587 -23.557 4.030 1.00 76.12 329 ARG A CA 1
ATOM 2478 C C . ARG A 1 329 ? 16.531 -23.125 5.155 1.00 76.12 329 ARG A C 1
ATOM 2480 O O . ARG A 1 329 ? 16.721 -21.933 5.394 1.00 76.12 329 ARG A O 1
ATOM 2487 N N . GLY A 1 330 ? 17.083 -24.104 5.874 1.00 60.78 330 GLY A N 1
ATOM 2488 C CA . GLY A 1 330 ? 17.978 -23.862 7.012 1.00 60.78 330 GLY A CA 1
ATOM 2489 C C . GLY A 1 330 ? 19.390 -23.428 6.605 1.00 60.78 330 GLY A C 1
ATOM 2490 O O . GLY A 1 330 ? 20.087 -22.794 7.394 1.00 60.78 330 GLY A O 1
ATOM 2491 N N . ASP A 1 331 ? 19.800 -23.745 5.375 1.00 68.81 331 ASP A N 1
ATOM 2492 C CA . ASP A 1 331 ? 21.048 -23.267 4.784 1.00 68.81 331 ASP A CA 1
ATOM 2493 C C . ASP A 1 331 ? 20.905 -21.795 4.366 1.00 68.81 331 ASP A C 1
ATOM 2495 O O . ASP A 1 331 ? 20.108 -21.456 3.491 1.00 68.81 331 ASP A O 1
ATOM 2499 N N . LEU A 1 332 ? 21.682 -20.923 5.014 1.00 70.50 332 LEU A N 1
ATOM 2500 C CA . LEU A 1 332 ? 21.724 -19.482 4.756 1.00 70.50 332 LEU A CA 1
ATOM 2501 C C . LEU A 1 332 ? 22.862 -19.094 3.799 1.00 70.50 332 LEU A C 1
ATOM 2503 O O . LEU A 1 332 ? 23.243 -17.919 3.738 1.00 70.50 332 LEU A O 1
ATOM 2507 N N . SER A 1 333 ? 23.437 -20.052 3.073 1.00 76.56 333 SER A N 1
ATOM 2508 C CA . SER A 1 333 ? 24.396 -19.766 2.011 1.00 76.56 333 SER A CA 1
ATOM 2509 C C . SER A 1 333 ? 23.740 -18.882 0.940 1.00 76.56 333 SER A C 1
ATOM 2511 O O . SER A 1 333 ? 22.612 -19.161 0.519 1.00 76.56 333 SER A O 1
ATOM 2513 N N . PRO A 1 334 ? 24.396 -17.789 0.501 1.00 80.69 334 PRO A N 1
ATOM 2514 C CA . PRO A 1 334 ? 23.890 -16.977 -0.599 1.00 80.69 334 PRO A CA 1
ATOM 2515 C C . PRO A 1 334 ? 23.653 -17.846 -1.835 1.00 80.69 334 PRO A C 1
ATOM 2517 O O . PRO A 1 334 ? 24.562 -18.524 -2.306 1.00 80.69 334 PRO A O 1
ATOM 2520 N N . THR A 1 335 ? 22.423 -17.833 -2.331 1.00 86.12 335 THR A N 1
ATOM 2521 C CA . THR A 1 335 ? 22.010 -18.500 -3.562 1.00 86.12 335 THR A CA 1
ATOM 2522 C C . THR A 1 335 ? 21.653 -17.433 -4.584 1.00 86.12 335 THR A C 1
ATOM 2524 O O . THR A 1 335 ? 20.834 -16.557 -4.290 1.00 86.12 335 THR A O 1
ATOM 2527 N N . GLU A 1 336 ? 22.245 -17.519 -5.774 1.00 91.00 336 GLU A N 1
ATOM 2528 C CA . GLU A 1 336 ? 21.864 -16.671 -6.902 1.00 91.00 336 GLU A CA 1
ATOM 2529 C C . GLU A 1 336 ? 20.472 -17.090 -7.391 1.00 91.00 336 GLU A C 1
ATOM 2531 O O . GLU A 1 336 ? 20.199 -18.264 -7.671 1.00 91.00 336 GLU A O 1
ATOM 2536 N N . VAL A 1 337 ? 19.573 -16.118 -7.471 1.00 90.88 337 VAL A N 1
ATOM 2537 C CA . VAL A 1 337 ? 18.180 -16.301 -7.859 1.00 90.88 337 VAL A CA 1
ATOM 2538 C C . VAL A 1 337 ? 17.812 -15.344 -8.982 1.00 90.88 337 VAL A C 1
ATOM 2540 O O . VAL A 1 337 ? 18.397 -14.272 -9.123 1.00 90.88 337 VAL A O 1
ATOM 2543 N N . PHE A 1 338 ? 16.836 -15.754 -9.784 1.00 89.94 338 PHE A N 1
ATOM 2544 C CA . PHE A 1 338 ? 16.427 -15.096 -11.012 1.00 89.94 338 PHE A CA 1
ATOM 2545 C C . PHE A 1 338 ? 14.919 -14.868 -11.033 1.00 89.94 338 PHE A C 1
ATOM 2547 O O . PHE A 1 338 ? 14.149 -15.694 -10.539 1.00 89.94 338 PHE A O 1
ATOM 2554 N N . ASP A 1 339 ? 14.506 -13.785 -11.674 1.00 87.56 339 ASP A N 1
ATOM 2555 C CA . ASP A 1 339 ? 13.120 -13.570 -12.082 1.00 87.56 339 ASP A CA 1
ATOM 2556 C C . ASP A 1 339 ? 13.090 -12.999 -13.502 1.00 87.56 339 ASP A C 1
ATOM 2558 O O . ASP A 1 339 ? 14.103 -12.545 -14.041 1.00 87.56 339 ASP A O 1
ATOM 2562 N N . LEU A 1 340 ? 11.933 -13.055 -14.141 1.00 84.94 340 LEU A N 1
ATOM 2563 C CA . LEU A 1 340 ? 11.723 -12.536 -15.487 1.00 84.94 340 LEU A CA 1
ATOM 2564 C C . LEU A 1 340 ? 10.941 -11.227 -15.421 1.00 84.94 340 LEU A C 1
ATOM 2566 O O . LEU A 1 340 ? 10.500 -10.811 -14.359 1.00 84.94 340 LEU A O 1
ATOM 2570 N N . THR A 1 341 ? 10.699 -10.602 -16.563 1.00 76.88 341 THR A N 1
ATOM 2571 C CA . THR A 1 341 ? 9.541 -9.735 -16.777 1.00 76.88 341 THR A CA 1
ATOM 2572 C C . THR A 1 341 ? 8.826 -10.186 -18.030 1.00 76.88 341 THR A C 1
ATOM 2574 O O . THR A 1 341 ? 9.430 -10.211 -19.096 1.00 76.88 341 THR A O 1
ATOM 2577 N N . VAL A 1 342 ? 7.540 -10.527 -17.935 1.00 78.62 342 VAL A N 1
ATOM 2578 C CA . VAL A 1 342 ? 6.756 -11.022 -19.081 1.00 78.62 342 VAL A CA 1
ATOM 2579 C C . VAL A 1 342 ? 5.789 -9.954 -19.578 1.00 78.62 342 VAL A C 1
ATOM 2581 O O . VAL A 1 342 ? 4.952 -9.451 -18.825 1.00 78.62 342 VAL A O 1
ATOM 2584 N N . GLY A 1 343 ? 5.879 -9.622 -20.866 1.00 63.97 343 GLY A N 1
ATOM 2585 C CA . GLY A 1 343 ? 5.076 -8.579 -21.498 1.00 63.97 343 GLY A CA 1
ATOM 2586 C C . GLY A 1 343 ? 3.569 -8.862 -21.467 1.00 63.97 343 GLY A C 1
ATOM 2587 O O . GLY A 1 343 ? 3.104 -9.967 -21.758 1.00 63.97 343 GLY A O 1
ATOM 2588 N N . GLY A 1 344 ? 2.780 -7.833 -21.157 1.00 68.38 344 GLY A N 1
ATOM 2589 C CA . GLY A 1 344 ? 1.315 -7.856 -21.175 1.00 68.38 344 GLY A CA 1
ATOM 2590 C C . GLY A 1 344 ? 0.679 -8.583 -19.988 1.00 68.38 344 GLY A C 1
ATOM 2591 O O . GLY A 1 344 ? 0.065 -7.945 -19.143 1.00 68.38 344 GLY A O 1
ATOM 2592 N N . LEU A 1 345 ? 0.792 -9.915 -19.938 1.00 69.44 345 LEU A N 1
ATOM 2593 C CA . LEU A 1 345 ? 0.040 -10.739 -18.976 1.00 69.44 345 LEU A CA 1
ATOM 2594 C C . LEU A 1 345 ? 0.710 -10.897 -17.619 1.00 69.44 345 LEU A C 1
ATOM 2596 O O . LEU A 1 345 ? 0.020 -11.262 -16.672 1.00 69.44 345 LEU A O 1
ATOM 2600 N N . ARG A 1 346 ? 2.019 -10.620 -17.522 1.00 76.12 346 ARG A N 1
ATOM 2601 C CA . ARG A 1 346 ? 2.759 -10.636 -16.252 1.00 76.12 346 ARG A CA 1
ATOM 2602 C C . ARG A 1 346 ? 2.595 -11.944 -15.480 1.00 76.12 346 ARG A C 1
ATOM 2604 O O . ARG A 1 346 ? 2.485 -11.975 -14.259 1.00 76.12 346 ARG A O 1
ATOM 2611 N N . THR A 1 347 ? 2.552 -13.039 -16.219 1.00 84.88 347 THR A N 1
ATOM 2612 C CA . THR A 1 347 ? 2.499 -14.383 -15.672 1.00 84.88 347 THR A CA 1
ATOM 2613 C C . THR A 1 347 ? 3.426 -15.278 -16.460 1.00 84.88 347 THR A C 1
ATOM 2615 O O . THR A 1 347 ? 3.681 -15.045 -17.642 1.00 84.88 347 THR A O 1
ATOM 2618 N N . PHE A 1 348 ? 3.927 -16.307 -15.799 1.00 92.19 348 PHE A N 1
ATOM 2619 C CA . PHE A 1 348 ? 4.621 -17.409 -16.442 1.00 92.19 348 PHE A CA 1
ATOM 2620 C C . PHE A 1 348 ? 4.431 -18.672 -15.616 1.00 92.19 348 PHE A C 1
ATOM 2622 O O . PHE A 1 348 ? 3.739 -18.673 -14.596 1.00 92.19 348 PHE A O 1
ATOM 2629 N N . TYR A 1 349 ? 5.014 -19.765 -16.086 1.00 95.38 349 TYR A N 1
ATOM 2630 C CA . TYR A 1 349 ? 4.924 -21.050 -15.421 1.00 95.38 349 TYR A CA 1
ATOM 2631 C C . TYR A 1 349 ? 6.312 -21.559 -15.067 1.00 95.38 349 TYR A C 1
ATOM 2633 O O . TYR A 1 349 ? 7.179 -21.635 -15.941 1.00 95.38 349 TYR A O 1
ATOM 2641 N N . VAL A 1 350 ? 6.483 -21.956 -13.808 1.00 95.88 350 VAL A N 1
ATOM 2642 C CA . VAL A 1 350 ? 7.684 -22.639 -13.313 1.00 95.88 350 VAL A CA 1
ATOM 2643 C C . VAL A 1 350 ? 7.371 -24.088 -12.989 1.00 95.88 350 VAL A C 1
ATOM 2645 O O . VAL A 1 350 ? 6.253 -24.417 -12.586 1.00 95.88 350 VAL A O 1
ATOM 2648 N N . ARG A 1 351 ? 8.348 -24.974 -13.158 1.00 95.44 351 ARG A N 1
ATOM 2649 C CA . ARG A 1 351 ? 8.182 -26.390 -12.848 1.00 95.44 351 ARG A CA 1
ATOM 2650 C C . ARG A 1 351 ? 8.840 -26.754 -11.513 1.00 95.44 351 ARG A C 1
ATOM 2652 O O . ARG A 1 351 ? 10.044 -26.547 -11.386 1.00 95.44 351 ARG A O 1
ATOM 2659 N N . PRO A 1 352 ? 8.096 -27.383 -10.585 1.00 92.31 352 PRO A N 1
ATOM 2660 C CA . PRO A 1 352 ? 8.685 -28.089 -9.455 1.00 92.31 352 PRO A CA 1
ATOM 2661 C C . PRO A 1 352 ? 9.532 -29.272 -9.924 1.00 92.31 352 PRO A C 1
ATOM 2663 O O . PRO A 1 352 ? 9.095 -30.065 -10.762 1.00 92.31 352 PRO A O 1
ATOM 2666 N N . GLU A 1 353 ? 10.723 -29.423 -9.365 1.00 89.38 353 GLU A N 1
ATOM 2667 C CA . GLU A 1 353 ? 11.570 -30.589 -9.571 1.00 89.38 353 GLU A CA 1
ATOM 2668 C C . GLU A 1 353 ? 10.803 -31.878 -9.230 1.00 89.38 353 GLU A C 1
ATOM 2670 O O . GLU A 1 353 ? 10.020 -31.932 -8.281 1.00 89.38 353 GLU A O 1
ATOM 2675 N N . GLY A 1 354 ? 10.950 -32.907 -10.068 1.00 84.25 354 GLY A N 1
ATOM 2676 C CA . GLY A 1 354 ? 10.202 -34.1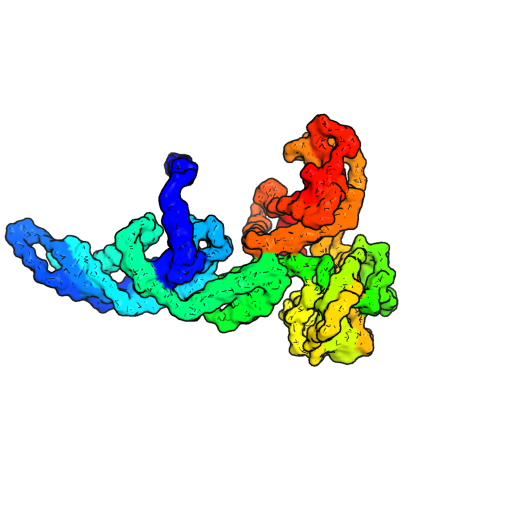65 -9.953 1.00 84.25 354 GLY A CA 1
ATOM 2677 C C . GLY A 1 354 ? 8.749 -34.121 -10.455 1.00 84.25 354 GLY A C 1
ATOM 2678 O O . GLY A 1 354 ? 8.169 -35.178 -10.702 1.00 84.25 354 GLY A O 1
ATOM 2679 N N . SER A 1 355 ? 8.170 -32.937 -10.698 1.00 86.06 355 SER A N 1
ATOM 2680 C CA . SER A 1 355 ? 6.778 -32.795 -11.149 1.00 86.06 355 SER A CA 1
ATOM 2681 C C . SER A 1 355 ? 6.626 -32.825 -12.673 1.00 86.06 355 SER A C 1
ATOM 2683 O O . SER A 1 355 ? 7.409 -32.255 -13.433 1.00 86.06 355 SER A O 1
ATOM 2685 N N . ALA A 1 356 ? 5.523 -33.420 -13.137 1.00 84.00 356 ALA A N 1
ATOM 2686 C CA . ALA A 1 356 ? 5.074 -33.332 -14.530 1.00 84.00 356 ALA A CA 1
ATOM 2687 C C . ALA A 1 356 ? 4.260 -32.060 -14.835 1.00 84.00 356 ALA A C 1
ATOM 2689 O O . ALA A 1 356 ? 3.983 -31.774 -16.000 1.00 84.00 356 ALA A O 1
ATOM 2690 N N . GLN A 1 357 ? 3.876 -31.292 -13.818 1.00 88.75 357 GLN A N 1
ATOM 2691 C CA . GLN A 1 357 ? 2.997 -30.130 -13.949 1.00 88.75 357 GLN A CA 1
ATOM 2692 C C . GLN A 1 357 ? 3.732 -28.841 -13.593 1.00 88.75 357 GLN A C 1
ATOM 2694 O O . GLN A 1 357 ? 4.483 -28.813 -12.620 1.00 88.75 357 GLN A O 1
ATOM 2699 N N . ASP A 1 358 ? 3.492 -27.793 -14.378 1.00 94.38 358 ASP A N 1
ATOM 2700 C CA . ASP A 1 358 ? 4.028 -26.451 -14.135 1.00 94.38 358 ASP A CA 1
ATOM 2701 C C . ASP A 1 358 ? 3.012 -25.631 -13.320 1.00 94.38 358 ASP A C 1
ATOM 2703 O O . ASP A 1 358 ? 1.817 -25.930 -13.343 1.00 94.38 358 ASP A O 1
ATOM 2707 N N . LEU A 1 359 ? 3.462 -24.603 -12.605 1.00 94.88 359 LEU A N 1
ATOM 2708 C CA . LEU A 1 359 ? 2.643 -23.802 -11.692 1.00 94.88 359 LEU A CA 1
ATOM 2709 C C . LEU A 1 359 ? 2.654 -22.331 -12.099 1.00 94.88 359 LEU A C 1
ATOM 2711 O O . LEU A 1 359 ? 3.708 -21.792 -12.436 1.00 94.88 359 LEU A O 1
ATOM 2715 N N . LEU A 1 360 ? 1.476 -21.704 -12.085 1.00 93.81 360 LEU A N 1
ATOM 2716 C CA . LEU A 1 360 ? 1.285 -20.315 -12.489 1.00 93.81 360 LEU A CA 1
ATOM 2717 C C . LEU A 1 360 ? 1.843 -19.361 -11.432 1.00 93.81 360 LEU A C 1
ATOM 2719 O O . LEU A 1 360 ? 1.356 -19.320 -10.296 1.00 93.81 360 LEU A O 1
ATOM 2723 N N . VAL A 1 361 ? 2.811 -18.556 -11.850 1.00 89.81 361 VAL A N 1
ATOM 2724 C CA . VAL A 1 361 ? 3.478 -17.555 -11.021 1.00 89.81 361 VAL A CA 1
ATOM 2725 C C . VAL A 1 361 ? 3.306 -16.161 -11.605 1.00 89.81 361 VAL A C 1
ATOM 2727 O O . VAL A 1 361 ? 3.067 -15.983 -12.806 1.00 89.81 361 VAL A O 1
ATOM 2730 N N . HIS A 1 362 ? 3.339 -15.176 -10.717 1.00 76.69 362 HIS A N 1
ATOM 2731 C CA . HIS A 1 362 ? 3.154 -13.772 -11.059 1.00 76.69 362 HIS A CA 1
ATOM 2732 C C . HIS A 1 362 ? 4.470 -13.119 -11.483 1.00 76.69 362 HIS A C 1
ATOM 2734 O O . HIS A 1 362 ? 5.550 -13.574 -11.131 1.00 76.69 362 HIS A O 1
ATOM 2740 N N . ASN A 1 363 ? 4.356 -12.004 -12.196 1.00 68.19 363 ASN A N 1
ATOM 2741 C CA . ASN A 1 363 ? 5.442 -11.110 -12.553 1.00 68.19 363 ASN A CA 1
ATOM 2742 C C . ASN A 1 363 ? 4.978 -9.636 -12.464 1.00 68.19 363 ASN A C 1
ATOM 2744 O O . ASN A 1 363 ? 3.806 -9.342 -12.309 1.00 68.19 363 ASN A O 1
ATOM 2748 N N . CYS A 1 364 ? 5.882 -8.684 -12.562 1.00 63.38 364 CYS A N 1
ATOM 2749 C CA . CYS A 1 364 ? 5.787 -7.308 -12.104 1.00 63.38 364 CYS A CA 1
ATOM 2750 C C . CYS A 1 364 ? 4.779 -6.380 -12.750 1.00 63.38 364 CYS A C 1
ATOM 2752 O O . CYS A 1 364 ? 4.532 -6.433 -13.956 1.00 63.38 364 CYS A O 1
ATOM 2754 N N . THR A 1 365 ? 4.398 -5.366 -11.961 1.00 53.44 365 THR A N 1
ATOM 2755 C CA . THR A 1 365 ? 4.038 -4.032 -12.458 1.00 53.44 365 THR A CA 1
ATOM 2756 C C . THR A 1 365 ? 5.160 -3.524 -13.355 1.00 53.44 365 THR A C 1
ATOM 2758 O O . THR A 1 365 ? 6.301 -3.380 -12.940 1.00 53.44 365 THR A O 1
ATOM 2761 N N . ASN A 1 366 ? 4.839 -3.296 -14.616 1.00 63.47 366 ASN A N 1
ATOM 2762 C CA . ASN A 1 366 ? 5.827 -3.116 -15.662 1.00 63.47 366 ASN A CA 1
ATOM 2763 C C . ASN A 1 366 ? 5.379 -1.974 -16.565 1.00 63.47 366 ASN A C 1
ATOM 2765 O O . ASN A 1 366 ? 4.394 -2.135 -17.287 1.00 63.47 366 ASN A O 1
ATOM 2769 N N . ILE A 1 367 ? 6.116 -0.863 -16.550 1.00 69.31 367 ILE A N 1
ATOM 2770 C CA . ILE A 1 367 ? 5.868 0.271 -17.446 1.00 69.31 367 ILE A CA 1
ATOM 2771 C C . ILE A 1 367 ? 5.867 -0.146 -18.924 1.00 69.31 367 ILE A C 1
ATOM 2773 O O . ILE A 1 367 ? 5.134 0.439 -19.705 1.00 69.31 367 ILE A O 1
ATOM 2777 N N . VAL A 1 368 ? 6.597 -1.206 -19.295 1.00 64.19 368 VAL A N 1
ATOM 2778 C CA . VAL A 1 368 ? 6.604 -1.787 -20.646 1.00 64.19 368 VAL A CA 1
ATOM 2779 C C . VAL A 1 368 ? 5.268 -2.446 -20.977 1.00 64.19 368 VAL A C 1
ATOM 2781 O O . VAL A 1 368 ? 4.741 -2.275 -22.070 1.00 64.19 368 VAL A O 1
ATOM 2784 N N . ALA A 1 369 ? 4.685 -3.191 -20.036 1.00 63.47 369 ALA A N 1
ATOM 2785 C CA . ALA A 1 369 ? 3.395 -3.848 -20.246 1.00 63.47 369 ALA A CA 1
ATOM 2786 C C . ALA A 1 369 ? 2.203 -2.886 -20.119 1.00 63.47 369 ALA A C 1
ATOM 2788 O O . ALA A 1 369 ? 1.150 -3.158 -20.692 1.00 63.47 369 ALA A O 1
ATOM 2789 N N . ASP A 1 370 ? 2.360 -1.795 -19.367 1.00 73.00 370 ASP A N 1
ATOM 2790 C CA . ASP A 1 370 ? 1.329 -0.766 -19.223 1.00 73.00 370 ASP A CA 1
ATOM 2791 C C . ASP A 1 370 ? 1.408 0.319 -20.300 1.00 73.00 370 ASP A C 1
ATOM 2793 O O . ASP A 1 370 ? 0.489 1.129 -20.390 1.00 73.00 370 ASP A O 1
ATOM 2797 N N . GLU A 1 371 ? 2.454 0.346 -21.127 1.00 79.81 371 GLU A N 1
ATOM 2798 C CA . GLU A 1 371 ? 2.593 1.337 -22.191 1.00 79.81 371 GLU A CA 1
ATOM 2799 C C . GLU A 1 371 ? 1.365 1.312 -23.125 1.00 79.81 371 GLU A C 1
ATOM 2801 O O . GLU A 1 371 ? 0.898 0.263 -23.571 1.00 79.81 371 GLU A O 1
ATOM 2806 N N . GLY A 1 372 ? 0.780 2.484 -23.374 1.00 80.00 372 GLY A N 1
ATOM 2807 C CA . GLY A 1 372 ? -0.468 2.665 -24.118 1.00 80.00 372 GLY A CA 1
ATOM 2808 C C . GLY A 1 372 ? -1.750 2.402 -23.315 1.00 80.00 372 GLY A C 1
ATOM 2809 O O . GLY A 1 372 ? -2.808 2.946 -23.653 1.00 80.00 372 GLY A O 1
ATOM 2810 N N . VAL A 1 373 ? -1.700 1.648 -22.213 1.00 80.56 373 VAL A N 1
ATOM 2811 C CA . VAL A 1 373 ? -2.880 1.371 -21.378 1.00 80.56 373 VAL A CA 1
ATOM 2812 C C . VAL A 1 373 ? -3.354 2.660 -20.718 1.00 80.56 373 VAL A C 1
ATOM 2814 O O . VAL A 1 373 ? -2.619 3.339 -20.005 1.00 80.56 373 VAL A O 1
ATOM 2817 N N . GLY A 1 374 ? -4.605 3.045 -20.980 1.00 83.12 374 GLY A N 1
ATOM 2818 C CA . GLY A 1 374 ? -5.138 4.315 -20.489 1.00 83.12 374 GLY A CA 1
ATOM 2819 C C . GLY A 1 374 ? -4.344 5.538 -20.971 1.00 83.12 374 GLY A C 1
ATOM 2820 O O . GLY A 1 374 ? -4.410 6.583 -20.322 1.00 83.12 374 GLY A O 1
ATOM 2821 N N . GLY A 1 375 ? -3.598 5.432 -22.078 1.00 88.00 375 GLY A N 1
ATOM 2822 C CA . GLY A 1 375 ? -2.728 6.493 -22.594 1.00 88.00 375 GLY A CA 1
ATOM 2823 C C . GLY A 1 375 ? -1.415 6.667 -21.824 1.00 88.00 375 GLY A C 1
ATOM 2824 O O . GLY A 1 375 ? -0.822 7.746 -21.890 1.00 88.00 375 GLY A O 1
ATOM 2825 N N . ALA A 1 376 ? -0.993 5.657 -21.057 1.00 90.31 376 ALA A N 1
ATOM 2826 C CA . ALA A 1 376 ? 0.337 5.631 -20.465 1.00 90.31 376 ALA A CA 1
ATOM 2827 C C . ALA A 1 376 ? 1.419 5.712 -21.553 1.00 90.31 376 ALA A C 1
ATOM 2829 O O . ALA A 1 376 ? 1.254 5.127 -22.620 1.00 90.31 376 ALA A O 1
ATOM 2830 N N . HIS A 1 377 ? 2.476 6.481 -21.307 1.00 92.56 377 HIS A N 1
ATOM 2831 C CA . HIS A 1 377 ? 3.422 6.875 -22.355 1.00 92.56 377 HIS A CA 1
ATOM 2832 C C . HIS A 1 377 ? 4.858 7.080 -21.836 1.00 92.56 377 HIS A C 1
ATOM 2834 O O . HIS A 1 377 ? 5.573 7.998 -22.261 1.00 92.56 377 HIS A O 1
ATOM 2840 N N . THR A 1 378 ? 5.267 6.286 -20.843 1.00 91.69 378 THR A N 1
ATOM 2841 C CA . THR A 1 378 ? 6.594 6.414 -20.224 1.00 91.69 378 THR A CA 1
ATOM 2842 C C . THR A 1 378 ? 7.679 6.115 -21.248 1.00 91.69 378 THR A C 1
ATOM 2844 O O . THR A 1 378 ? 8.584 6.926 -21.448 1.00 91.69 378 THR A O 1
ATOM 2847 N N . LEU A 1 379 ? 7.573 4.975 -21.927 1.00 87.75 379 LEU A N 1
ATOM 2848 C CA . LEU A 1 379 ? 8.587 4.542 -22.881 1.00 87.75 379 LEU A CA 1
ATOM 2849 C C . LEU A 1 379 ? 8.552 5.402 -24.136 1.00 87.75 379 LEU A C 1
ATOM 2851 O O . LEU A 1 379 ? 9.569 5.969 -24.532 1.00 87.75 379 LEU A O 1
ATOM 2855 N N . GLU A 1 380 ? 7.365 5.578 -24.710 1.00 89.94 380 GLU A N 1
ATOM 2856 C CA . GLU A 1 380 ? 7.165 6.319 -25.942 1.00 89.94 380 GLU A CA 1
ATOM 2857 C C . GLU A 1 380 ? 7.719 7.733 -25.813 1.00 89.94 380 GLU A C 1
ATOM 2859 O O . GLU A 1 380 ? 8.355 8.209 -26.749 1.00 89.94 380 GLU A O 1
ATOM 2864 N N . GLN A 1 381 ? 7.503 8.421 -24.685 1.00 93.38 381 GLN A N 1
ATOM 2865 C CA . GLN A 1 381 ? 7.857 9.834 -24.571 1.00 93.38 381 GLN A CA 1
ATOM 2866 C C . GLN A 1 381 ? 9.129 10.158 -23.786 1.00 93.38 381 GLN A C 1
ATOM 2868 O O . GLN A 1 381 ? 9.505 11.337 -23.763 1.00 93.38 381 GLN A O 1
ATOM 2873 N N . HIS A 1 382 ? 9.757 9.181 -23.135 1.00 94.69 382 HIS A N 1
ATOM 2874 C CA . HIS A 1 382 ? 10.946 9.408 -22.307 1.00 94.69 382 HIS A CA 1
ATOM 2875 C C . HIS A 1 382 ? 12.092 8.433 -22.585 1.00 94.69 382 HIS A C 1
ATOM 2877 O O . HIS A 1 382 ? 13.161 8.595 -22.001 1.00 94.69 382 HIS A O 1
ATOM 2883 N N . VAL A 1 383 ? 11.916 7.474 -23.496 1.00 91.88 383 VAL A N 1
ATOM 2884 C CA . VAL A 1 383 ? 12.961 6.545 -23.945 1.00 91.88 383 VAL A CA 1
ATOM 2885 C C . VAL A 1 383 ? 13.192 6.735 -25.448 1.00 91.88 383 VAL A C 1
ATOM 2887 O O . VAL A 1 383 ? 12.278 7.100 -26.188 1.00 91.88 383 VAL A O 1
ATOM 2890 N N . ASN A 1 384 ? 14.435 6.551 -25.907 1.00 88.88 384 ASN A N 1
ATOM 2891 C CA . ASN A 1 384 ? 14.827 6.632 -27.324 1.00 88.88 384 ASN A CA 1
ATOM 2892 C C . ASN A 1 384 ? 14.435 7.944 -28.045 1.00 88.88 384 ASN A C 1
ATOM 2894 O O . ASN A 1 384 ? 14.282 7.973 -29.267 1.00 88.88 384 ASN A O 1
ATOM 2898 N N . LYS A 1 385 ? 14.276 9.052 -27.308 1.00 93.50 385 LYS A N 1
ATOM 2899 C CA . LYS A 1 385 ? 14.058 10.390 -27.883 1.00 93.50 385 LYS A CA 1
ATOM 2900 C C . LYS A 1 385 ? 15.375 11.062 -28.229 1.00 93.50 385 LYS A C 1
ATOM 2902 O O . LYS A 1 385 ? 16.335 10.941 -27.478 1.00 93.50 385 LYS A O 1
ATOM 2907 N N . THR A 1 386 ? 15.416 11.826 -29.314 1.00 96.00 386 THR A N 1
ATOM 2908 C CA . THR A 1 386 ? 16.584 12.651 -29.656 1.00 96.00 386 THR A CA 1
ATOM 2909 C C . THR A 1 386 ? 16.667 13.892 -28.767 1.00 96.00 386 THR A C 1
ATOM 2911 O O . THR A 1 386 ? 15.667 14.335 -28.199 1.00 96.00 386 THR A O 1
ATOM 2914 N N . ASP A 1 387 ? 17.849 14.498 -28.679 1.00 96.75 387 ASP A N 1
ATOM 2915 C CA . ASP A 1 387 ? 18.072 15.719 -27.892 1.00 96.75 387 ASP A CA 1
ATOM 2916 C C . ASP A 1 387 ? 17.146 16.865 -28.338 1.00 96.75 387 ASP A C 1
ATOM 2918 O O . ASP A 1 387 ? 16.536 17.549 -27.517 1.00 96.75 387 ASP A O 1
ATOM 2922 N N . ALA A 1 388 ? 16.944 17.016 -29.652 1.00 95.81 388 ALA A N 1
ATOM 2923 C CA . ALA A 1 388 ? 16.029 18.007 -30.215 1.00 95.81 388 ALA A CA 1
ATOM 2924 C C . ALA A 1 388 ? 14.568 17.761 -29.798 1.00 95.81 388 ALA A C 1
ATOM 2926 O O . ALA A 1 388 ? 13.860 18.704 -29.440 1.00 95.81 388 ALA A O 1
ATOM 2927 N N . GLN A 1 389 ? 14.120 16.499 -29.801 1.00 96.19 389 GLN A N 1
ATOM 2928 C CA . GLN A 1 389 ? 12.779 16.133 -29.336 1.00 96.19 389 GLN A CA 1
ATOM 2929 C C . GLN A 1 389 ? 12.606 16.429 -27.843 1.00 96.19 389 GLN A C 1
ATOM 2931 O O . GLN A 1 389 ? 11.560 16.935 -27.434 1.00 96.19 389 GLN A O 1
ATOM 2936 N N . MET A 1 390 ? 13.631 16.156 -27.033 1.00 96.62 390 MET A N 1
ATOM 2937 C CA . MET A 1 390 ? 13.593 16.417 -25.597 1.00 96.62 390 MET A CA 1
ATOM 2938 C C . MET A 1 390 ? 13.624 17.910 -25.265 1.00 96.62 390 MET A C 1
ATOM 2940 O O . MET A 1 390 ? 12.878 18.345 -24.391 1.00 96.62 390 MET A O 1
ATOM 2944 N N . MET A 1 391 ? 14.401 18.714 -25.993 1.00 96.25 391 MET A N 1
ATOM 2945 C CA . MET A 1 391 ? 14.410 20.171 -25.837 1.00 96.25 391 MET A CA 1
ATOM 2946 C C . MET A 1 391 ? 13.062 20.794 -26.229 1.00 96.25 391 MET A C 1
ATOM 2948 O O . MET A 1 391 ? 12.548 21.671 -25.536 1.00 96.25 391 MET A O 1
ATOM 2952 N N . GLU A 1 392 ? 12.442 20.311 -27.307 1.00 95.38 392 GLU A N 1
ATOM 2953 C CA . GLU A 1 392 ? 11.098 20.745 -27.698 1.00 95.38 392 GLU A CA 1
ATOM 2954 C C . GLU A 1 392 ? 10.044 20.347 -26.657 1.00 95.38 392 GLU A C 1
ATOM 2956 O O . GLU A 1 392 ? 9.153 21.132 -26.323 1.00 95.38 392 GLU A O 1
ATOM 2961 N N . LYS A 1 393 ? 10.173 19.147 -26.082 1.00 94.69 393 LYS A N 1
ATOM 2962 C CA . LYS A 1 393 ? 9.335 18.717 -24.962 1.00 94.69 393 LYS A CA 1
ATOM 2963 C C . LYS A 1 393 ? 9.540 19.608 -23.734 1.00 94.69 393 LYS A C 1
ATOM 2965 O O . LYS A 1 393 ? 8.551 20.014 -23.132 1.00 94.69 393 LYS A O 1
ATOM 2970 N N . ALA A 1 394 ? 10.780 19.974 -23.402 1.00 94.62 394 ALA A N 1
ATOM 2971 C CA . ALA A 1 394 ? 11.088 20.877 -22.294 1.00 94.62 394 ALA A CA 1
ATOM 2972 C C . ALA A 1 394 ? 10.431 22.254 -22.482 1.00 94.62 394 ALA A C 1
ATOM 2974 O O . ALA A 1 394 ? 9.832 22.766 -21.543 1.00 94.62 394 ALA A O 1
ATOM 2975 N N . ARG A 1 395 ? 10.439 22.817 -23.700 1.00 94.25 395 ARG A N 1
ATOM 2976 C CA . ARG A 1 395 ? 9.759 24.092 -24.020 1.00 94.25 395 ARG A CA 1
ATOM 2977 C C . ARG A 1 395 ? 8.245 24.053 -23.812 1.00 94.25 395 ARG A C 1
ATOM 2979 O O . ARG A 1 395 ? 7.654 25.070 -23.463 1.00 94.25 395 ARG A O 1
ATOM 2986 N N . LYS A 1 396 ? 7.620 22.895 -24.038 1.00 92.12 396 LYS A N 1
ATOM 2987 C CA . LYS A 1 396 ? 6.175 22.677 -23.845 1.00 92.12 396 LYS A CA 1
ATOM 2988 C C . LYS A 1 396 ? 5.815 22.298 -22.409 1.00 92.12 396 LYS A C 1
ATOM 2990 O O . LYS A 1 396 ? 4.654 22.415 -22.020 1.00 92.12 396 LYS A O 1
ATOM 2995 N N . ALA A 1 397 ? 6.781 21.817 -21.632 1.00 88.00 397 ALA A N 1
ATOM 2996 C CA . ALA A 1 397 ? 6.565 21.374 -20.266 1.00 88.00 397 ALA A CA 1
ATOM 2997 C C . ALA A 1 397 ? 6.402 22.563 -19.311 1.00 88.00 397 ALA A C 1
ATOM 2999 O O . ALA A 1 397 ? 7.147 23.544 -19.351 1.00 88.00 397 ALA A O 1
ATOM 3000 N N . GLN A 1 398 ? 5.456 22.445 -18.380 1.00 77.50 398 GLN A N 1
ATOM 3001 C CA . GLN A 1 398 ? 5.310 23.406 -17.293 1.00 77.50 398 GLN A CA 1
ATOM 3002 C C . GLN A 1 398 ? 6.536 23.300 -16.371 1.00 77.50 398 GLN A C 1
ATOM 3004 O O . GLN A 1 398 ? 6.730 22.281 -15.715 1.00 77.50 398 GLN A O 1
ATOM 3009 N N . GLY A 1 399 ? 7.373 24.340 -16.360 1.00 83.00 399 GLY A N 1
ATOM 3010 C CA . GLY A 1 399 ? 8.659 24.360 -15.650 1.00 83.00 399 GLY A CA 1
ATOM 3011 C C . GLY A 1 399 ? 9.884 24.281 -16.563 1.00 83.00 399 GLY A C 1
ATOM 3012 O O . GLY A 1 399 ? 10.994 24.453 -16.077 1.00 83.00 399 GLY A O 1
ATOM 3013 N N . GLY A 1 400 ? 9.706 24.078 -17.873 1.00 91.94 400 GLY A N 1
ATOM 3014 C CA . GLY A 1 400 ? 10.812 24.166 -18.825 1.00 91.94 400 GLY A CA 1
ATOM 3015 C C . GLY A 1 400 ? 11.791 22.991 -18.769 1.00 91.94 400 GLY A C 1
ATOM 3016 O O . GLY A 1 400 ? 12.942 23.170 -19.155 1.00 91.94 400 GLY A O 1
ATOM 3017 N N . VAL A 1 401 ? 11.376 21.824 -18.256 1.00 93.25 401 VAL A N 1
ATOM 3018 C CA . VAL A 1 401 ? 12.250 20.659 -18.027 1.00 93.25 401 VAL A CA 1
ATOM 3019 C C . VAL A 1 401 ? 11.658 19.392 -18.641 1.00 93.25 401 VAL A C 1
ATOM 3021 O O . VAL A 1 401 ? 10.461 19.136 -18.507 1.00 93.25 401 VAL A O 1
ATOM 3024 N N . ALA A 1 402 ? 12.497 18.568 -19.269 1.00 95.94 402 ALA A N 1
ATOM 3025 C CA . ALA A 1 402 ? 12.138 17.223 -19.707 1.00 95.94 402 ALA A CA 1
ATOM 3026 C C . ALA A 1 402 ? 13.273 16.224 -19.430 1.00 95.94 402 ALA A C 1
ATOM 3028 O O . ALA A 1 402 ? 14.425 16.486 -19.761 1.00 95.94 402 ALA A O 1
ATOM 3029 N N . GLY A 1 403 ? 12.939 15.076 -18.839 1.00 96.62 403 GLY A N 1
ATOM 3030 C CA . GLY A 1 403 ? 13.879 13.983 -18.577 1.00 96.62 403 GLY A CA 1
ATOM 3031 C C . GLY A 1 403 ? 13.759 12.862 -19.606 1.00 96.62 403 GLY A C 1
ATOM 3032 O O . GLY A 1 403 ? 12.646 12.506 -20.001 1.00 96.62 403 GLY A O 1
ATOM 3033 N N . ARG A 1 404 ? 14.897 12.313 -20.024 1.00 97.56 404 ARG A N 1
ATOM 3034 C CA . ARG A 1 404 ? 15.040 11.133 -20.883 1.00 97.56 404 ARG A CA 1
ATOM 3035 C C . ARG A 1 404 ? 15.802 10.062 -20.111 1.00 97.56 404 ARG A C 1
ATOM 3037 O O . ARG A 1 404 ? 16.863 10.356 -19.571 1.00 97.56 404 ARG A O 1
ATOM 3044 N N . TRP A 1 405 ? 15.279 8.846 -20.078 1.00 95.50 405 TRP A N 1
ATOM 3045 C CA . TRP A 1 405 ? 15.961 7.690 -19.497 1.00 95.50 405 TRP A CA 1
ATOM 3046 C C . TRP A 1 405 ? 17.167 7.274 -20.340 1.00 95.50 405 TRP A C 1
ATOM 3048 O O . TRP A 1 405 ? 17.155 7.463 -21.557 1.00 95.50 405 TRP A O 1
ATOM 3058 N N . THR A 1 406 ? 18.180 6.678 -19.709 1.00 89.69 406 THR A N 1
ATOM 3059 C CA . THR A 1 406 ? 19.313 6.067 -20.428 1.00 89.69 406 THR A CA 1
ATOM 3060 C C . THR A 1 406 ? 18.829 5.029 -21.441 1.00 89.69 406 THR A C 1
ATOM 3062 O O . THR A 1 406 ? 19.201 5.078 -22.610 1.00 89.69 406 THR A O 1
ATOM 3065 N N . ASP A 1 407 ? 17.957 4.127 -20.993 1.00 79.25 407 ASP A N 1
ATOM 3066 C CA . ASP A 1 407 ? 17.341 3.070 -21.787 1.00 79.25 407 ASP A CA 1
ATOM 3067 C C . ASP A 1 407 ? 16.052 2.569 -21.105 1.00 79.25 407 ASP A C 1
ATOM 3069 O O . ASP A 1 407 ? 15.681 3.007 -20.010 1.00 79.25 407 ASP A O 1
ATOM 3073 N N . GLU A 1 408 ? 15.343 1.665 -21.782 1.00 77.44 408 GLU A N 1
ATOM 3074 C CA . GLU A 1 408 ? 14.109 1.041 -21.288 1.00 77.44 408 GLU A CA 1
ATOM 3075 C C . GLU A 1 408 ? 14.330 0.261 -19.985 1.00 77.44 408 GLU A C 1
ATOM 3077 O O . GLU A 1 408 ? 13.529 0.385 -19.057 1.00 77.44 408 GLU A O 1
ATOM 3082 N N . ALA A 1 409 ? 15.437 -0.484 -19.885 1.00 66.25 409 ALA A N 1
ATOM 3083 C CA . ALA A 1 409 ? 15.767 -1.280 -18.704 1.00 66.25 409 ALA A CA 1
ATOM 3084 C C . ALA A 1 409 ? 15.964 -0.388 -17.469 1.00 66.25 409 ALA A C 1
ATOM 3086 O O . ALA A 1 409 ? 15.429 -0.662 -16.396 1.00 66.25 409 ALA A O 1
ATOM 3087 N N . THR A 1 410 ? 16.664 0.736 -17.626 1.00 78.69 410 THR A N 1
ATOM 3088 C CA . THR A 1 410 ? 16.855 1.747 -16.583 1.00 78.69 410 THR A CA 1
ATOM 3089 C C . THR A 1 410 ? 15.522 2.347 -16.158 1.00 78.69 410 THR A C 1
ATOM 3091 O O . THR A 1 410 ? 15.274 2.463 -14.959 1.00 78.69 410 THR A O 1
ATOM 3094 N N . ALA A 1 411 ? 14.645 2.681 -17.110 1.00 83.00 411 ALA A N 1
ATOM 3095 C CA . ALA A 1 411 ? 13.318 3.213 -16.811 1.00 83.00 411 ALA A CA 1
ATOM 3096 C C . ALA A 1 411 ? 12.476 2.219 -15.997 1.00 83.00 411 ALA A C 1
ATOM 3098 O O . ALA A 1 411 ? 11.939 2.578 -14.948 1.00 83.00 411 ALA A O 1
ATOM 3099 N N . ALA A 1 412 ? 12.387 0.966 -16.453 1.00 73.69 412 ALA A N 1
ATOM 3100 C CA . ALA A 1 412 ? 11.581 -0.065 -15.806 1.00 73.69 412 ALA A CA 1
ATOM 3101 C C . ALA A 1 412 ? 12.074 -0.332 -14.381 1.00 73.69 412 ALA A C 1
ATOM 3103 O O . ALA A 1 412 ? 11.303 -0.262 -13.423 1.00 73.69 412 ALA A O 1
ATOM 3104 N N . ARG A 1 413 ? 13.385 -0.525 -14.244 1.00 76.88 413 ARG A N 1
ATOM 3105 C CA . ARG A 1 413 ? 14.074 -0.763 -12.978 1.00 76.88 413 ARG A CA 1
ATOM 3106 C C . ARG A 1 413 ? 13.913 0.386 -11.984 1.00 76.88 413 ARG A C 1
ATOM 3108 O O . ARG A 1 413 ? 13.619 0.141 -10.817 1.00 76.88 413 ARG A O 1
ATOM 3115 N N . ALA A 1 414 ? 14.123 1.627 -12.425 1.00 85.00 414 ALA A N 1
ATOM 3116 C CA . ALA A 1 414 ? 14.069 2.798 -11.556 1.00 85.00 414 ALA A CA 1
ATOM 3117 C C . ALA A 1 414 ? 12.647 3.079 -11.057 1.00 85.00 414 ALA A C 1
ATOM 3119 O O . ALA A 1 414 ? 12.461 3.429 -9.894 1.00 85.00 414 ALA A O 1
ATOM 3120 N N . VAL A 1 415 ? 11.639 2.911 -11.920 1.00 86.56 415 VAL A N 1
ATOM 3121 C CA . VAL A 1 415 ? 10.230 3.090 -11.546 1.00 86.56 415 VAL A CA 1
ATOM 3122 C C . VAL A 1 415 ? 9.781 2.011 -10.565 1.00 86.56 415 VAL A C 1
ATOM 3124 O O . VAL A 1 415 ? 9.143 2.337 -9.566 1.00 86.56 415 VAL A O 1
ATOM 3127 N N . ASP A 1 416 ? 10.136 0.751 -10.818 1.00 76.75 416 ASP A N 1
ATOM 3128 C CA . ASP A 1 416 ? 9.823 -0.365 -9.923 1.00 76.75 416 ASP A CA 1
ATOM 3129 C C . ASP A 1 416 ? 10.463 -0.176 -8.538 1.00 76.75 416 ASP A C 1
ATOM 3131 O O . ASP A 1 416 ? 9.775 -0.201 -7.515 1.00 76.75 416 ASP A O 1
ATOM 3135 N N . GLU A 1 417 ? 11.763 0.127 -8.494 1.00 78.00 417 GLU A N 1
ATOM 3136 C CA . GLU A 1 417 ? 12.476 0.356 -7.235 1.00 78.00 417 GLU A CA 1
ATOM 3137 C C . GLU A 1 417 ? 11.920 1.563 -6.469 1.00 78.00 417 GLU A C 1
ATOM 3139 O O . GLU A 1 417 ? 11.735 1.498 -5.252 1.00 78.00 417 GLU A O 1
ATOM 3144 N N . ALA A 1 418 ? 11.598 2.649 -7.173 1.00 89.62 418 ALA A N 1
ATOM 3145 C CA . ALA A 1 418 ? 11.005 3.824 -6.556 1.00 89.62 418 ALA A CA 1
ATOM 3146 C C . ALA A 1 418 ? 9.628 3.522 -5.970 1.00 89.62 418 ALA A C 1
ATOM 3148 O O . ALA A 1 418 ? 9.364 3.932 -4.847 1.00 89.62 418 ALA A O 1
ATOM 3149 N N . MET A 1 419 ? 8.772 2.777 -6.676 1.00 87.69 419 MET A N 1
ATOM 3150 C CA . MET A 1 419 ? 7.467 2.364 -6.154 1.00 87.69 419 MET A CA 1
ATOM 3151 C C . MET A 1 419 ? 7.602 1.479 -4.908 1.00 87.69 419 MET A C 1
ATOM 3153 O O . MET A 1 419 ? 6.865 1.677 -3.943 1.00 87.69 419 MET A O 1
ATOM 3157 N N . GLN A 1 420 ? 8.558 0.544 -4.896 1.00 78.69 420 GLN A N 1
ATOM 3158 C CA . GLN A 1 420 ? 8.804 -0.350 -3.757 1.00 78.69 420 GLN A CA 1
ATOM 3159 C C . GLN A 1 420 ? 9.370 0.372 -2.532 1.00 78.69 420 GLN A C 1
ATOM 3161 O O . GLN A 1 420 ? 8.975 0.075 -1.406 1.00 78.69 420 GLN A O 1
ATOM 3166 N N . GLN A 1 421 ? 10.300 1.308 -2.724 1.00 85.00 421 GLN A N 1
ATOM 3167 C CA . GLN A 1 421 ? 10.817 2.120 -1.623 1.00 85.00 421 GLN A CA 1
ATOM 3168 C C . GLN A 1 421 ? 9.743 3.091 -1.124 1.00 85.00 421 GLN A C 1
ATOM 3170 O O . GLN A 1 421 ? 9.519 3.198 0.078 1.00 85.00 421 GLN A O 1
ATOM 3175 N N . TRP A 1 422 ? 9.019 3.726 -2.047 1.00 91.69 422 TRP A N 1
ATOM 3176 C CA . TRP A 1 422 ? 7.957 4.670 -1.730 1.00 91.69 422 TRP A CA 1
ATOM 3177 C C . TRP A 1 422 ? 6.825 4.023 -0.930 1.00 91.69 422 TRP A C 1
ATOM 3179 O O . TRP A 1 422 ? 6.427 4.581 0.087 1.00 91.69 422 TRP A O 1
ATOM 3189 N N . ILE A 1 423 ? 6.324 2.844 -1.320 1.00 89.25 423 ILE A N 1
ATOM 3190 C CA . ILE A 1 423 ? 5.197 2.208 -0.613 1.00 89.25 423 ILE A CA 1
ATOM 3191 C C . ILE A 1 423 ? 5.546 1.788 0.823 1.00 89.25 423 ILE A C 1
ATOM 3193 O O . ILE A 1 423 ? 4.652 1.657 1.654 1.00 89.25 423 ILE A O 1
ATOM 3197 N N . ARG A 1 424 ? 6.836 1.579 1.115 1.00 85.38 424 ARG A N 1
ATOM 3198 C CA . ARG A 1 424 ? 7.334 1.255 2.459 1.00 85.38 424 ARG A CA 1
ATOM 3199 C C . ARG A 1 424 ? 7.434 2.477 3.356 1.00 85.38 424 ARG A C 1
ATOM 3201 O O . ARG A 1 424 ? 7.492 2.322 4.569 1.00 85.38 424 ARG A O 1
ATOM 3208 N N . GLU A 1 425 ? 7.459 3.686 2.811 1.00 88.88 425 GLU A N 1
ATOM 3209 C CA . GLU A 1 425 ? 7.397 4.857 3.677 1.00 88.88 425 GLU A CA 1
ATOM 3210 C C . GLU A 1 425 ? 6.022 4.969 4.342 1.00 88.88 425 GLU A C 1
ATOM 3212 O O . GLU A 1 425 ? 5.002 4.672 3.704 1.00 88.88 425 GLU A O 1
ATOM 3217 N N . PRO A 1 426 ? 5.979 5.437 5.602 1.00 82.69 426 PRO A N 1
ATOM 3218 C CA . PRO A 1 426 ? 4.734 5.579 6.338 1.00 82.69 426 PRO A CA 1
ATOM 3219 C C . PRO A 1 426 ? 3.678 6.337 5.528 1.00 82.69 426 PRO A C 1
ATOM 3221 O O . PRO A 1 426 ? 3.976 7.349 4.883 1.00 82.69 426 PRO A O 1
ATOM 3224 N N . ARG A 1 427 ? 2.425 5.877 5.608 1.00 83.50 427 ARG A N 1
ATOM 3225 C CA . ARG A 1 427 ? 1.233 6.465 4.967 1.00 83.50 427 ARG A CA 1
ATOM 3226 C C . ARG A 1 427 ? 1.104 6.271 3.458 1.00 83.50 427 ARG A C 1
ATOM 3228 O O . ARG A 1 427 ? 0.058 6.607 2.902 1.00 83.50 427 ARG A O 1
ATOM 3235 N N . ASN A 1 428 ? 2.124 5.793 2.742 1.00 90.94 428 ASN A N 1
ATOM 3236 C CA . ASN A 1 428 ? 2.023 5.723 1.281 1.00 90.94 428 ASN A CA 1
ATOM 3237 C C . ASN A 1 428 ? 1.080 4.613 0.799 1.00 90.94 428 ASN A C 1
ATOM 3239 O O . ASN A 1 428 ? 0.415 4.799 -0.223 1.00 90.94 428 ASN A O 1
ATOM 3243 N N . ALA A 1 429 ? 0.941 3.520 1.555 1.00 88.94 429 ALA A N 1
ATOM 3244 C CA . ALA A 1 429 ? -0.064 2.494 1.287 1.00 88.94 429 ALA A CA 1
ATOM 3245 C C . ALA A 1 429 ? -1.492 3.036 1.458 1.00 88.94 429 ALA A C 1
ATOM 3247 O O . ALA A 1 429 ? -2.323 2.875 0.563 1.00 88.94 429 ALA A O 1
ATOM 3248 N N . GLU A 1 430 ? -1.762 3.750 2.552 1.00 87.31 430 GLU A N 1
ATOM 3249 C CA . GLU A 1 430 ? -3.040 4.417 2.815 1.00 87.31 430 GLU A CA 1
ATOM 3250 C C . GLU A 1 430 ? -3.330 5.486 1.762 1.00 87.31 430 GLU A C 1
ATOM 3252 O O . GLU A 1 430 ? -4.437 5.555 1.226 1.00 87.31 430 GLU A O 1
ATOM 3257 N N . ARG A 1 431 ? -2.324 6.295 1.414 1.00 91.12 431 ARG A N 1
ATOM 3258 C CA . ARG A 1 431 ? -2.420 7.337 0.387 1.00 91.12 431 ARG A CA 1
ATOM 3259 C C . ARG A 1 431 ? -2.770 6.745 -0.975 1.00 91.12 431 ARG A C 1
ATOM 3261 O O . ARG A 1 431 ? -3.612 7.307 -1.680 1.00 91.12 431 ARG A O 1
ATOM 3268 N N . LEU A 1 432 ? -2.139 5.633 -1.352 1.00 92.50 432 LEU A N 1
ATOM 3269 C CA . LEU A 1 432 ? -2.430 4.934 -2.601 1.00 92.50 432 LEU A CA 1
ATOM 3270 C C . LEU A 1 432 ? -3.848 4.353 -2.590 1.00 92.50 432 LEU A C 1
ATOM 3272 O O . LEU A 1 432 ? -4.610 4.598 -3.525 1.00 92.50 432 LEU A O 1
ATOM 3276 N N . ASP A 1 433 ? -4.225 3.641 -1.527 1.00 89.69 433 ASP A N 1
ATOM 3277 C CA . ASP A 1 433 ? -5.545 3.018 -1.380 1.00 89.69 433 ASP A CA 1
ATOM 3278 C C . ASP A 1 433 ? -6.675 4.065 -1.408 1.00 89.69 433 ASP A C 1
ATOM 3280 O O . ASP A 1 433 ? -7.656 3.926 -2.151 1.00 89.69 433 ASP A O 1
ATOM 3284 N N . ALA A 1 434 ? -6.508 5.170 -0.675 1.00 90.25 434 ALA A N 1
ATOM 3285 C CA . ALA A 1 434 ? -7.446 6.287 -0.657 1.00 90.25 434 ALA A CA 1
ATOM 3286 C C . ALA A 1 434 ? -7.584 6.939 -2.040 1.00 90.25 434 ALA A C 1
ATOM 3288 O O . ALA A 1 434 ? -8.703 7.206 -2.494 1.00 90.25 434 ALA A O 1
ATOM 3289 N N . TRP A 1 435 ? -6.467 7.159 -2.745 1.00 94.12 435 TRP A N 1
ATOM 3290 C CA . TRP A 1 435 ? -6.490 7.688 -4.109 1.00 94.12 435 TRP A CA 1
ATOM 3291 C C . TRP A 1 435 ? -7.204 6.734 -5.077 1.00 94.12 435 TRP A C 1
ATOM 3293 O O . TRP A 1 435 ? -8.094 7.174 -5.806 1.00 94.12 435 TRP A O 1
ATOM 3303 N N . VAL A 1 436 ? -6.916 5.427 -5.033 1.00 91.38 436 VAL A N 1
ATOM 3304 C CA . VAL A 1 436 ? -7.588 4.416 -5.870 1.00 91.38 436 VAL A CA 1
ATOM 3305 C C . VAL A 1 436 ? -9.102 4.425 -5.640 1.00 91.38 436 VAL A C 1
ATOM 3307 O O . VAL A 1 436 ? -9.875 4.417 -6.602 1.00 91.38 436 VAL A O 1
ATOM 3310 N N . LYS A 1 437 ? -9.555 4.475 -4.381 1.00 89.06 437 LYS A N 1
ATOM 3311 C CA . LYS A 1 437 ? -10.987 4.538 -4.033 1.00 89.06 437 LYS A CA 1
ATOM 3312 C C . LYS A 1 437 ? -11.644 5.818 -4.551 1.00 89.06 437 LYS A C 1
ATOM 3314 O O . LYS A 1 437 ? -12.731 5.758 -5.130 1.00 89.06 437 LYS A O 1
ATOM 3319 N N . LYS A 1 438 ? -10.976 6.963 -4.389 1.00 91.25 438 LYS A N 1
ATOM 3320 C CA . LYS A 1 438 ? -11.453 8.269 -4.862 1.00 91.25 438 LYS A CA 1
ATOM 3321 C C . LYS A 1 438 ? -11.591 8.307 -6.384 1.00 91.25 438 LYS A C 1
ATOM 3323 O O . LYS A 1 438 ? -12.630 8.730 -6.893 1.00 91.25 438 LYS A O 1
ATOM 3328 N N . GLU A 1 439 ? -10.585 7.841 -7.117 1.00 92.31 439 GLU A N 1
ATOM 3329 C CA . GLU A 1 439 ? -10.626 7.841 -8.582 1.00 92.31 439 GLU A CA 1
ATOM 3330 C C . GLU A 1 439 ? -11.639 6.828 -9.132 1.00 92.31 439 GLU A C 1
ATOM 3332 O O . GLU A 1 439 ? -12.346 7.138 -10.093 1.00 92.31 439 GLU A O 1
ATOM 3337 N N . ALA A 1 440 ? -11.822 5.681 -8.468 1.00 89.19 440 ALA A N 1
ATOM 3338 C CA . ALA A 1 440 ? -12.882 4.732 -8.809 1.00 89.19 440 ALA A CA 1
ATOM 3339 C C . ALA A 1 440 ? -14.288 5.356 -8.716 1.00 89.19 440 ALA A C 1
ATOM 3341 O O . ALA A 1 440 ? -15.146 5.074 -9.554 1.00 89.19 440 ALA A O 1
ATOM 3342 N N . GLN A 1 441 ? -14.530 6.223 -7.727 1.00 87.94 441 GLN A N 1
ATOM 3343 C CA . GLN A 1 441 ? -15.798 6.951 -7.594 1.00 87.94 441 GLN A CA 1
ATOM 3344 C C . GLN A 1 441 ? -15.958 8.052 -8.650 1.00 87.94 441 GLN A C 1
ATOM 3346 O O . GLN A 1 441 ? -17.064 8.273 -9.143 1.00 87.94 441 GLN A O 1
ATOM 3351 N N . LYS A 1 442 ? -14.875 8.756 -9.008 1.00 87.19 442 LYS A N 1
ATOM 3352 C CA . LYS A 1 442 ? -14.908 9.813 -10.031 1.00 87.19 442 LYS A CA 1
ATOM 3353 C C . LYS A 1 442 ? -15.156 9.263 -11.434 1.00 87.19 442 LYS A C 1
ATOM 3355 O O . LYS A 1 442 ? -16.021 9.795 -12.124 1.00 87.19 442 LYS A O 1
ATOM 3360 N N . GLN A 1 443 ? -14.442 8.210 -11.842 1.00 81.88 443 GLN A N 1
ATOM 3361 C CA . GLN A 1 443 ? -14.609 7.601 -13.170 1.00 81.88 443 GLN A CA 1
ATOM 3362 C C . GLN A 1 443 ? -16.014 7.031 -13.397 1.00 81.88 443 GLN A C 1
ATOM 3364 O O . GLN A 1 443 ? -16.451 6.933 -14.538 1.00 81.88 443 GLN A O 1
ATOM 3369 N N . GLY A 1 444 ? -16.741 6.690 -12.328 1.00 73.38 444 GLY A N 1
ATOM 3370 C CA . GLY A 1 444 ? -18.137 6.259 -12.417 1.00 73.38 444 GLY A CA 1
ATOM 3371 C C . GLY A 1 444 ? -19.132 7.370 -12.781 1.00 73.38 444 GLY A C 1
ATOM 3372 O O . GLY A 1 444 ? -20.305 7.069 -12.991 1.00 73.38 444 GLY A O 1
ATOM 3373 N N . LYS A 1 445 ? -18.710 8.643 -12.842 1.00 82.12 445 LYS A N 1
ATOM 3374 C CA . LYS A 1 445 ? -19.591 9.782 -13.142 1.00 82.12 445 LYS A CA 1
ATOM 3375 C C . LYS A 1 445 ? -19.660 10.065 -14.653 1.00 82.12 445 LYS A C 1
ATOM 3377 O O . LYS A 1 445 ? -18.615 10.105 -15.306 1.00 82.12 445 LYS A O 1
ATOM 3382 N N . PRO A 1 446 ? -20.856 10.334 -15.216 1.00 79.00 446 PRO A N 1
ATOM 3383 C CA . PRO A 1 446 ? -20.998 10.730 -16.616 1.00 79.00 446 PRO A CA 1
ATOM 3384 C C . PRO A 1 446 ? -20.151 11.965 -16.955 1.00 79.00 446 PRO A C 1
ATOM 3386 O O . PRO A 1 446 ? -20.144 12.938 -16.204 1.00 79.00 446 PRO A O 1
ATOM 3389 N N . GLY A 1 447 ? -19.452 11.932 -18.093 1.00 80.31 447 GLY A N 1
ATOM 3390 C CA . GLY A 1 447 ? -18.664 13.067 -18.591 1.00 80.31 447 GLY A CA 1
ATOM 3391 C C . GLY A 1 447 ? -17.293 13.266 -17.933 1.00 80.31 447 GLY A C 1
ATOM 3392 O O . GLY A 1 447 ? -16.660 14.293 -18.167 1.00 80.31 447 GLY A O 1
ATOM 3393 N N . TYR A 1 448 ? -16.809 12.317 -17.124 1.00 84.31 448 TYR A N 1
ATOM 3394 C CA . TYR A 1 448 ? -15.449 12.379 -16.587 1.00 84.31 448 TYR A CA 1
ATOM 3395 C C . TYR A 1 448 ? -14.399 12.352 -17.711 1.00 84.31 448 TYR A C 1
ATOM 3397 O O . TYR A 1 448 ? -14.370 11.437 -18.535 1.00 84.31 448 TYR A O 1
ATOM 3405 N N . ILE A 1 449 ? -13.499 13.337 -17.694 1.00 87.00 449 ILE A N 1
ATOM 3406 C CA . ILE A 1 449 ? -12.299 13.395 -18.531 1.00 87.00 449 ILE A CA 1
ATOM 3407 C C . ILE A 1 449 ? -11.099 13.467 -17.590 1.00 87.00 449 ILE A C 1
ATOM 3409 O O . ILE A 1 449 ? -11.053 14.321 -16.700 1.00 87.00 449 ILE A O 1
ATOM 3413 N N . PHE A 1 450 ? -10.146 12.558 -17.792 1.00 89.88 450 PHE A N 1
ATOM 3414 C CA . PHE A 1 450 ? -8.921 12.491 -17.003 1.00 89.88 450 PHE A CA 1
ATOM 3415 C C . PHE A 1 450 ? -8.055 13.737 -17.219 1.00 89.88 450 PHE A C 1
ATOM 3417 O O . PHE A 1 450 ? -7.681 14.041 -18.353 1.00 89.88 450 PHE A O 1
ATOM 3424 N N . ASP A 1 451 ? -7.677 14.395 -16.125 1.00 90.88 451 ASP A N 1
ATOM 3425 C CA . ASP A 1 451 ? -6.687 15.470 -16.103 1.00 90.88 451 ASP A CA 1
ATOM 3426 C C . ASP A 1 451 ? -5.490 15.044 -15.243 1.00 90.88 451 ASP A C 1
ATOM 3428 O O . ASP A 1 451 ? -5.617 14.833 -14.037 1.00 90.88 451 ASP A O 1
ATOM 3432 N N . ALA A 1 452 ? -4.301 14.944 -15.842 1.00 89.19 452 ALA A N 1
ATOM 3433 C CA . ALA A 1 452 ? -3.107 14.471 -15.142 1.00 89.19 452 ALA A CA 1
ATOM 3434 C C . ALA A 1 452 ? -2.673 15.362 -13.961 1.00 89.19 452 ALA A C 1
ATOM 3436 O O . ALA A 1 452 ? -2.009 14.871 -13.055 1.00 89.19 452 ALA A O 1
ATOM 3437 N N . LYS A 1 453 ? -3.029 16.652 -13.931 1.00 88.00 453 LYS A N 1
ATOM 3438 C CA . LYS A 1 453 ? -2.695 17.547 -12.810 1.00 88.00 453 LYS A CA 1
ATOM 3439 C C . LYS A 1 453 ? -3.634 17.354 -11.625 1.00 88.00 453 LYS A C 1
ATOM 3441 O O . LYS A 1 453 ? -3.221 17.555 -10.487 1.00 88.00 453 LYS A O 1
ATOM 3446 N N . ARG A 1 454 ? -4.895 17.007 -11.891 1.00 89.88 454 ARG A N 1
ATOM 3447 C CA . ARG A 1 454 ? -5.943 16.884 -10.866 1.00 89.88 454 ARG A CA 1
ATOM 3448 C C . ARG A 1 454 ? -6.151 15.450 -10.385 1.00 89.88 454 ARG A C 1
ATOM 3450 O O . ARG A 1 454 ? -6.497 15.241 -9.223 1.00 89.88 454 ARG A O 1
ATOM 3457 N N . ASP A 1 455 ? -6.019 14.490 -11.292 1.00 93.50 455 ASP A N 1
ATOM 3458 C CA . ASP A 1 455 ? -6.501 13.124 -11.100 1.00 93.50 455 ASP A CA 1
ATOM 3459 C C . ASP A 1 455 ? -5.355 12.105 -10.962 1.00 93.50 455 ASP A C 1
ATOM 3461 O O . ASP A 1 455 ? -5.556 11.044 -10.373 1.00 93.50 455 ASP A O 1
ATOM 3465 N N . ALA A 1 456 ? -4.140 12.414 -11.437 1.00 94.75 456 ALA A N 1
ATOM 3466 C CA . ALA A 1 456 ? -2.991 11.530 -11.236 1.00 94.75 456 ALA A CA 1
ATOM 3467 C C . ALA A 1 456 ? -2.469 11.579 -9.791 1.00 94.75 456 ALA A C 1
ATOM 3469 O O . ALA A 1 456 ? -2.537 12.622 -9.137 1.00 94.75 456 ALA A O 1
ATOM 3470 N N . LEU A 1 457 ? -1.884 10.476 -9.315 1.00 96.38 457 LEU A N 1
ATOM 3471 C CA . LEU A 1 457 ? -1.119 10.467 -8.065 1.00 96.38 457 LEU A CA 1
ATOM 3472 C C . LEU A 1 457 ? 0.361 10.742 -8.370 1.00 96.38 457 LEU A C 1
ATOM 3474 O O . LEU A 1 457 ? 1.008 9.884 -8.976 1.00 96.38 457 LEU A O 1
ATOM 3478 N N . PRO A 1 458 ? 0.913 11.908 -7.982 1.00 96.12 458 PRO A N 1
ATOM 3479 C CA . PRO A 1 458 ? 2.323 12.197 -8.182 1.00 96.12 458 PRO A CA 1
ATOM 3480 C C . PRO A 1 458 ? 3.181 11.563 -7.087 1.00 96.12 458 PRO A C 1
ATOM 3482 O O . PRO A 1 458 ? 2.916 11.716 -5.890 1.00 96.12 458 PRO A O 1
ATOM 3485 N N . ILE A 1 459 ? 4.249 10.905 -7.515 1.00 96.00 459 ILE A N 1
ATOM 3486 C CA . ILE A 1 459 ? 5.284 10.324 -6.669 1.00 96.00 459 ILE A CA 1
ATOM 3487 C C . ILE A 1 459 ? 6.621 10.868 -7.167 1.00 96.00 459 ILE A C 1
ATOM 3489 O O . ILE A 1 459 ? 6.920 10.823 -8.359 1.00 96.00 459 ILE A O 1
ATOM 3493 N N . GLU A 1 460 ? 7.417 11.410 -6.256 1.00 95.88 460 GLU A N 1
ATOM 3494 C CA . GLU A 1 460 ? 8.809 11.759 -6.514 1.00 95.88 460 GLU A CA 1
ATOM 3495 C C . GLU A 1 460 ? 9.673 10.995 -5.527 1.00 95.88 460 GLU A C 1
ATOM 3497 O O . GLU A 1 460 ? 9.377 10.982 -4.331 1.00 95.88 460 GLU A O 1
ATOM 3502 N N . TRP A 1 461 ? 10.721 10.352 -6.027 1.00 95.94 461 TRP A N 1
ATOM 3503 C CA . TRP A 1 461 ? 11.536 9.469 -5.211 1.00 95.94 461 TRP A CA 1
ATOM 3504 C C . TRP A 1 461 ? 13.005 9.530 -5.612 1.00 95.94 461 TRP A C 1
ATOM 3506 O O . TRP A 1 461 ? 13.316 9.614 -6.798 1.00 95.94 461 TRP A O 1
ATOM 3516 N N . THR A 1 462 ? 13.902 9.480 -4.628 1.00 95.88 462 THR A N 1
ATOM 3517 C CA . THR A 1 462 ? 15.355 9.460 -4.843 1.00 95.88 462 THR A CA 1
ATOM 3518 C C . THR A 1 462 ? 15.881 8.063 -4.547 1.00 95.88 462 THR A C 1
ATOM 3520 O O . THR A 1 462 ? 15.806 7.602 -3.409 1.00 95.88 462 THR A O 1
ATOM 3523 N N . LEU A 1 463 ? 16.423 7.393 -5.563 1.00 87.69 463 LEU A N 1
ATOM 3524 C CA . LEU A 1 463 ? 16.942 6.033 -5.432 1.00 87.69 463 LEU A CA 1
ATOM 3525 C C . LEU A 1 463 ? 18.302 6.028 -4.732 1.00 87.69 463 LEU A C 1
ATOM 3527 O O . LEU A 1 463 ? 19.214 6.769 -5.101 1.00 87.69 463 LEU A O 1
ATOM 3531 N N . ARG A 1 464 ? 18.463 5.186 -3.711 1.00 80.94 464 ARG A N 1
ATOM 3532 C CA . ARG A 1 464 ? 19.740 5.055 -2.993 1.00 80.94 464 ARG A CA 1
ATOM 3533 C C . ARG A 1 464 ? 20.743 4.269 -3.841 1.00 80.94 464 ARG A C 1
ATOM 3535 O O . ARG A 1 464 ? 20.374 3.286 -4.463 1.00 80.94 464 ARG A O 1
ATOM 3542 N N . ASN A 1 465 ? 22.017 4.664 -3.798 1.00 74.50 465 ASN A N 1
ATOM 3543 C CA . ASN A 1 465 ? 23.130 3.976 -4.476 1.00 74.50 465 ASN A CA 1
ATOM 3544 C C . ASN A 1 465 ? 23.038 3.920 -6.013 1.00 74.50 465 ASN A C 1
ATOM 3546 O O . ASN A 1 465 ? 23.704 3.100 -6.640 1.00 74.50 465 ASN A O 1
ATOM 3550 N N . GLU A 1 466 ? 22.253 4.806 -6.618 1.00 75.19 466 GLU A N 1
ATOM 3551 C CA . GLU A 1 466 ? 22.143 4.943 -8.068 1.00 75.19 466 GLU A CA 1
ATOM 3552 C C . GLU A 1 466 ? 22.947 6.144 -8.567 1.00 75.19 466 GLU A C 1
ATOM 3554 O O . GLU A 1 466 ? 23.030 7.181 -7.903 1.00 75.19 466 GLU A O 1
ATOM 3559 N N . GLY A 1 467 ? 23.534 5.992 -9.754 1.00 87.31 467 GLY A N 1
ATOM 3560 C CA . GLY A 1 467 ? 24.125 7.097 -10.500 1.00 87.31 467 GLY A CA 1
ATOM 3561 C C . GLY A 1 467 ? 23.063 7.897 -11.257 1.00 87.31 467 GLY A C 1
ATOM 3562 O O . GLY A 1 467 ? 21.888 7.932 -10.894 1.00 87.31 467 GLY A O 1
ATOM 3563 N N . SER A 1 468 ? 23.479 8.534 -12.347 1.00 94.69 468 SER A N 1
ATOM 3564 C CA . SER A 1 468 ? 22.541 9.214 -13.238 1.00 94.69 468 SER A CA 1
ATOM 3565 C C . SER A 1 468 ? 21.570 8.223 -13.885 1.00 94.69 468 SER A C 1
ATOM 3567 O O . SER A 1 468 ? 21.992 7.210 -14.440 1.00 94.69 468 SER A O 1
ATOM 3569 N N . LEU A 1 469 ? 20.274 8.543 -13.860 1.00 94.19 469 LEU A N 1
ATOM 3570 C CA . LEU A 1 469 ? 19.225 7.734 -14.493 1.00 94.19 469 LEU A CA 1
ATOM 3571 C C . LEU A 1 469 ? 19.012 8.057 -15.984 1.00 94.19 469 LEU A C 1
ATOM 3573 O O . LEU A 1 469 ? 18.176 7.433 -16.644 1.00 94.19 469 LEU A O 1
ATOM 3577 N N . GLY A 1 470 ? 19.730 9.051 -16.515 1.00 96.19 470 GLY A N 1
ATOM 3578 C CA . GLY A 1 470 ? 19.610 9.472 -17.906 1.00 96.19 470 GLY A CA 1
ATOM 3579 C C . GLY A 1 470 ? 20.054 10.912 -18.142 1.00 96.19 470 GLY A C 1
ATOM 3580 O O . GLY A 1 470 ? 21.072 11.366 -17.629 1.00 96.19 470 GLY A O 1
ATOM 3581 N N . THR A 1 471 ? 19.292 11.651 -18.942 1.00 97.81 471 THR A N 1
ATOM 3582 C CA . THR A 1 471 ? 19.611 13.026 -19.349 1.00 97.81 471 THR A CA 1
ATOM 3583 C C . THR A 1 471 ? 18.419 13.942 -19.111 1.00 97.81 471 THR A C 1
ATOM 3585 O O . THR A 1 471 ? 17.279 13.577 -19.391 1.00 97.81 471 THR A O 1
ATOM 3588 N N . VAL A 1 472 ? 18.667 15.159 -18.645 1.00 97.31 472 VAL A N 1
ATOM 3589 C CA . VAL A 1 472 ? 17.655 16.191 -18.436 1.00 97.31 472 VAL A CA 1
ATOM 3590 C C . VAL A 1 472 ? 17.926 17.386 -19.339 1.00 97.31 472 VAL A C 1
ATOM 3592 O O . VAL A 1 472 ? 19.052 17.851 -19.481 1.00 97.31 472 VAL A O 1
ATOM 3595 N N . PHE A 1 473 ? 16.861 17.908 -19.933 1.00 97.44 473 PHE A N 1
ATOM 3596 C CA . PHE A 1 473 ? 16.877 19.040 -20.847 1.00 97.44 473 PHE A CA 1
ATOM 3597 C C . PHE A 1 473 ? 16.104 20.185 -20.210 1.00 97.44 473 PHE A C 1
ATOM 3599 O O . PHE A 1 473 ? 14.954 20.004 -19.805 1.00 97.44 473 PHE A O 1
ATOM 3606 N N . LYS A 1 474 ? 16.735 21.357 -20.117 1.00 96.12 474 LYS A N 1
ATOM 3607 C CA . LYS A 1 474 ? 16.159 22.567 -19.521 1.00 96.12 474 LYS A CA 1
ATOM 3608 C C . LYS A 1 474 ? 16.132 23.683 -20.560 1.00 96.12 474 LYS A C 1
ATOM 3610 O O . LYS A 1 474 ? 17.094 23.848 -21.310 1.00 96.12 474 LYS A O 1
ATOM 3615 N N . VAL A 1 475 ? 15.062 24.474 -20.595 1.00 93.81 475 VAL A N 1
ATOM 3616 C CA . VAL A 1 475 ? 14.997 25.675 -21.443 1.00 93.81 475 VAL A CA 1
ATOM 3617 C C . VAL A 1 475 ? 16.133 26.627 -21.049 1.00 93.81 475 VAL A C 1
ATOM 3619 O O . VAL A 1 475 ? 16.239 27.018 -19.892 1.00 93.81 475 VAL A O 1
ATOM 3622 N N . GLY A 1 476 ? 16.990 26.978 -22.012 1.00 91.31 476 GLY A N 1
ATOM 3623 C CA . GLY A 1 476 ? 18.186 27.801 -21.783 1.00 91.31 476 GLY A CA 1
ATOM 3624 C C . GLY A 1 476 ? 19.440 27.025 -21.355 1.00 91.31 476 GLY A C 1
ATOM 3625 O O . GLY A 1 476 ? 20.492 27.638 -21.209 1.00 91.31 476 GLY A O 1
ATOM 3626 N N . GLY A 1 477 ? 19.350 25.701 -21.180 1.00 91.62 477 GLY A N 1
ATOM 3627 C CA . GLY A 1 477 ? 20.493 24.822 -20.919 1.00 91.62 477 GLY A CA 1
ATOM 3628 C C . GLY A 1 477 ? 21.178 24.299 -22.194 1.00 91.62 477 GLY A C 1
ATOM 3629 O O . GLY A 1 477 ? 20.783 24.658 -23.309 1.00 91.62 477 GLY A O 1
ATOM 3630 N N . PRO A 1 478 ? 22.196 23.426 -22.053 1.00 94.06 478 PRO A N 1
ATOM 3631 C CA . PRO A 1 478 ? 22.903 22.821 -23.182 1.00 94.06 478 PRO A CA 1
ATOM 3632 C C . PRO A 1 478 ? 21.969 22.041 -24.115 1.00 94.06 478 PRO A C 1
ATOM 3634 O O . PRO A 1 478 ? 21.075 21.325 -23.664 1.00 94.06 478 PRO A O 1
ATOM 3637 N N . ALA A 1 479 ? 22.213 22.118 -25.428 1.00 90.88 479 ALA A N 1
ATOM 3638 C CA . ALA A 1 479 ? 21.406 21.406 -26.424 1.00 90.88 479 ALA A CA 1
ATOM 3639 C C . ALA A 1 479 ? 21.455 19.878 -26.254 1.00 90.88 479 ALA A C 1
ATOM 3641 O O . ALA A 1 479 ? 20.443 19.220 -26.470 1.00 90.88 479 ALA A O 1
ATOM 3642 N N . ALA A 1 480 ? 22.601 19.341 -25.819 1.00 92.31 480 ALA A N 1
ATOM 3643 C CA . ALA A 1 480 ? 22.794 17.918 -25.527 1.00 92.31 480 ALA A CA 1
ATOM 3644 C C . ALA A 1 480 ? 22.171 17.470 -24.186 1.00 92.31 480 ALA A C 1
ATOM 3646 O O . ALA A 1 480 ? 22.174 16.283 -23.868 1.00 92.31 480 ALA A O 1
ATOM 3647 N N . GLY A 1 481 ? 21.632 18.410 -23.400 1.00 95.00 481 GLY A N 1
ATOM 3648 C CA . GLY A 1 481 ? 21.155 18.160 -22.045 1.00 95.00 481 GLY A CA 1
ATOM 3649 C C . GLY A 1 481 ? 22.285 18.000 -21.024 1.00 95.00 481 GLY A C 1
ATOM 3650 O O . GLY A 1 481 ? 23.469 18.143 -21.326 1.00 95.00 481 GLY A O 1
ATOM 3651 N N . GLU A 1 482 ? 21.891 17.734 -19.786 1.00 96.44 482 GLU A N 1
ATOM 3652 C CA . GLU A 1 482 ? 22.761 17.499 -18.633 1.00 96.44 482 GLU A CA 1
ATOM 3653 C C . GLU A 1 482 ? 22.473 16.105 -18.067 1.00 96.44 482 GLU A C 1
ATOM 3655 O O . GLU A 1 482 ? 21.371 15.584 -18.244 1.00 96.44 482 GLU A O 1
ATOM 3660 N N . ALA A 1 483 ? 23.431 15.488 -17.375 1.00 96.75 483 ALA A N 1
ATOM 3661 C CA . ALA A 1 483 ? 23.167 14.231 -16.677 1.00 96.75 483 ALA A CA 1
ATOM 3662 C C . ALA A 1 483 ? 22.011 14.417 -15.677 1.00 96.75 483 ALA A C 1
ATOM 3664 O O . ALA A 1 483 ? 21.975 15.401 -14.940 1.00 96.75 483 ALA A O 1
ATOM 3665 N N . ALA A 1 484 ? 21.062 13.482 -15.669 1.00 96.31 484 ALA A N 1
ATOM 3666 C CA . ALA A 1 484 ? 19.991 13.464 -14.681 1.00 96.31 484 ALA A CA 1
ATOM 3667 C C . ALA A 1 484 ? 20.527 13.086 -13.293 1.00 96.31 484 ALA A C 1
ATOM 3669 O O . ALA A 1 484 ? 21.580 12.446 -13.191 1.00 96.31 484 ALA A O 1
ATOM 3670 N N . SER A 1 485 ? 19.772 13.379 -12.237 1.00 95.19 485 SER A N 1
ATOM 3671 C CA . SER A 1 485 ? 20.037 12.807 -10.917 1.00 95.19 485 SER A CA 1
ATOM 3672 C C . SER A 1 485 ? 19.542 11.356 -10.814 1.00 95.19 485 SER A C 1
ATOM 3674 O O . SER A 1 485 ? 19.048 10.752 -11.772 1.00 95.19 485 SER A O 1
ATOM 3676 N N . ASN A 1 486 ? 19.671 10.791 -9.616 1.00 93.94 486 ASN A N 1
ATOM 3677 C CA . ASN A 1 486 ? 19.055 9.535 -9.190 1.00 93.94 486 ASN A CA 1
ATOM 3678 C C . ASN A 1 486 ? 17.590 9.702 -8.735 1.00 93.94 486 ASN A C 1
ATOM 3680 O O . ASN A 1 486 ? 17.035 8.821 -8.070 1.00 93.94 486 ASN A O 1
ATOM 3684 N N . LYS A 1 487 ? 16.960 10.842 -9.047 1.00 96.56 487 LYS A N 1
ATOM 3685 C CA . LYS A 1 487 ? 15.576 11.140 -8.688 1.00 96.56 487 LYS A CA 1
ATOM 3686 C C . LYS A 1 487 ? 14.636 10.846 -9.856 1.00 96.56 487 LYS A C 1
ATOM 3688 O O . LYS A 1 487 ? 14.889 11.242 -10.992 1.00 96.56 487 LYS A O 1
ATOM 3693 N N . VAL A 1 488 ? 13.514 10.197 -9.569 1.00 95.25 488 VAL A N 1
ATOM 3694 C CA . VAL A 1 488 ? 12.456 9.879 -10.532 1.00 95.25 488 VAL A CA 1
ATOM 3695 C C . VAL A 1 488 ? 11.154 10.569 -10.149 1.00 95.25 488 VAL A C 1
ATOM 3697 O O . VAL A 1 488 ? 10.819 10.698 -8.970 1.00 95.25 488 VAL A O 1
ATOM 3700 N N . ARG A 1 489 ? 10.399 10.992 -11.163 1.00 96.25 489 ARG A N 1
ATOM 3701 C CA . ARG A 1 489 ? 8.993 11.371 -11.037 1.00 96.25 489 ARG A CA 1
ATOM 3702 C C . ARG A 1 489 ? 8.113 10.322 -11.693 1.00 96.25 489 ARG A C 1
ATOM 3704 O O . ARG A 1 489 ? 8.373 9.938 -12.826 1.00 96.25 489 ARG A O 1
ATOM 3711 N N . ILE A 1 490 ? 7.060 9.911 -10.998 1.00 95.88 490 ILE A N 1
ATOM 3712 C CA . ILE A 1 490 ? 6.070 8.924 -11.432 1.00 95.88 490 ILE A CA 1
ATOM 3713 C C . ILE A 1 490 ? 4.687 9.558 -11.271 1.00 95.88 490 ILE A C 1
ATOM 3715 O O . ILE A 1 490 ? 4.372 10.121 -10.222 1.00 95.88 490 ILE A O 1
ATOM 3719 N N . LEU A 1 491 ? 3.851 9.476 -12.302 1.00 95.88 491 LEU A N 1
ATOM 3720 C CA . LEU A 1 491 ? 2.434 9.824 -12.223 1.00 95.88 491 LEU A CA 1
ATOM 3721 C C . LEU A 1 491 ? 1.607 8.555 -12.407 1.00 95.88 491 LEU A C 1
ATOM 3723 O O . LEU A 1 491 ? 1.660 7.938 -13.471 1.00 95.88 491 LEU A O 1
ATOM 3727 N N . LEU A 1 492 ? 0.821 8.174 -11.402 1.00 94.94 492 LEU A N 1
ATOM 3728 C CA . LEU A 1 492 ? -0.108 7.052 -11.536 1.00 94.94 492 LEU A CA 1
ATOM 3729 C C . LEU A 1 492 ? -1.447 7.522 -12.096 1.00 94.94 492 LEU A C 1
ATOM 3731 O O . LEU A 1 492 ? -1.942 8.588 -11.731 1.00 94.94 492 LEU A O 1
ATOM 3735 N N . LYS A 1 493 ? -2.064 6.697 -12.942 1.00 93.81 493 LYS A N 1
ATOM 3736 C CA . LYS A 1 493 ? -3.426 6.897 -13.445 1.00 93.81 493 LYS A CA 1
ATOM 3737 C C . LYS A 1 493 ? -4.284 5.690 -13.131 1.00 93.81 493 LYS A C 1
ATOM 3739 O O . LYS A 1 493 ? -3.932 4.567 -13.478 1.00 93.81 493 LYS A O 1
ATOM 3744 N N . TYR A 1 494 ? -5.442 5.937 -12.531 1.00 92.50 494 TYR A N 1
ATOM 3745 C CA . TYR A 1 494 ? -6.462 4.916 -12.349 1.00 92.50 494 TYR A CA 1
ATOM 3746 C C . TYR A 1 494 ? -7.075 4.543 -13.708 1.00 92.50 494 TYR A C 1
ATOM 3748 O O . TYR A 1 494 ? -7.498 5.414 -14.472 1.00 92.50 494 TYR A O 1
ATOM 3756 N N . VAL A 1 495 ? -7.119 3.248 -14.018 1.00 87.94 495 VAL A N 1
ATOM 3757 C CA . VAL A 1 495 ? -7.608 2.714 -15.307 1.00 87.94 495 VAL A CA 1
ATOM 3758 C C . VAL A 1 495 ? -8.771 1.731 -15.149 1.00 87.94 495 VAL A C 1
ATOM 3760 O O . VAL A 1 495 ? -9.252 1.177 -16.133 1.00 87.94 495 VAL A O 1
ATOM 3763 N N . GLY A 1 496 ? -9.266 1.541 -13.923 1.00 81.12 496 GLY A N 1
ATOM 3764 C CA . GLY A 1 496 ? -10.493 0.794 -13.664 1.00 81.12 496 GLY A CA 1
ATOM 3765 C C . GLY A 1 496 ? -10.285 -0.619 -13.120 1.00 81.12 496 GLY A C 1
ATOM 3766 O O . GLY A 1 496 ? -9.191 -1.173 -13.099 1.00 81.12 496 GLY A O 1
ATOM 3767 N N . LYS A 1 497 ? -11.394 -1.234 -12.687 1.00 67.12 497 LYS A N 1
ATOM 3768 C CA . LYS A 1 497 ? -11.428 -2.547 -12.007 1.00 67.12 497 LYS A CA 1
ATOM 3769 C C . LYS A 1 497 ? -10.968 -3.736 -12.864 1.00 67.12 497 LYS A C 1
ATOM 3771 O O . LYS A 1 497 ? -10.777 -4.822 -12.316 1.00 67.12 497 LYS A O 1
ATOM 3776 N N . GLN A 1 498 ? -10.874 -3.557 -14.181 1.00 65.75 498 GLN A N 1
ATOM 3777 C CA . GLN A 1 498 ? -10.487 -4.612 -15.121 1.00 65.75 498 GLN A CA 1
ATOM 3778 C C . GLN A 1 498 ? -8.969 -4.803 -15.188 1.00 65.75 498 GLN A C 1
ATOM 3780 O O . GLN A 1 498 ? -8.508 -5.909 -15.450 1.00 65.75 498 GLN A O 1
ATOM 3785 N N . HIS A 1 499 ? -8.197 -3.756 -14.889 1.00 65.75 499 HIS A N 1
ATOM 3786 C CA . HIS A 1 499 ? -6.746 -3.841 -14.783 1.00 65.75 499 HIS A CA 1
ATOM 3787 C C . HIS A 1 499 ? -6.400 -4.336 -13.377 1.00 65.75 499 HIS A C 1
ATOM 3789 O O . HIS A 1 499 ? -6.438 -3.582 -12.412 1.00 65.75 499 HIS A O 1
ATOM 3795 N N . LYS A 1 500 ? -6.210 -5.646 -13.218 1.00 58.50 500 LYS A N 1
ATOM 3796 C CA . LYS A 1 500 ? -5.912 -6.272 -11.922 1.00 58.50 500 LYS A CA 1
ATOM 3797 C C . LYS A 1 500 ? -4.432 -6.662 -11.848 1.00 58.50 500 LYS A C 1
ATOM 3799 O O . LYS A 1 500 ? -3.885 -7.058 -12.875 1.00 58.50 500 LYS A O 1
ATOM 3804 N N . PRO A 1 501 ? -3.815 -6.625 -10.654 1.00 54.44 501 PRO A N 1
ATOM 3805 C CA . PRO A 1 501 ? -4.433 -6.339 -9.348 1.00 54.44 501 PRO A CA 1
ATOM 3806 C C . PRO A 1 501 ? -4.557 -4.840 -9.005 1.00 54.44 501 PRO A C 1
ATOM 3808 O O . PRO A 1 501 ? -5.519 -4.456 -8.337 1.00 54.44 501 PRO A O 1
ATOM 3811 N N . SER A 1 502 ? -3.678 -3.991 -9.548 1.00 64.62 502 SER A N 1
ATOM 3812 C CA . SER A 1 502 ? -3.470 -2.600 -9.115 1.00 64.62 502 SER A CA 1
ATOM 3813 C C . SER A 1 502 ? -4.618 -1.630 -9.429 1.00 64.62 502 SER A C 1
ATOM 3815 O O . SER A 1 502 ? -4.851 -0.690 -8.674 1.00 64.62 502 SER A O 1
ATOM 3817 N N . LYS A 1 503 ? -5.372 -1.824 -10.521 1.00 81.31 503 LYS A N 1
ATOM 3818 C CA . LYS A 1 503 ? -6.413 -0.892 -11.035 1.00 81.31 503 LYS A CA 1
ATOM 3819 C C . LYS A 1 503 ? -5.866 0.455 -11.512 1.00 81.31 503 LYS A C 1
ATOM 3821 O O . LYS A 1 503 ? -6.638 1.342 -11.891 1.00 81.31 503 LYS A O 1
ATOM 3826 N N . TYR A 1 504 ? -4.548 0.611 -11.513 1.00 87.44 504 TYR A N 1
ATOM 3827 C CA . TYR A 1 504 ? -3.830 1.783 -11.984 1.00 87.44 504 TYR A CA 1
ATOM 3828 C C . TYR A 1 504 ? -2.591 1.365 -12.775 1.00 87.44 504 TYR A C 1
ATOM 3830 O O . TYR A 1 504 ? -2.076 0.256 -12.623 1.00 87.44 504 TYR A O 1
ATOM 3838 N N . VAL A 1 505 ? -2.101 2.302 -13.579 1.00 87.44 505 VAL A N 1
ATOM 3839 C CA . VAL A 1 505 ? -0.855 2.199 -14.342 1.00 87.44 505 VAL A CA 1
ATOM 3840 C C . VAL A 1 505 ? 0.060 3.372 -14.021 1.00 87.44 505 VAL A C 1
ATOM 3842 O O . VAL A 1 505 ? -0.402 4.428 -13.576 1.00 87.44 505 VAL A O 1
ATOM 3845 N N . VAL A 1 506 ? 1.348 3.219 -14.313 1.00 90.94 506 VAL A N 1
ATOM 3846 C CA . VAL A 1 506 ? 2.263 4.359 -14.427 1.00 90.94 506 VAL A CA 1
ATOM 3847 C C . VAL A 1 506 ? 1.929 5.093 -15.724 1.00 90.94 506 VAL A C 1
ATOM 3849 O O . VAL A 1 506 ? 2.292 4.657 -16.810 1.00 90.94 506 VAL A O 1
ATOM 3852 N N . PHE A 1 507 ? 1.201 6.203 -15.616 1.00 94.12 507 PHE A N 1
ATOM 3853 C CA . PHE A 1 507 ? 0.795 7.010 -16.765 1.00 94.12 507 PHE A CA 1
ATOM 3854 C C . PHE A 1 507 ? 1.997 7.626 -17.474 1.00 94.12 507 PHE A C 1
ATOM 3856 O O . PHE A 1 507 ? 2.066 7.659 -18.698 1.00 94.12 507 PHE A O 1
ATOM 3863 N N . THR A 1 508 ? 2.946 8.130 -16.696 1.00 94.81 508 THR A N 1
ATOM 3864 C CA . THR A 1 508 ? 4.227 8.609 -17.203 1.00 94.81 508 THR A CA 1
ATOM 3865 C C . THR A 1 508 ? 5.241 8.628 -16.070 1.00 94.81 508 THR A C 1
ATOM 3867 O O . THR A 1 508 ? 4.877 8.881 -14.914 1.00 94.81 508 THR A O 1
ATOM 3870 N N . ALA A 1 509 ? 6.503 8.368 -16.392 1.00 95.50 509 ALA A N 1
ATOM 3871 C CA . ALA A 1 509 ? 7.611 8.515 -15.468 1.00 95.50 509 ALA A CA 1
ATOM 3872 C C . ALA A 1 509 ? 8.877 9.000 -16.177 1.00 95.50 509 ALA A C 1
ATOM 3874 O O . ALA A 1 509 ? 9.131 8.669 -17.335 1.00 95.50 509 ALA A O 1
ATOM 3875 N N . TYR A 1 510 ? 9.685 9.796 -15.484 1.00 95.75 510 TYR A N 1
ATOM 3876 C CA . TYR A 1 510 ? 10.903 10.365 -16.056 1.00 95.75 510 TYR A CA 1
ATOM 3877 C C . TYR A 1 510 ? 11.921 10.764 -14.988 1.00 95.75 510 TYR A C 1
ATOM 3879 O O . TYR A 1 510 ? 11.527 11.085 -13.859 1.00 95.75 510 TYR A O 1
ATOM 3887 N N . PRO A 1 511 ? 13.223 10.768 -15.332 1.00 96.88 511 PRO A N 1
ATOM 3888 C CA . PRO A 1 511 ? 14.258 11.196 -14.409 1.00 96.88 511 PRO A CA 1
ATOM 3889 C C . PRO A 1 511 ? 14.218 12.720 -14.237 1.00 96.88 511 PRO A C 1
ATOM 3891 O O . PRO A 1 511 ? 13.813 13.462 -15.140 1.00 96.88 511 PRO A O 1
ATOM 3894 N N . LEU A 1 512 ? 14.609 13.185 -13.057 1.00 95.50 512 LEU A N 1
ATOM 3895 C CA . LEU A 1 512 ? 14.626 14.595 -12.676 1.00 95.50 512 LEU A CA 1
ATOM 3896 C C . LEU A 1 512 ? 16.063 15.156 -12.655 1.00 95.50 512 LEU A C 1
ATOM 3898 O O . LEU A 1 512 ? 17.016 14.374 -12.653 1.00 95.50 512 LEU A O 1
ATOM 3902 N N . PRO A 1 513 ? 16.225 16.498 -12.702 1.00 90.62 513 PRO A N 1
ATOM 3903 C CA . PRO A 1 513 ? 17.526 17.151 -12.555 1.00 90.62 513 PRO A CA 1
ATOM 3904 C C . PRO A 1 513 ? 18.290 16.735 -11.302 1.00 90.62 513 PRO A C 1
ATOM 3906 O O . PRO A 1 513 ? 17.637 16.365 -10.295 1.00 90.62 513 PRO A O 1
#

Sequence (513 aa):
KDAQKYAESAQQAAESAERKKANQQVSTGAGTGIGGTWYVVDEDTIKVTDAKQLGDCVIEIGFEGCTVTFDVTFTATVDFYLCTDPEVPATASGCPPENTLLLETKTFPGLKQKVTRYFSKLDLIQQTVVYQLIKAVLVQDFVDCYHGSAGACAWAASNFIPGKAFAKIAEGIRALDAAMHTGVGVADAFKALKTLDLDPATLAKLQSTVNTYEDVATACRVNSFPGDTQVRMPDGTRKAIRDVRTGDLVLATDLSSGRSVARPVVDTFRHDTRRLVDISVAGGELASTVGHRFYVEGRGWVLVSDLRVGDRMRTPDGSLRPVTGLAQRGDLSPTEVFDLTVGGLRTFYVRPEGSAQDLLVHNCTNIVADEGVGGAHTLEQHVNKTDAQMMEKARKAQGGVAGRWTDEATAARAVDEAMQQWIREPRNAERLDAWVKKEAQKQGKPGYIFDAKRDALPIEWTLRNEGSLGTVFKVGGPAAGEAASNKVRILLKYVGKQHKPSKYVVFTAYPLP

Secondary structure (DSSP, 8-state):
--SSTTTSSSSS--SSHHHHHHHHHHHH-BTTSSTTEEEEEEEEEEEEEEEEEES-----TT-SEEEEEEEEEEEEEEEEEEES-TTS-SSTTTS-GGGEEEEEEEEEEEEEEEEEEEEEHHHHH-HHHHHHHHHHHHHHHHHHHHTT-HHHHHHHHHH----HHHHHHHHHHHHHHHHHHHTSSHHHHHHHHTTS---HHHHHHHHHHHHHHHHHHT-GGG--EETTPEEEPTTS-EEEGGG--TT-EEEEE-TTT--EEEEEEEEEEEEEES-EEEEEETTEEEEEETT-EEEETTTEEEEGGG--TT-EEEPTTS-EEEEEEEEE-S----EEEEEEEETTT-EEEEEPBT-SS-EEEE----HHHHTTGGG--HHHHHSS--HHHHHHHHHHSTTSEEEEES-HHHHHHHHHHHHHHHHHSTTHHHHHHHHHHHHHHHHTSTT----TTTTSEEEEEE-TT----EEEEETTS-TT-EE--SEEEEEEEE--TTSTTTSEEEEEEEE--

Foldseek 3Di:
DCPPVPVVVVVVVPDDCVVVVLLVCQPLPVLQRHHQKYKAWDLVQKFFPDKAWDDDFDDDPPDQWHWTKIWTFIKIKMWMKGFLDSVWRSAPVTGDPLRIFTFDIDMDGGDIDIDIDIDGPVCVVDPVSVRVVVSVVVVVLSVVVSVPDPVSSVSVSVRDHDDPLSVVLNVLVVVLLVCLLVVHCNVVSLVVNVVRPGDPVNNVSSVLLSLLSLQQQLAPQQKFFFQQWWWAAPVRDTDRLVGADFQGWFWFADPVVRDIDTWTFHFKHKDWFLKWKWWDKVQFIGIIHQSWWFQFPPPGTDGNVRADQQTWFAFSVRHTIGTHDIDIDPGSPIGMTMDTATAQRQWTWTDGPRDPTTTITGHHQFLRNCPCQVQACACVQAEPDDLVSQQVVLVVDDQSKGFHFPHRVLSRVLVSQQSNNQSSPRCSSSVLSVLLVVLQVQVPDPPDDDDQVPNWDKDKGADPPDAFRGFMHGVVDDSRGDGFGSMKIWTKHQNAPVPPDRSIHRSHMGTHD

Radius of gyration: 30.24 Å; chains: 1; bounding box: 66×72×80 Å

Organism: Streptomyces pristinaespiralis (strain ATCC 25486 / DSM 40338 / CBS 914.69 / JCM 4507 / KCC S-0507 / NBRC 13074 / NRRL 2958 / 5647) (NCBI:txid457429)

pLDDT: mean 80.46, std 14.54, range [28.38, 97.81]

InterPro domains:
  IPR003587 Hint domain N-terminal [SM00306] (222-317)
  IPR006141 Intein N-terminal splicing region [PS50817] (224-296)
  IPR030934 Intein C-terminal splicing region [PS50818] (336-364)
  IPR036844 Hint domain superfamily [SSF51294] (225-362)
  IPR041436 Bacterial CdiA-CT RNAse A domain [PF18431] (376-511)